Protein AF-A0A7J7KQA2-F1 (afdb_monomer_lite)

Structure (mmCIF, N/CA/C/O backbone):
data_AF-A0A7J7KQA2-F1
#
_entry.id   AF-A0A7J7KQA2-F1
#
loop_
_atom_site.group_PDB
_atom_site.id
_atom_site.type_symbol
_atom_site.label_atom_id
_atom_site.label_alt_id
_atom_site.label_comp_id
_atom_site.label_asym_id
_atom_site.label_entity_id
_atom_site.label_seq_id
_atom_site.pdbx_PDB_ins_code
_atom_site.Cartn_x
_atom_site.Cartn_y
_atom_site.Cartn_z
_atom_site.occupancy
_atom_site.B_iso_or_equiv
_atom_site.auth_seq_id
_atom_site.auth_comp_id
_atom_site.auth_asym_id
_atom_site.auth_atom_id
_atom_site.pdbx_PDB_model_num
ATOM 1 N N . MET A 1 1 ? -43.357 15.222 -6.284 1.00 36.62 1 MET A N 1
ATOM 2 C CA . MET A 1 1 ? -43.878 15.172 -7.665 1.00 36.62 1 MET A CA 1
ATOM 3 C C . MET A 1 1 ? -44.578 13.841 -7.799 1.00 36.62 1 MET A C 1
ATOM 5 O O . MET A 1 1 ? -43.903 12.824 -7.737 1.00 36.62 1 MET A O 1
ATOM 9 N N . GLU A 1 2 ? -45.905 13.849 -7.856 1.00 36.38 2 GLU A N 1
ATOM 10 C CA . GLU A 1 2 ? -46.693 12.653 -8.158 1.00 36.38 2 GLU A CA 1
ATOM 11 C C . GLU A 1 2 ? -46.723 12.493 -9.682 1.00 36.38 2 GLU A C 1
ATOM 13 O O . GLU A 1 2 ? -47.146 13.402 -10.395 1.00 36.38 2 GLU A O 1
ATOM 18 N N . PHE A 1 3 ? -46.197 11.376 -10.184 1.00 40.75 3 PHE A N 1
ATOM 19 C CA . PHE A 1 3 ? -46.277 11.010 -11.596 1.00 40.75 3 PHE A CA 1
ATOM 20 C C . PHE A 1 3 ? -47.644 10.355 -11.833 1.00 40.75 3 PHE A C 1
ATOM 22 O O . PHE A 1 3 ? -47.821 9.180 -11.534 1.00 40.75 3 PHE A O 1
ATOM 29 N N . ALA A 1 4 ? -48.620 11.132 -12.306 1.00 40.94 4 ALA A N 1
ATOM 30 C CA . ALA A 1 4 ? -50.017 10.703 -12.438 1.00 40.94 4 ALA A CA 1
ATOM 31 C C . ALA A 1 4 ? -50.342 9.923 -13.733 1.00 40.94 4 ALA A C 1
ATOM 33 O O . ALA A 1 4 ? -51.468 9.464 -13.880 1.00 40.94 4 ALA A O 1
ATOM 34 N N . ASP A 1 5 ? -49.373 9.732 -14.638 1.00 41.19 5 ASP A N 1
ATOM 35 C CA . ASP A 1 5 ? -49.619 9.183 -15.985 1.00 41.19 5 ASP A CA 1
ATOM 36 C C . ASP A 1 5 ? -48.917 7.837 -16.269 1.00 41.19 5 ASP A C 1
ATOM 38 O O . ASP A 1 5 ? -48.760 7.447 -17.425 1.00 41.19 5 ASP A O 1
ATOM 42 N N . ILE A 1 6 ? -48.484 7.103 -15.238 1.00 45.34 6 ILE A N 1
ATOM 43 C CA . ILE A 1 6 ? -47.990 5.725 -15.398 1.00 45.34 6 ILE A CA 1
ATOM 44 C C . ILE A 1 6 ? -49.050 4.792 -14.811 1.00 45.34 6 ILE A C 1
ATOM 46 O O . ILE A 1 6 ? -49.291 4.826 -13.605 1.00 45.34 6 ILE A O 1
ATOM 50 N N . GLU A 1 7 ? -49.699 3.983 -15.658 1.00 43.03 7 GLU A N 1
ATOM 51 C CA . GLU A 1 7 ? -50.547 2.871 -15.212 1.00 43.03 7 GLU A CA 1
ATOM 52 C C . GLU A 1 7 ? -49.705 1.968 -14.303 1.00 43.03 7 GLU A C 1
ATOM 54 O O . GLU A 1 7 ? -48.808 1.257 -14.754 1.00 43.03 7 GLU A O 1
ATOM 59 N N . ASN A 1 8 ? -49.940 2.076 -12.996 1.00 47.12 8 ASN A N 1
ATOM 60 C CA . ASN A 1 8 ? -49.206 1.324 -11.997 1.00 47.12 8 ASN A CA 1
ATOM 61 C C . ASN A 1 8 ? -49.635 -0.149 -12.090 1.00 47.12 8 ASN A C 1
ATOM 63 O O . ASN A 1 8 ? -50.758 -0.489 -11.721 1.00 47.12 8 ASN A O 1
ATOM 67 N N . HIS A 1 9 ? -48.760 -1.010 -12.615 1.00 55.47 9 HIS A N 1
ATOM 68 C CA . HIS A 1 9 ? -48.968 -2.456 -12.753 1.00 55.47 9 HIS A CA 1
ATOM 69 C C . HIS A 1 9 ? -48.803 -3.199 -11.409 1.00 55.47 9 HIS A C 1
ATOM 71 O O . HIS A 1 9 ? -48.141 -4.229 -11.347 1.00 55.47 9 HIS A O 1
ATOM 77 N N . ASP A 1 10 ? -49.397 -2.676 -10.331 1.00 58.72 10 ASP A N 1
ATOM 78 C CA . ASP A 1 10 ? -49.241 -3.182 -8.957 1.00 58.72 10 ASP A CA 1
ATOM 79 C C . ASP A 1 10 ? -47.770 -3.283 -8.490 1.00 58.72 10 ASP A C 1
ATOM 81 O O . ASP A 1 10 ? -47.417 -4.125 -7.658 1.00 58.72 10 ASP A O 1
ATOM 85 N N . ASP A 1 11 ? -46.907 -2.402 -9.004 1.00 69.12 11 ASP A N 1
ATOM 86 C CA . ASP A 1 11 ? -45.516 -2.299 -8.579 1.00 69.12 11 ASP A CA 1
ATOM 87 C C . ASP A 1 11 ? -45.425 -1.444 -7.303 1.00 69.12 11 ASP A C 1
ATOM 89 O O . ASP A 1 11 ? -45.976 -0.341 -7.190 1.00 69.12 11 ASP A O 1
ATOM 93 N N . PHE A 1 12 ? -44.704 -1.959 -6.310 1.00 65.50 12 PHE A N 1
ATOM 94 C CA . PHE A 1 12 ? -44.417 -1.265 -5.066 1.00 65.50 12 PHE A CA 1
ATOM 95 C C . PHE A 1 12 ? -43.160 -0.414 -5.222 1.00 65.50 12 PHE A C 1
ATOM 97 O O . PHE A 1 12 ? -42.047 -0.917 -5.393 1.00 65.50 12 PHE A O 1
ATOM 104 N N . TYR A 1 13 ? -43.349 0.898 -5.108 1.00 68.19 13 TYR A N 1
ATOM 105 C CA . TYR A 1 13 ? -42.263 1.864 -5.058 1.00 68.19 13 TYR A CA 1
ATOM 106 C C . TYR A 1 13 ? -41.960 2.197 -3.602 1.00 68.19 13 TYR A C 1
ATOM 108 O O . TYR A 1 13 ? -42.809 2.753 -2.905 1.00 68.19 13 TYR A O 1
ATOM 116 N N . SER A 1 14 ? -40.755 1.887 -3.135 1.00 68.62 14 SER A N 1
ATOM 117 C CA . SER A 1 14 ? -40.280 2.379 -1.842 1.00 68.62 14 SER A CA 1
ATOM 118 C C . SER A 1 14 ? -39.209 3.435 -2.051 1.00 68.62 14 SER A C 1
ATOM 120 O O . SER A 1 14 ? -38.340 3.303 -2.913 1.00 68.62 14 SER A O 1
ATOM 122 N N . VAL A 1 15 ? -39.310 4.520 -1.279 1.00 50.09 15 VAL A N 1
ATOM 123 C CA . VAL A 1 15 ? -38.270 5.540 -1.219 1.00 50.09 15 VAL A CA 1
ATOM 124 C C . VAL A 1 15 ? -37.541 5.408 0.102 1.00 50.09 15 VAL A C 1
ATOM 126 O O . VAL A 1 15 ? -38.067 5.830 1.127 1.00 50.09 15 VAL A O 1
ATOM 129 N N . ASP A 1 16 ? -36.355 4.808 0.068 1.00 47.31 16 ASP A N 1
ATOM 130 C CA . ASP A 1 16 ? -35.462 4.698 1.223 1.00 47.31 16 ASP A CA 1
ATOM 131 C C . ASP A 1 16 ? -34.169 5.467 0.931 1.00 47.31 16 ASP A C 1
ATOM 133 O O . ASP A 1 16 ? -33.707 5.495 -0.213 1.00 47.31 16 ASP A O 1
ATOM 137 N N . GLU A 1 17 ? -33.640 6.181 1.925 1.00 42.81 17 GLU A N 1
ATOM 138 C CA . GLU A 1 17 ? -32.444 7.039 1.786 1.00 42.81 17 GLU A CA 1
ATOM 139 C C . GLU A 1 17 ? -32.481 8.013 0.575 1.00 42.81 17 GLU A C 1
ATOM 141 O O . GLU A 1 17 ? -31.452 8.333 -0.024 1.00 42.81 17 GLU A O 1
ATOM 146 N N . GLY A 1 18 ? -33.675 8.477 0.175 1.00 40.94 18 GLY A N 1
ATOM 147 C CA . GLY A 1 18 ? -33.870 9.390 -0.963 1.00 40.94 18 GLY A CA 1
ATOM 148 C C . GLY A 1 18 ? -33.872 8.734 -2.355 1.00 40.94 18 GLY A C 1
ATOM 149 O O . GLY A 1 18 ? -33.683 9.435 -3.350 1.00 40.94 18 GLY A O 1
ATOM 150 N N . ARG A 1 19 ? -34.078 7.413 -2.456 1.00 43.69 19 ARG A N 1
ATOM 151 C CA . ARG A 1 19 ? -33.938 6.623 -3.699 1.00 43.69 19 ARG A CA 1
ATOM 152 C C . ARG A 1 19 ? -35.182 5.800 -4.004 1.00 43.69 19 ARG A C 1
ATOM 154 O O . ARG A 1 19 ? -35.727 5.207 -3.094 1.00 43.69 19 ARG A O 1
ATOM 161 N N . VAL A 1 20 ? -35.580 5.679 -5.274 1.00 60.44 20 VAL A N 1
ATOM 162 C CA . VAL A 1 20 ? -36.744 4.868 -5.685 1.00 60.44 20 VAL A CA 1
ATOM 163 C C . VAL A 1 20 ? -36.334 3.412 -5.941 1.00 60.44 20 VAL A C 1
ATOM 165 O O . VAL A 1 20 ? -35.580 3.122 -6.869 1.00 60.44 20 VAL A O 1
ATOM 168 N N . HIS A 1 21 ? -36.858 2.494 -5.140 1.00 64.81 21 HIS A N 1
ATOM 169 C CA . HIS A 1 21 ? -36.787 1.046 -5.321 1.00 64.81 21 HIS A CA 1
ATOM 170 C C . HIS A 1 21 ? -38.092 0.557 -5.939 1.00 64.81 21 HIS A C 1
ATOM 172 O O . HIS A 1 21 ? -39.156 0.948 -5.475 1.00 64.81 21 HIS A O 1
ATOM 178 N N . VAL A 1 22 ? -38.013 -0.303 -6.957 1.00 73.12 22 VAL A N 1
ATOM 179 C CA . VAL A 1 22 ? -39.202 -0.869 -7.608 1.00 73.12 22 VAL A CA 1
ATOM 180 C C . VAL A 1 22 ? -39.255 -2.373 -7.362 1.00 73.12 22 VAL A C 1
ATOM 182 O O . VAL A 1 22 ? -38.335 -3.107 -7.749 1.00 73.12 22 VAL A O 1
ATOM 185 N N . GLN A 1 23 ? -40.309 -2.808 -6.683 1.00 72.94 23 GLN A N 1
ATOM 186 C CA . GLN A 1 23 ? -40.584 -4.195 -6.329 1.00 72.94 23 GLN A CA 1
ATOM 187 C C . GLN A 1 23 ? -41.914 -4.635 -6.938 1.00 72.94 23 GLN A C 1
ATOM 189 O O . GLN A 1 23 ? -42.829 -3.830 -7.058 1.00 72.94 23 GLN A O 1
ATOM 194 N N . ASP A 1 24 ? -42.029 -5.908 -7.298 1.00 70.69 24 ASP A N 1
ATOM 195 C CA . ASP A 1 24 ? -43.299 -6.488 -7.728 1.00 70.69 24 ASP A CA 1
ATOM 196 C C . ASP A 1 24 ? -44.274 -6.647 -6.543 1.00 70.69 24 ASP A C 1
ATOM 198 O O . ASP A 1 24 ? -43.921 -6.487 -5.368 1.00 70.69 24 ASP A O 1
ATOM 202 N N . GLN A 1 25 ? -45.501 -7.070 -6.842 1.00 65.12 25 GLN A N 1
ATOM 203 C CA . GLN A 1 25 ? -46.538 -7.387 -5.851 1.00 65.12 25 GLN A CA 1
ATOM 204 C C . GLN A 1 25 ? -46.160 -8.466 -4.805 1.00 65.12 25 GLN A C 1
ATOM 206 O O . GLN A 1 25 ? -46.907 -8.706 -3.855 1.00 65.12 25 GLN A O 1
ATOM 211 N N . ARG A 1 26 ? -45.021 -9.154 -4.968 1.00 64.06 26 ARG A N 1
ATOM 212 C CA . ARG A 1 26 ? -44.501 -10.207 -4.079 1.00 64.06 26 ARG A CA 1
ATOM 213 C C . ARG A 1 26 ? -43.237 -9.768 -3.325 1.00 64.06 26 ARG A C 1
ATOM 215 O O . ARG A 1 26 ? -42.714 -10.564 -2.543 1.00 64.06 26 ARG A O 1
ATOM 222 N N . GLY A 1 27 ? -42.771 -8.530 -3.520 1.00 64.12 27 GLY A N 1
ATOM 223 C CA . GLY A 1 27 ? -41.601 -7.942 -2.863 1.00 64.12 27 GLY A CA 1
ATOM 224 C C . GLY A 1 27 ? -40.258 -8.222 -3.549 1.00 64.12 27 GLY A C 1
ATOM 225 O O . GLY A 1 27 ? -39.208 -7.968 -2.954 1.00 64.12 27 GLY A O 1
ATOM 226 N N . TYR A 1 28 ? -40.246 -8.754 -4.774 1.00 59.00 28 TYR A N 1
ATOM 227 C CA . TYR A 1 28 ? -39.021 -9.000 -5.540 1.00 59.00 28 TYR A CA 1
ATOM 228 C C . TYR A 1 28 ? -38.640 -7.798 -6.403 1.00 59.00 28 TYR A C 1
ATOM 230 O O . TYR A 1 28 ? -39.485 -7.150 -7.005 1.00 59.00 28 TYR A O 1
ATOM 238 N N . TYR A 1 29 ? -37.339 -7.524 -6.528 1.00 69.81 29 TYR A N 1
ATOM 239 C CA . TYR A 1 29 ? -36.850 -6.481 -7.430 1.00 69.81 29 TYR A CA 1
ATOM 240 C C . TYR A 1 29 ? -37.067 -6.864 -8.901 1.00 69.81 29 TYR A C 1
ATOM 242 O O . TYR A 1 29 ? -36.550 -7.886 -9.360 1.00 69.81 29 TYR A O 1
ATOM 250 N N . ILE A 1 30 ? -37.738 -5.993 -9.662 1.00 70.19 30 ILE A N 1
ATOM 251 C CA . ILE A 1 30 ? -38.126 -6.229 -11.069 1.00 70.19 30 ILE A CA 1
ATOM 252 C C . ILE A 1 30 ? -36.921 -6.570 -11.964 1.00 70.19 30 ILE A C 1
ATOM 254 O O . ILE A 1 30 ? -36.988 -7.458 -12.814 1.00 70.19 30 ILE A O 1
ATOM 258 N N . MET A 1 31 ? -35.773 -5.917 -11.748 1.00 66.12 31 MET A N 1
ATOM 259 C CA . MET A 1 31 ? -34.534 -6.213 -12.489 1.00 66.12 31 MET A CA 1
ATOM 260 C C . MET A 1 31 ? -34.054 -7.658 -12.287 1.00 66.12 31 MET A C 1
ATOM 262 O O . MET A 1 31 ? -33.545 -8.283 -13.217 1.00 66.12 31 MET A O 1
ATOM 266 N N . TYR A 1 32 ? -34.252 -8.205 -11.088 1.00 62.38 32 TYR A N 1
ATOM 267 C CA . TYR A 1 32 ? -33.870 -9.569 -10.736 1.00 62.38 32 TYR A CA 1
ATOM 268 C C . TYR A 1 32 ? -34.799 -10.592 -11.407 1.00 62.38 32 TYR A C 1
ATOM 270 O O . TYR A 1 32 ? -34.339 -11.590 -11.965 1.00 62.38 32 TYR A O 1
ATOM 278 N N . GLU A 1 33 ? -36.104 -10.316 -11.438 1.00 66.75 33 GLU A N 1
ATOM 279 C CA . GLU A 1 33 ? -37.079 -11.147 -12.151 1.00 66.75 33 GLU A CA 1
ATOM 280 C C . GLU A 1 33 ? -36.820 -11.151 -13.663 1.00 66.75 33 GLU A C 1
ATOM 282 O O . GLU A 1 33 ? -36.809 -12.212 -14.298 1.00 66.75 33 GLU A O 1
ATOM 287 N N . LYS A 1 34 ? -36.523 -9.985 -14.248 1.00 72.75 34 LYS A N 1
ATOM 288 C CA . LYS A 1 34 ? -36.226 -9.890 -15.680 1.00 72.75 34 LYS A CA 1
ATOM 289 C C . LYS A 1 34 ? -34.953 -10.645 -16.062 1.00 72.75 34 LYS A C 1
ATOM 291 O O . LYS A 1 34 ? -34.926 -11.275 -17.122 1.00 72.75 34 LYS A O 1
ATOM 296 N N . ALA A 1 35 ? -33.939 -10.637 -15.195 1.00 69.50 35 ALA A N 1
ATOM 297 C CA . ALA A 1 35 ? -32.728 -11.436 -15.366 1.00 69.50 35 ALA A CA 1
ATOM 298 C C . ALA A 1 35 ? -33.030 -12.945 -15.352 1.00 69.50 35 ALA A C 1
ATOM 300 O O . ALA A 1 35 ? -32.529 -13.686 -16.199 1.00 69.50 35 ALA A O 1
ATOM 301 N N . LEU A 1 36 ? -33.885 -13.403 -14.431 1.00 70.38 36 LEU A N 1
ATOM 302 C CA . LEU A 1 36 ? -34.317 -14.803 -14.360 1.00 70.38 36 LEU A CA 1
ATOM 303 C C . LEU A 1 36 ? -35.135 -15.225 -15.583 1.00 70.38 36 LEU A C 1
ATOM 305 O O . LEU A 1 36 ? -34.990 -16.354 -16.052 1.00 70.38 36 LEU A O 1
ATOM 309 N N . GLN A 1 37 ? -35.977 -14.337 -16.111 1.00 77.12 37 GLN A N 1
ATOM 310 C CA . GLN A 1 37 ? -36.742 -14.617 -17.321 1.00 77.12 37 GLN A CA 1
ATOM 311 C C . GLN A 1 37 ? -35.834 -14.721 -18.552 1.00 77.12 37 GLN A C 1
ATOM 313 O O . GLN A 1 37 ? -35.936 -15.695 -19.291 1.00 77.12 37 GLN A O 1
ATOM 318 N N . ASP A 1 38 ? -34.892 -13.791 -18.737 1.00 78.25 38 ASP A N 1
ATOM 319 C CA . ASP A 1 38 ? -33.944 -13.859 -19.860 1.00 78.25 38 ASP A CA 1
ATOM 320 C C . ASP A 1 38 ? -33.048 -15.110 -19.787 1.00 78.25 38 ASP A C 1
ATOM 322 O O . ASP A 1 38 ? -32.705 -15.692 -20.816 1.00 78.25 38 ASP A O 1
ATOM 326 N N . LEU A 1 39 ? -32.720 -15.579 -18.576 1.00 75.50 39 LEU A N 1
ATOM 327 C CA . LEU A 1 39 ? -32.020 -16.852 -18.375 1.00 75.50 39 LEU A CA 1
ATOM 328 C C . LEU A 1 39 ? -32.838 -18.062 -18.847 1.00 75.50 39 LEU A C 1
ATOM 330 O O . LEU A 1 39 ? -32.256 -18.983 -19.421 1.00 75.50 39 LEU A O 1
ATOM 334 N N . LYS A 1 40 ? -34.160 -18.070 -18.638 1.00 77.81 40 LYS A N 1
ATOM 335 C CA . LYS A 1 40 ? -35.041 -19.133 -19.155 1.00 77.81 40 LYS A CA 1
ATOM 336 C C . LYS A 1 40 ? -35.123 -19.100 -20.678 1.00 77.81 40 LYS A C 1
ATOM 338 O O . LYS A 1 40 ? -35.063 -20.153 -21.307 1.00 77.81 40 LYS A O 1
ATOM 343 N N . ASP A 1 41 ? -35.214 -17.907 -21.259 1.00 81.94 41 ASP A N 1
ATOM 344 C CA . ASP A 1 41 ? -35.237 -17.735 -22.714 1.00 81.94 41 ASP A CA 1
ATOM 345 C C . ASP A 1 41 ? -33.917 -18.239 -23.330 1.00 81.94 41 ASP A C 1
ATOM 347 O O . ASP A 1 41 ? -33.919 -18.997 -24.297 1.00 81.94 41 ASP A O 1
ATOM 351 N N . LEU A 1 42 ? -32.778 -17.922 -22.700 1.00 79.38 42 LEU A N 1
ATOM 352 C CA . LEU A 1 42 ? -31.469 -18.448 -23.093 1.00 79.38 42 LEU A CA 1
ATOM 353 C C . LEU A 1 42 ? -31.379 -19.979 -22.963 1.00 79.38 42 LEU A C 1
ATOM 355 O O . LEU A 1 42 ? -30.744 -20.622 -23.796 1.00 79.38 42 LEU A O 1
ATOM 359 N N . GLU A 1 43 ? -31.976 -20.582 -21.930 1.00 77.38 43 GLU A N 1
ATOM 360 C CA . GLU A 1 43 ? -32.037 -22.045 -21.805 1.00 77.38 43 GLU A CA 1
ATOM 361 C C . GLU A 1 43 ? -32.802 -22.667 -22.983 1.00 77.38 43 GLU A C 1
ATOM 363 O O . GLU A 1 43 ? -32.336 -23.652 -23.558 1.00 77.38 43 GLU A O 1
ATOM 368 N N . ALA A 1 44 ? -33.921 -22.065 -23.395 1.00 80.25 44 ALA A N 1
ATOM 369 C CA . ALA A 1 44 ? -34.679 -22.509 -24.562 1.00 80.25 44 ALA A CA 1
ATOM 370 C C . ALA A 1 44 ? -33.871 -22.377 -25.868 1.00 80.25 44 ALA A C 1
ATOM 372 O O . ALA A 1 44 ? -33.813 -23.332 -26.648 1.00 80.25 44 ALA A O 1
ATOM 373 N N . ASP A 1 45 ? -33.180 -21.250 -26.069 1.00 79.69 45 ASP A N 1
ATOM 374 C CA . ASP A 1 45 ? -32.297 -21.029 -27.224 1.00 79.69 45 ASP A CA 1
ATOM 375 C C . ASP A 1 45 ? -31.173 -22.080 -27.276 1.00 79.69 45 ASP A C 1
ATOM 377 O O . ASP A 1 45 ? -30.892 -22.671 -28.322 1.00 79.69 45 ASP A O 1
ATOM 381 N N . LEU A 1 46 ? -30.544 -22.369 -26.132 1.00 76.38 46 LEU A N 1
ATOM 382 C CA . LEU A 1 46 ? -29.484 -23.373 -26.027 1.00 76.38 46 LEU A CA 1
ATOM 383 C C . LEU A 1 46 ? -29.987 -24.787 -26.325 1.00 76.38 46 LEU A C 1
ATOM 385 O O . LEU A 1 46 ? -29.251 -25.566 -26.927 1.00 76.38 46 LEU A O 1
ATOM 389 N N . LEU A 1 47 ? -31.218 -25.126 -25.937 1.00 76.56 47 LEU A N 1
ATOM 390 C CA . LEU A 1 47 ? -31.835 -26.412 -26.272 1.00 76.56 47 LEU A CA 1
ATOM 391 C C . LEU A 1 47 ? -32.097 -26.544 -27.777 1.00 76.56 47 LEU A C 1
ATOM 393 O O . LEU A 1 47 ? -31.882 -27.619 -28.346 1.00 76.56 47 LEU A O 1
ATOM 397 N N . LEU A 1 48 ? -32.508 -25.460 -28.438 1.00 78.94 48 LEU A N 1
ATOM 398 C CA . LEU A 1 48 ? -32.703 -25.438 -29.888 1.00 78.94 48 LEU A CA 1
ATOM 399 C C . LEU A 1 48 ? -31.371 -25.619 -30.632 1.00 78.94 48 LEU A C 1
ATOM 401 O O . LEU A 1 48 ? -31.268 -26.444 -31.538 1.00 78.94 48 LEU A O 1
ATOM 405 N N . ILE A 1 49 ? -30.326 -24.912 -30.203 1.00 74.69 49 ILE A N 1
ATOM 406 C CA . ILE A 1 49 ? -28.985 -25.021 -30.794 1.00 74.69 49 ILE A CA 1
ATOM 407 C C . ILE A 1 49 ? -28.386 -26.401 -30.520 1.00 74.69 49 ILE A C 1
ATOM 409 O O . ILE A 1 49 ? -27.841 -27.027 -31.428 1.00 74.69 49 ILE A O 1
ATOM 413 N N . ALA A 1 50 ? -28.540 -26.928 -29.303 1.00 69.94 50 ALA A N 1
ATOM 414 C CA . ALA A 1 50 ? -28.140 -28.293 -28.988 1.00 69.94 50 ALA A CA 1
ATOM 415 C C . ALA A 1 50 ? -28.846 -29.302 -29.901 1.00 69.94 50 ALA A C 1
ATOM 417 O O . ALA A 1 50 ? -28.209 -30.251 -30.335 1.00 69.94 50 ALA A O 1
ATOM 418 N N . SER A 1 51 ? -30.116 -29.078 -30.254 1.00 73.75 51 SER A N 1
ATOM 419 C CA . SER A 1 51 ? -30.847 -29.930 -31.202 1.00 73.75 51 SER A CA 1
ATOM 420 C C . SER A 1 51 ? -30.253 -29.871 -32.613 1.00 73.75 51 SER A C 1
ATOM 422 O O . SER A 1 51 ? -30.064 -30.921 -33.216 1.00 73.75 51 SER A O 1
ATOM 424 N N . HIS A 1 52 ? -29.865 -28.687 -33.105 1.00 71.62 52 HIS A N 1
ATOM 425 C CA . HIS A 1 52 ? -29.159 -28.533 -34.387 1.00 71.62 52 HIS A CA 1
ATOM 426 C C . HIS A 1 52 ? -27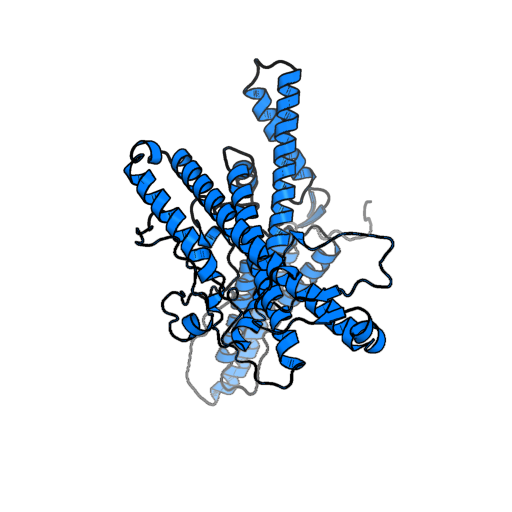.816 -29.277 -34.405 1.00 71.62 52 HIS A C 1
ATOM 428 O O . HIS A 1 52 ? -27.508 -29.993 -35.357 1.00 71.62 52 HIS A O 1
ATOM 434 N N . PHE A 1 53 ? -27.022 -29.157 -33.338 1.00 65.62 53 PHE A N 1
ATOM 435 C CA . PHE A 1 53 ? -25.761 -29.888 -33.239 1.00 65.62 53 PHE A CA 1
ATOM 436 C C . PHE A 1 53 ? -25.971 -31.381 -33.024 1.00 65.62 53 PHE A C 1
ATOM 438 O O . PHE A 1 53 ? -25.216 -32.142 -33.600 1.00 65.62 53 PHE A O 1
ATOM 445 N N . ILE A 1 54 ? -26.999 -31.818 -32.289 1.00 68.50 54 ILE A N 1
ATOM 446 C CA . ILE A 1 54 ? -27.395 -33.232 -32.210 1.00 68.50 54 ILE A CA 1
ATOM 447 C C . ILE A 1 54 ? -27.790 -33.740 -33.598 1.00 68.50 54 ILE A C 1
ATOM 449 O O . ILE A 1 54 ? -27.416 -34.846 -33.952 1.00 68.50 54 ILE A O 1
ATOM 453 N N . GLU A 1 55 ? -28.494 -32.956 -34.411 1.00 65.00 55 GLU A N 1
ATOM 454 C CA . GLU A 1 55 ? -28.851 -33.320 -35.786 1.00 65.00 55 GLU A CA 1
ATOM 455 C C . GLU A 1 55 ? -27.620 -33.384 -36.710 1.00 65.00 55 GLU A C 1
ATOM 457 O O . GLU A 1 55 ? -27.512 -34.299 -37.533 1.00 65.00 55 GLU A O 1
ATOM 462 N N . LYS A 1 56 ? -26.640 -32.491 -36.507 1.00 63.78 56 LYS A N 1
ATOM 463 C CA . LYS A 1 56 ? -25.299 -32.550 -37.121 1.00 63.78 56 LYS A CA 1
ATOM 464 C C . LYS A 1 56 ? -24.525 -33.808 -36.665 1.00 63.78 56 LYS A C 1
ATOM 466 O O . LYS A 1 56 ? -23.951 -34.496 -37.507 1.00 63.78 56 LYS A O 1
ATOM 471 N N . ASP A 1 57 ? -24.603 -34.167 -35.378 1.00 57.56 57 ASP A N 1
ATOM 472 C CA . ASP A 1 57 ? -23.954 -35.326 -34.725 1.00 57.56 57 ASP A CA 1
ATOM 473 C C . ASP A 1 57 ? -24.700 -36.660 -34.948 1.00 57.56 57 ASP A C 1
ATOM 475 O O . ASP A 1 57 ? -24.124 -37.733 -34.793 1.00 57.56 57 ASP A O 1
ATOM 479 N N . ILE A 1 58 ? -25.972 -36.663 -35.370 1.00 53.12 58 ILE A N 1
ATOM 480 C CA . ILE A 1 58 ? -26.703 -37.891 -35.753 1.00 53.12 58 ILE A CA 1
ATOM 481 C C . ILE A 1 58 ? -26.033 -38.559 -36.970 1.00 53.12 58 ILE A C 1
ATOM 483 O O . ILE A 1 58 ? -26.184 -39.766 -37.174 1.00 53.12 58 ILE A O 1
ATOM 487 N N . LYS A 1 59 ? -25.206 -37.821 -37.728 1.00 49.38 59 LYS A N 1
ATOM 488 C CA . LYS A 1 59 ? -24.319 -38.376 -38.763 1.00 49.38 59 LYS A CA 1
ATOM 489 C C . LYS A 1 59 ? -23.005 -38.966 -38.221 1.00 49.38 59 LYS A C 1
ATOM 491 O O . LYS A 1 59 ? -22.357 -39.707 -38.955 1.00 49.38 59 LYS A O 1
ATOM 496 N N . VAL A 1 60 ? -22.624 -38.715 -36.966 1.00 50.72 60 VAL A N 1
ATOM 497 C CA . VAL A 1 60 ? -21.392 -39.221 -36.330 1.00 50.72 60 VAL A CA 1
ATOM 498 C C . VAL A 1 60 ? -21.653 -39.508 -34.843 1.00 50.72 60 VAL A C 1
ATOM 500 O O . VAL A 1 60 ? -21.518 -38.671 -33.962 1.00 50.72 60 VAL A O 1
ATOM 503 N N . ARG A 1 61 ? -22.067 -40.737 -34.537 1.00 41.22 61 ARG A N 1
ATOM 504 C CA . ARG A 1 61 ? -22.508 -41.136 -33.191 1.00 41.22 61 ARG A CA 1
ATOM 505 C C . ARG A 1 61 ? -21.335 -41.258 -32.196 1.00 41.22 61 ARG A C 1
ATOM 507 O O . ARG A 1 61 ? -20.481 -42.118 -32.393 1.00 41.22 61 ARG A O 1
ATOM 514 N N . ASN A 1 62 ? -21.362 -40.531 -31.068 1.00 40.25 62 ASN A N 1
ATOM 515 C CA . ASN A 1 62 ? -21.561 -41.093 -29.709 1.00 40.25 62 ASN A CA 1
ATOM 516 C C . ASN A 1 62 ? -21.408 -40.059 -28.563 1.00 40.25 62 ASN A C 1
ATOM 518 O O . ASN A 1 62 ? -20.321 -39.604 -28.235 1.00 40.25 62 ASN A O 1
ATOM 522 N N . SER A 1 63 ? -22.538 -39.820 -27.886 1.00 48.88 63 SER A N 1
ATOM 523 C CA . SER A 1 63 ? -22.770 -39.476 -26.469 1.00 48.88 63 SER A CA 1
ATOM 524 C C . SER A 1 63 ? -21.709 -38.724 -25.645 1.00 48.88 63 SER A C 1
ATOM 526 O O . SER A 1 63 ? -20.702 -39.292 -25.223 1.00 48.88 63 SER A O 1
ATOM 528 N N . THR A 1 64 ? -22.090 -37.554 -25.117 1.00 37.00 64 THR A N 1
ATOM 529 C CA . THR A 1 64 ? -21.754 -37.195 -23.725 1.00 37.00 64 THR A CA 1
ATOM 530 C C . THR A 1 64 ? -22.840 -36.315 -23.107 1.00 37.00 64 THR A C 1
ATOM 532 O O . THR A 1 64 ? -23.332 -35.376 -23.724 1.00 37.00 64 THR A O 1
ATOM 535 N N . LYS A 1 65 ? -23.241 -36.644 -21.874 1.00 41.53 65 LYS A N 1
ATOM 536 C CA . LYS A 1 65 ? -24.251 -35.910 -21.101 1.00 41.53 65 LYS A CA 1
ATOM 537 C C . LYS A 1 65 ? -23.769 -34.484 -20.805 1.00 41.53 65 LYS A C 1
ATOM 539 O O . LYS A 1 65 ? -22.716 -34.299 -20.195 1.00 41.53 65 LYS A O 1
ATOM 544 N N . VAL A 1 66 ? -24.567 -33.493 -21.196 1.00 39.59 66 VAL A N 1
ATOM 545 C CA . VAL A 1 66 ? -24.368 -32.079 -20.852 1.00 39.59 66 VAL A CA 1
ATOM 546 C C . VAL A 1 66 ? -24.886 -31.848 -19.432 1.00 39.59 66 VAL A C 1
ATOM 548 O O . VAL A 1 66 ? -26.085 -31.921 -19.177 1.00 39.59 66 VAL A O 1
ATOM 551 N N . ASN A 1 67 ? -23.977 -31.598 -18.489 1.00 36.00 67 ASN A N 1
ATOM 552 C CA . ASN A 1 67 ? -24.342 -31.124 -17.156 1.00 36.00 67 ASN A CA 1
ATOM 553 C C . ASN A 1 67 ? -24.648 -29.621 -17.208 1.00 36.00 67 ASN A C 1
ATOM 555 O O . ASN A 1 67 ? -23.876 -28.843 -17.766 1.00 36.00 67 ASN A O 1
ATOM 559 N N . ARG A 1 68 ? -25.770 -29.232 -16.593 1.00 43.06 68 ARG A N 1
ATOM 560 C CA . ARG A 1 68 ? -26.276 -27.857 -16.480 1.00 43.06 68 ARG A CA 1
ATOM 561 C C . ARG A 1 68 ? -25.252 -26.931 -15.811 1.00 43.06 68 ARG A C 1
ATOM 563 O O . ARG A 1 68 ? -24.995 -27.055 -14.616 1.00 43.06 68 ARG A O 1
ATOM 570 N N . THR A 1 69 ? -24.727 -25.955 -16.548 1.00 44.97 69 THR A N 1
ATOM 571 C CA . THR A 1 69 ? -23.925 -24.839 -16.012 1.00 44.97 69 THR A CA 1
ATOM 572 C C . THR A 1 69 ? -24.731 -23.539 -15.989 1.00 44.97 69 THR A C 1
ATOM 574 O O . THR A 1 69 ? -24.295 -22.513 -16.503 1.00 44.97 69 THR A O 1
ATOM 577 N N . ASN A 1 70 ? -25.887 -23.565 -15.321 1.00 50.16 70 ASN A N 1
ATOM 578 C CA . ASN A 1 70 ? -26.746 -22.398 -15.057 1.00 50.16 70 ASN A CA 1
ATOM 579 C C . ASN A 1 70 ? -26.164 -21.428 -13.997 1.00 50.16 70 ASN A C 1
ATOM 581 O O . ASN A 1 70 ? -26.906 -20.674 -13.385 1.00 50.16 70 ASN A O 1
ATOM 585 N N . SER A 1 71 ? -24.849 -21.445 -13.727 1.00 61.12 71 SER A N 1
ATOM 586 C CA . SER A 1 71 ? -24.261 -20.778 -12.549 1.00 61.12 71 SER A CA 1
ATOM 587 C C . SER A 1 71 ? -23.292 -19.630 -12.843 1.00 61.12 71 SER A C 1
ATOM 589 O O . SER A 1 71 ? -23.052 -18.814 -11.961 1.00 61.12 71 SER A O 1
ATOM 591 N N . ALA A 1 72 ? -22.714 -19.534 -14.045 1.00 63.28 72 ALA A N 1
ATOM 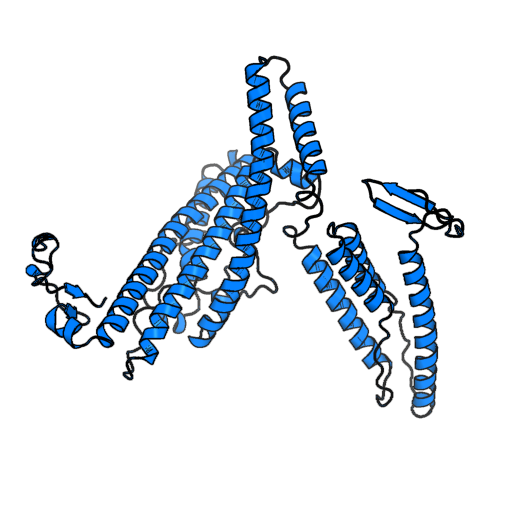592 C CA . ALA A 1 72 ? -21.657 -18.551 -14.323 1.00 63.28 72 ALA A CA 1
ATOM 593 C C . ALA A 1 72 ? -22.194 -17.129 -14.551 1.00 63.28 72 ALA A C 1
ATOM 595 O O . ALA A 1 72 ? -21.670 -16.169 -13.994 1.00 63.28 72 ALA A O 1
ATOM 596 N N . LYS A 1 73 ? -23.260 -17.007 -15.350 1.00 72.94 73 LYS A N 1
ATOM 597 C CA . LYS A 1 73 ? -23.866 -15.723 -15.724 1.00 72.94 73 LYS A CA 1
ATOM 598 C C . LYS A 1 73 ? -24.622 -15.083 -14.558 1.00 72.94 73 LYS A C 1
ATOM 600 O O . LYS A 1 73 ? -24.468 -13.892 -14.326 1.00 72.94 73 LYS A O 1
ATOM 605 N N . SER A 1 74 ? -25.354 -15.888 -13.781 1.00 71.38 74 SER A N 1
ATOM 606 C CA . SER A 1 74 ? -25.998 -15.438 -12.540 1.00 71.38 74 SER A CA 1
ATOM 607 C C . SER A 1 74 ? -24.972 -14.896 -11.549 1.00 71.38 74 SER A C 1
ATOM 609 O O . SER A 1 74 ? -25.127 -13.780 -11.085 1.00 71.38 74 SER A O 1
ATOM 611 N N . ARG A 1 75 ? -23.854 -15.607 -11.338 1.00 69.81 75 ARG A N 1
ATOM 612 C CA . ARG A 1 75 ? -22.767 -15.134 -10.465 1.00 69.81 75 ARG A CA 1
ATOM 613 C C . ARG A 1 75 ? -22.160 -13.804 -10.908 1.00 69.81 75 ARG A C 1
ATOM 615 O O . ARG A 1 75 ? -21.834 -12.989 -10.058 1.00 69.81 75 ARG A O 1
ATOM 622 N N . LEU A 1 76 ? -21.987 -13.590 -12.213 1.00 73.75 76 LEU A N 1
ATOM 623 C CA . LEU A 1 76 ? -21.492 -12.315 -12.737 1.00 73.75 76 LEU A CA 1
ATOM 624 C C . LEU A 1 76 ? -22.496 -11.177 -12.496 1.00 73.75 76 LEU A C 1
ATOM 626 O O . LEU A 1 76 ? -22.102 -10.081 -12.106 1.00 73.75 76 LEU A O 1
ATOM 630 N N . LEU A 1 77 ? -23.787 -11.445 -12.712 1.00 78.56 77 LEU A N 1
ATOM 631 C CA . LEU A 1 77 ? -24.854 -10.481 -12.448 1.00 78.56 77 LEU A CA 1
ATOM 632 C C . LEU A 1 77 ? -24.995 -10.176 -10.958 1.00 78.56 77 LEU A C 1
ATOM 634 O O . LEU A 1 77 ? -25.212 -9.019 -10.630 1.00 78.56 77 LEU A O 1
ATOM 638 N N . ASP A 1 78 ? -24.808 -11.153 -10.072 1.00 71.06 78 ASP A N 1
ATOM 639 C CA . ASP A 1 78 ? -24.813 -10.931 -8.624 1.00 71.06 78 ASP A CA 1
ATOM 640 C C . ASP A 1 78 ? -23.709 -9.946 -8.211 1.00 71.06 78 ASP A C 1
ATOM 642 O O . ASP A 1 78 ? -23.979 -9.009 -7.465 1.00 71.06 78 ASP A O 1
ATOM 646 N N . CYS A 1 79 ? -22.498 -10.085 -8.766 1.00 66.75 79 CYS A N 1
ATOM 647 C CA . CYS A 1 79 ? -21.408 -9.138 -8.520 1.00 66.75 79 CYS A CA 1
ATOM 648 C C . CYS A 1 79 ? -21.744 -7.727 -9.027 1.00 66.75 79 CYS A C 1
ATOM 650 O O . CYS A 1 79 ? -21.576 -6.748 -8.307 1.00 66.75 79 CYS A O 1
ATOM 652 N N . TYR A 1 80 ? -22.263 -7.593 -10.251 1.00 74.81 80 TYR A N 1
ATOM 653 C CA . TYR A 1 80 ? -22.645 -6.271 -10.755 1.00 74.81 80 TYR A CA 1
ATOM 654 C C . TYR A 1 80 ? -23.865 -5.679 -10.036 1.00 74.81 80 TYR A C 1
ATOM 656 O O . TYR A 1 80 ? -23.923 -4.466 -9.880 1.00 74.81 80 TYR A O 1
ATOM 664 N N . MET A 1 81 ? -24.816 -6.497 -9.573 1.00 71.19 81 MET A N 1
ATOM 665 C CA . MET A 1 81 ? -25.942 -6.057 -8.741 1.00 71.19 81 MET A CA 1
ATOM 666 C C . MET A 1 81 ? -25.450 -5.516 -7.398 1.00 71.19 81 MET A C 1
ATOM 668 O O . MET A 1 81 ? -25.939 -4.480 -6.956 1.00 71.19 81 MET A O 1
ATOM 672 N N . GLU A 1 82 ? -24.481 -6.186 -6.774 1.00 66.88 82 GLU A N 1
ATOM 673 C CA . GLU A 1 82 ? -23.824 -5.708 -5.557 1.00 66.88 82 GLU A CA 1
ATOM 674 C C . GLU A 1 82 ? -23.126 -4.363 -5.832 1.00 66.88 82 GLU A C 1
ATOM 676 O O . GLU A 1 82 ? -23.398 -3.384 -5.145 1.00 66.88 82 GLU A O 1
ATOM 681 N N . ALA A 1 83 ? -22.340 -4.237 -6.909 1.00 61.94 83 ALA A N 1
ATOM 682 C CA . ALA A 1 83 ? -21.725 -2.957 -7.285 1.00 61.94 83 ALA A CA 1
ATOM 683 C C . ALA A 1 83 ? -22.772 -1.857 -7.556 1.00 61.94 83 ALA A C 1
ATOM 685 O O . ALA A 1 83 ? -22.640 -0.730 -7.086 1.00 61.94 83 ALA A O 1
ATOM 686 N N . TYR A 1 84 ? -23.849 -2.188 -8.266 1.00 67.38 84 TYR A N 1
ATOM 687 C CA . TYR A 1 84 ? -24.940 -1.273 -8.607 1.00 67.38 84 TYR A CA 1
ATOM 688 C C . TYR A 1 84 ? -25.696 -0.755 -7.377 1.00 67.38 84 TYR A C 1
ATOM 690 O O . TYR A 1 84 ? -26.132 0.397 -7.356 1.00 67.38 84 TYR A O 1
ATOM 698 N N . GLN A 1 85 ? -25.839 -1.579 -6.336 1.00 60.62 85 GLN A N 1
ATOM 699 C CA . GLN A 1 85 ? -26.417 -1.160 -5.056 1.00 60.62 85 GLN A CA 1
ATOM 700 C C . GLN A 1 85 ? -25.529 -0.156 -4.305 1.00 60.62 85 GLN A C 1
ATOM 702 O O . GLN A 1 85 ? -26.026 0.541 -3.422 1.00 60.62 85 GLN A O 1
ATOM 707 N N . HIS A 1 86 ? -24.250 -0.056 -4.671 1.00 54.75 86 HIS A N 1
ATOM 708 C CA . HIS A 1 86 ? -23.227 0.678 -3.932 1.00 54.75 86 HIS A CA 1
ATOM 709 C C . HIS A 1 86 ? -22.633 1.887 -4.669 1.00 54.75 86 HIS A C 1
ATOM 711 O O . HIS A 1 86 ? -21.883 2.648 -4.063 1.00 54.75 86 HIS A O 1
ATOM 717 N N . VAL A 1 87 ? -22.968 2.092 -5.945 1.00 52.00 87 VAL A N 1
ATOM 718 C CA . VAL A 1 87 ? -22.569 3.287 -6.702 1.00 52.00 87 VAL A CA 1
ATOM 719 C C . VAL A 1 87 ? -23.573 4.423 -6.494 1.00 52.00 87 VAL A C 1
ATOM 721 O O . VAL A 1 87 ? -24.784 4.257 -6.687 1.00 52.00 87 VAL A O 1
ATOM 724 N N . PHE A 1 88 ? -23.041 5.583 -6.100 1.00 47.38 88 PHE A N 1
ATOM 725 C CA . PHE A 1 88 ? -23.802 6.789 -5.761 1.00 47.38 88 PHE A CA 1
ATOM 726 C C . PHE A 1 88 ? -23.968 7.753 -6.936 1.00 47.38 88 PHE A C 1
ATOM 728 O O . PHE A 1 88 ? -24.988 8.439 -7.019 1.00 47.38 88 PHE A O 1
ATOM 735 N N . ASP A 1 89 ? -22.995 7.811 -7.848 1.00 57.06 89 ASP A N 1
ATOM 736 C CA . ASP A 1 89 ? -23.078 8.698 -9.000 1.00 57.06 89 ASP A CA 1
ATOM 737 C C . ASP A 1 89 ? -24.120 8.190 -10.009 1.00 57.06 89 ASP A C 1
ATOM 739 O O . ASP A 1 89 ? -24.126 7.027 -10.422 1.00 57.06 89 ASP A O 1
ATOM 743 N N . SER A 1 90 ? -25.034 9.074 -10.417 1.00 53.38 90 SER A N 1
ATOM 744 C CA . SER A 1 90 ? -26.140 8.706 -11.307 1.00 53.38 90 SER A CA 1
ATOM 745 C C . SER A 1 90 ? -25.659 8.295 -12.699 1.00 53.38 90 SER A C 1
ATOM 747 O O . SER A 1 90 ? -26.368 7.546 -13.376 1.00 53.38 90 SER A O 1
ATOM 749 N N . LYS A 1 91 ? -24.501 8.789 -13.148 1.00 58.50 91 LYS A N 1
ATOM 750 C CA . LYS A 1 91 ? -23.946 8.474 -14.463 1.00 58.50 91 LYS A CA 1
ATOM 751 C C . LYS A 1 91 ? -23.226 7.128 -14.418 1.00 58.50 91 LYS A C 1
ATOM 753 O O . LYS A 1 91 ? -23.539 6.268 -15.235 1.00 58.50 91 LYS A O 1
ATOM 758 N N . GLU A 1 92 ? -22.386 6.888 -13.418 1.00 57.75 92 GLU A N 1
ATOM 759 C CA . GLU A 1 92 ? -21.737 5.588 -13.188 1.00 57.75 92 GLU A CA 1
ATOM 760 C C . GLU A 1 92 ? -22.764 4.472 -12.950 1.00 57.75 92 GLU A C 1
ATOM 762 O O . GLU A 1 92 ? -22.627 3.356 -13.450 1.00 57.75 92 GLU A O 1
ATOM 767 N N . ARG A 1 93 ? -23.858 4.772 -12.244 1.00 58.94 93 ARG A N 1
ATOM 768 C CA . ARG A 1 93 ? -24.950 3.818 -12.027 1.00 58.94 93 ARG A CA 1
ATOM 769 C C . ARG A 1 93 ? -25.730 3.517 -13.309 1.00 58.94 93 ARG A C 1
ATOM 771 O O . ARG A 1 93 ? -26.176 2.384 -13.486 1.00 58.94 93 ARG A O 1
ATOM 778 N N . ALA A 1 94 ? -25.883 4.495 -14.204 1.00 64.38 94 ALA A N 1
ATOM 779 C CA . ALA A 1 94 ? -26.454 4.277 -15.535 1.00 64.38 94 ALA A CA 1
ATOM 780 C C . ALA A 1 94 ? -25.512 3.457 -16.434 1.00 64.38 94 ALA A C 1
ATOM 782 O O . ALA A 1 94 ? -25.959 2.611 -17.206 1.00 64.38 94 ALA A O 1
ATOM 783 N N . GLU A 1 95 ? -24.202 3.654 -16.304 1.00 68.25 95 GLU A N 1
ATOM 784 C CA . GLU A 1 95 ? -23.197 2.832 -16.980 1.00 68.25 95 GLU A CA 1
ATOM 785 C C . GLU A 1 95 ? -23.228 1.386 -16.452 1.00 68.25 95 GLU A C 1
ATOM 787 O O . GLU A 1 95 ? -23.268 0.443 -17.243 1.00 68.25 95 GLU A O 1
ATOM 792 N N . LEU A 1 96 ? -23.327 1.188 -15.133 1.00 74.12 96 LEU A N 1
ATOM 793 C CA . LEU A 1 96 ? -23.467 -0.135 -14.515 1.00 74.12 96 LEU A CA 1
ATOM 794 C C . LEU A 1 96 ? -24.779 -0.829 -14.879 1.00 74.12 96 LEU A C 1
ATOM 796 O O . LEU A 1 96 ? -24.754 -2.015 -15.211 1.00 74.12 96 LEU A O 1
ATOM 800 N N . SER A 1 97 ? -25.916 -0.125 -14.871 1.00 73.50 97 SER A N 1
ATOM 801 C CA . SER A 1 97 ? -27.185 -0.716 -15.316 1.00 73.50 97 SER A CA 1
ATOM 802 C C . SER A 1 97 ? -27.113 -1.137 -16.779 1.00 73.50 97 SER A C 1
ATOM 804 O O . SER A 1 97 ? -27.622 -2.202 -17.134 1.00 73.50 97 SER A O 1
ATOM 806 N N . GLN A 1 98 ? -26.424 -0.360 -17.616 1.00 75.75 98 GLN A N 1
ATOM 807 C CA . GLN A 1 98 ? -26.220 -0.695 -19.016 1.00 75.75 98 GLN A CA 1
ATOM 808 C C . GLN A 1 98 ? -25.271 -1.884 -19.201 1.00 75.75 98 GLN A C 1
ATOM 810 O O . GLN A 1 98 ? -25.520 -2.734 -20.060 1.00 75.75 98 GLN A O 1
ATOM 815 N N . ILE A 1 99 ? -24.223 -2.002 -18.382 1.00 79.31 99 ILE A N 1
ATOM 816 C CA . ILE A 1 99 ? -23.347 -3.182 -18.348 1.00 79.31 99 ILE A CA 1
ATOM 817 C C . ILE A 1 99 ? -24.151 -4.412 -17.929 1.00 79.31 99 ILE A C 1
ATOM 819 O O . ILE A 1 99 ? -24.102 -5.432 -18.612 1.00 79.31 99 ILE A O 1
ATOM 823 N N . MET A 1 100 ? -24.948 -4.319 -16.865 1.00 79.69 100 MET A N 1
ATOM 824 C CA . MET A 1 100 ? -25.810 -5.409 -16.406 1.00 79.69 100 MET A CA 1
ATOM 825 C C . MET A 1 100 ? -26.823 -5.807 -17.473 1.00 79.69 100 MET A C 1
ATOM 827 O O . MET A 1 100 ? -26.993 -6.995 -17.735 1.00 79.69 100 MET A O 1
ATOM 831 N N . TYR A 1 101 ? -27.449 -4.838 -18.141 1.00 80.31 101 TYR A N 1
ATOM 832 C CA . TYR A 1 101 ? -28.343 -5.088 -19.268 1.00 80.31 101 TYR A CA 1
ATOM 833 C C . TYR A 1 101 ? -27.630 -5.783 -20.428 1.00 80.31 101 TYR A C 1
ATOM 835 O O . TYR A 1 101 ? -28.145 -6.755 -20.983 1.00 80.31 101 TYR A O 1
ATOM 843 N N . SER A 1 102 ? -26.415 -5.347 -20.748 1.00 80.94 102 SER A N 1
ATOM 844 C CA . SER A 1 102 ? -25.590 -5.947 -21.798 1.00 80.94 102 SER A CA 1
ATOM 845 C C . SER A 1 102 ? -25.187 -7.379 -21.448 1.00 80.94 102 SER A C 1
ATOM 847 O O . SER A 1 102 ? -25.335 -8.268 -22.282 1.00 80.94 102 SER A O 1
ATOM 849 N N . VAL A 1 103 ? -24.767 -7.639 -20.205 1.00 79.62 103 VAL A N 1
ATOM 850 C CA . VAL A 1 103 ? -24.458 -8.987 -19.701 1.00 79.62 103 VAL A CA 1
ATOM 851 C C . VAL A 1 103 ? -25.713 -9.853 -19.718 1.00 79.62 103 VAL A C 1
ATOM 853 O O . VAL A 1 103 ? -25.652 -10.987 -20.185 1.00 79.62 103 VAL A O 1
ATOM 856 N N . MET A 1 104 ? -26.870 -9.336 -19.288 1.00 76.56 104 MET A N 1
ATOM 857 C CA . MET A 1 104 ? -28.151 -10.043 -19.388 1.00 76.56 104 MET A CA 1
ATOM 858 C C . MET A 1 104 ? -28.440 -10.426 -20.841 1.00 76.56 104 MET A C 1
ATOM 860 O O . MET A 1 104 ? -28.650 -11.600 -21.127 1.00 76.56 104 MET A O 1
ATOM 864 N N . LYS A 1 105 ? -28.342 -9.494 -21.791 1.00 79.62 105 LYS A N 1
ATOM 865 C CA . LYS A 1 105 ? -28.633 -9.762 -23.207 1.00 79.62 105 LYS A CA 1
ATOM 866 C C . LYS A 1 105 ? -27.539 -10.502 -23.967 1.00 79.62 105 LYS A C 1
ATOM 868 O O . LYS A 1 105 ? -27.829 -11.049 -25.029 1.00 79.62 105 LYS A O 1
ATOM 873 N N . GLN A 1 106 ? -26.335 -10.629 -23.415 1.00 75.00 106 GLN A N 1
ATOM 874 C CA . GLN A 1 106 ? -25.251 -11.391 -24.028 1.00 75.00 106 GLN A CA 1
ATOM 875 C C . GLN A 1 106 ? -25.676 -12.849 -24.248 1.00 75.00 106 GLN A C 1
ATOM 877 O O . GLN A 1 106 ? -25.986 -13.588 -23.305 1.00 75.00 106 GLN A O 1
ATOM 882 N N . ARG A 1 107 ? -25.701 -13.266 -25.513 1.00 74.50 107 ARG A N 1
ATOM 883 C CA . ARG A 1 107 ? -25.883 -14.661 -25.918 1.00 74.50 107 ARG A CA 1
ATOM 884 C C . ARG A 1 107 ? -24.505 -15.278 -26.180 1.00 74.50 107 ARG A C 1
ATOM 886 O O . ARG A 1 107 ? -23.614 -14.558 -26.634 1.00 74.50 107 ARG A O 1
ATOM 893 N N . PRO A 1 108 ? -24.297 -16.572 -25.880 1.00 69.69 108 PRO A N 1
ATOM 894 C CA . PRO A 1 108 ? -23.046 -17.236 -26.213 1.00 69.69 108 PRO A CA 1
ATOM 895 C C . PRO A 1 108 ? -22.782 -17.119 -27.713 1.00 69.69 108 PRO A C 1
ATOM 897 O O . PRO A 1 108 ? -23.701 -17.229 -28.523 1.00 69.69 108 PRO A O 1
ATOM 900 N N . ARG A 1 109 ? -21.530 -16.876 -28.086 1.00 70.00 109 ARG A N 1
ATOM 901 C CA . ARG A 1 109 ? -21.133 -16.898 -29.494 1.00 70.00 109 ARG A CA 1
ATOM 902 C C . ARG A 1 109 ? -20.976 -18.350 -29.920 1.00 70.00 109 ARG A C 1
ATOM 904 O O . ARG A 1 109 ? -20.300 -19.121 -29.240 1.00 70.00 109 ARG A O 1
ATOM 911 N N . PHE A 1 110 ? -21.607 -18.714 -31.029 1.00 69.12 110 PHE A N 1
ATOM 912 C CA . PHE A 1 110 ? -21.554 -20.066 -31.570 1.00 69.12 110 PHE A CA 1
ATOM 913 C C . PHE A 1 110 ? -20.772 -20.069 -32.872 1.00 69.12 110 PHE A C 1
ATOM 915 O O . PHE A 1 110 ? -20.973 -19.212 -33.729 1.00 69.12 110 PHE A O 1
ATOM 922 N N . ASP A 1 111 ? -19.905 -21.063 -33.006 1.00 70.56 111 ASP A N 1
ATOM 923 C CA . ASP A 1 111 ? -19.334 -21.450 -34.283 1.00 70.56 111 ASP A CA 1
ATOM 924 C C . ASP A 1 111 ? -20.118 -22.670 -34.775 1.00 70.56 111 ASP A C 1
ATOM 926 O O . ASP A 1 111 ? -19.988 -23.757 -34.211 1.00 70.56 111 ASP A O 1
ATOM 930 N N . PHE A 1 112 ? -20.986 -22.466 -35.767 1.00 71.25 112 PHE A N 1
ATOM 931 C CA . PHE A 1 112 ? -21.802 -23.532 -36.358 1.00 71.25 112 PHE A CA 1
ATOM 932 C C . PHE A 1 112 ? -20.983 -24.483 -37.238 1.00 71.25 112 PHE A C 1
ATOM 934 O O . PHE A 1 112 ? -21.431 -25.603 -37.503 1.00 71.25 112 PHE A O 1
ATOM 941 N N . GLU A 1 113 ? -19.773 -24.089 -37.637 1.00 71.69 113 GLU A N 1
ATOM 942 C CA . GLU A 1 113 ? -18.858 -24.937 -38.399 1.00 71.69 113 GLU A CA 1
ATOM 943 C C . GLU A 1 113 ? -18.100 -25.902 -37.487 1.00 71.69 113 GLU A C 1
ATOM 945 O O . GLU A 1 113 ? -17.815 -27.022 -37.906 1.00 71.69 113 GLU A O 1
ATOM 950 N N . ALA A 1 114 ? -17.887 -25.539 -36.217 1.00 67.56 114 ALA A N 1
ATOM 951 C CA . ALA A 1 114 ? -17.231 -26.395 -35.235 1.00 67.56 114 ALA A CA 1
ATOM 952 C C . ALA A 1 114 ? -17.894 -27.780 -35.109 1.00 67.56 114 ALA A C 1
ATOM 954 O O . ALA A 1 114 ? -19.118 -27.936 -35.190 1.00 67.56 114 ALA A O 1
ATOM 955 N N . ASP A 1 115 ? -17.072 -28.799 -34.864 1.00 64.50 115 ASP A N 1
ATOM 956 C CA . ASP A 1 115 ? -17.533 -30.188 -34.766 1.00 64.50 115 ASP A CA 1
ATOM 957 C C . ASP A 1 115 ? -18.288 -30.468 -33.459 1.00 64.50 115 ASP A C 1
ATOM 959 O O . ASP A 1 115 ? -19.058 -31.420 -33.380 1.00 64.50 115 ASP A O 1
ATOM 963 N N . TYR A 1 116 ? -18.088 -29.650 -32.415 1.00 65.88 116 TYR A N 1
ATOM 964 C CA . TYR A 1 116 ? -18.596 -29.959 -31.079 1.00 65.88 116 TYR A CA 1
ATOM 965 C C . TYR A 1 116 ? -19.074 -28.728 -30.295 1.00 65.88 116 TYR A C 1
ATOM 967 O O . TYR A 1 116 ? -18.290 -28.001 -29.679 1.00 65.88 116 TYR A O 1
ATOM 975 N N . PHE A 1 117 ? -20.398 -28.557 -30.233 1.00 68.00 117 PHE A N 1
ATOM 976 C CA . PHE A 1 117 ? -21.102 -27.500 -29.488 1.00 68.00 117 PHE A CA 1
ATOM 977 C C . PHE A 1 117 ? -20.610 -27.311 -28.049 1.00 68.00 117 PHE A C 1
ATOM 979 O O . PHE A 1 117 ? -20.434 -26.187 -27.569 1.00 68.00 117 PHE A O 1
ATOM 986 N N . LEU A 1 118 ? -20.376 -28.420 -27.341 1.00 65.94 118 LEU A N 1
ATOM 987 C CA . LEU A 1 118 ? -20.043 -28.382 -25.921 1.00 65.94 118 LEU A CA 1
ATOM 988 C C . LEU A 1 118 ? -18.670 -27.745 -25.668 1.00 65.94 118 LEU A C 1
ATOM 990 O O . LEU A 1 118 ? -18.459 -27.205 -24.584 1.00 65.94 118 LEU A O 1
ATOM 994 N N . GLN A 1 119 ? -17.748 -27.772 -26.636 1.00 66.50 119 GLN A N 1
ATOM 995 C CA . GLN A 1 119 ? -16.429 -27.158 -26.480 1.00 66.50 119 GLN A CA 1
ATOM 996 C C . GLN A 1 119 ? -16.526 -25.628 -26.501 1.00 66.50 119 GLN A C 1
ATOM 998 O O . GLN A 1 119 ? -16.048 -24.976 -25.572 1.00 66.50 119 GLN A O 1
ATOM 1003 N N . THR A 1 120 ? -17.213 -25.061 -27.493 1.00 67.81 120 THR A N 1
ATOM 1004 C CA . THR A 1 120 ? -17.447 -23.611 -27.606 1.00 67.81 120 THR A CA 1
ATOM 1005 C C . THR A 1 120 ? -18.254 -23.090 -26.417 1.00 67.81 120 THR A C 1
ATOM 1007 O O . THR A 1 120 ? -17.880 -22.099 -25.789 1.00 67.81 120 THR A O 1
ATOM 1010 N N . TYR A 1 121 ? -19.300 -23.820 -26.015 1.00 70.88 121 TYR A N 1
ATOM 1011 C CA . TYR A 1 121 ? -20.099 -23.479 -24.836 1.00 70.88 121 TYR A CA 1
ATOM 1012 C C . TYR A 1 121 ? -19.284 -23.524 -23.526 1.00 70.88 121 TYR A C 1
ATOM 1014 O O . TYR A 1 121 ? -19.418 -22.643 -22.672 1.00 70.88 121 TYR A O 1
ATOM 1022 N N . ARG A 1 122 ? -18.395 -24.518 -23.358 1.00 68.81 122 ARG A N 1
ATOM 1023 C CA . ARG A 1 122 ? -17.497 -24.608 -22.190 1.00 68.81 122 ARG A CA 1
ATOM 1024 C C . ARG A 1 122 ? -16.527 -23.433 -22.117 1.00 68.81 122 ARG A C 1
ATOM 1026 O O . ARG A 1 122 ? -16.334 -22.909 -21.021 1.00 68.81 122 ARG A O 1
ATOM 1033 N N . LEU A 1 123 ? -15.933 -23.030 -23.240 1.00 68.00 123 LEU A N 1
ATOM 1034 C CA . LEU A 1 123 ? -15.004 -21.896 -23.295 1.00 68.00 123 LEU A CA 1
ATOM 1035 C C . LEU A 1 123 ? -15.701 -20.586 -22.910 1.00 68.00 123 LEU A C 1
ATOM 1037 O O . LEU A 1 123 ? -15.217 -19.885 -22.024 1.00 68.00 123 LEU A O 1
ATOM 1041 N N . GLU A 1 124 ? -16.887 -20.313 -23.456 1.00 70.31 124 GLU A N 1
ATOM 1042 C CA . GLU A 1 124 ? -17.659 -19.113 -23.098 1.00 70.31 124 GLU A CA 1
ATOM 1043 C C . GLU A 1 124 ? -18.061 -19.116 -21.605 1.00 70.31 124 GLU A C 1
ATOM 1045 O O . GLU A 1 124 ? -17.979 -18.097 -20.916 1.00 70.31 124 GLU A O 1
ATOM 1050 N N . SER A 1 125 ? -18.414 -20.282 -21.047 1.00 68.94 125 SER A N 1
ATOM 1051 C CA . SER A 1 125 ? -18.685 -20.426 -19.608 1.00 68.94 125 SER A CA 1
ATOM 1052 C C . SER A 1 125 ? -17.440 -20.196 -18.738 1.00 68.94 125 SER A C 1
ATOM 1054 O O . SER A 1 125 ? -17.543 -19.694 -17.615 1.00 68.94 125 SER A O 1
ATOM 1056 N N . ILE A 1 126 ? -16.246 -20.558 -19.219 1.00 70.06 126 ILE A N 1
ATOM 1057 C CA . ILE A 1 126 ? -14.980 -20.227 -18.550 1.00 70.06 126 ILE A CA 1
ATOM 1058 C C . ILE A 1 126 ? -14.754 -18.711 -18.579 1.00 70.06 126 ILE A C 1
ATOM 1060 O O . ILE A 1 126 ? -14.481 -18.149 -17.520 1.00 70.06 126 ILE A O 1
ATOM 1064 N N . CYS A 1 127 ? -14.958 -18.041 -19.717 1.00 70.88 127 CYS A N 1
ATOM 1065 C CA . CYS A 1 127 ? -14.826 -16.585 -19.833 1.00 70.88 127 CYS A CA 1
ATOM 1066 C C . CYS A 1 127 ? -15.738 -15.836 -18.850 1.00 70.88 127 CYS A C 1
ATOM 1068 O O . CYS A 1 127 ? -15.255 -14.995 -18.095 1.00 70.88 127 CYS A O 1
ATOM 1070 N N . LEU A 1 128 ? -17.025 -16.196 -18.773 1.00 71.00 128 LEU A N 1
ATOM 1071 C CA . LEU A 1 128 ? -17.964 -15.576 -17.827 1.00 71.00 128 LEU A CA 1
ATOM 1072 C C . LEU A 1 128 ? -17.573 -15.818 -16.361 1.00 71.00 128 LEU A C 1
ATOM 1074 O O . LEU A 1 128 ? -17.717 -14.928 -15.525 1.00 71.00 128 LEU A O 1
ATOM 1078 N N . ARG A 1 129 ? -17.044 -17.005 -16.031 1.00 70.25 129 ARG A N 1
ATOM 1079 C CA . ARG A 1 129 ? -16.535 -17.292 -14.677 1.00 70.25 129 ARG A CA 1
ATOM 1080 C C . ARG A 1 129 ? -15.280 -16.494 -14.347 1.00 70.25 129 ARG A C 1
ATOM 1082 O O . ARG A 1 129 ? -15.161 -16.027 -13.219 1.00 70.25 129 ARG A O 1
ATOM 1089 N N . MET A 1 130 ? -14.363 -16.342 -15.299 1.00 68.50 130 MET A N 1
ATOM 1090 C CA . MET A 1 130 ? -13.167 -15.515 -15.127 1.00 68.50 130 MET A CA 1
ATOM 1091 C C . MET A 1 130 ? -13.546 -14.046 -14.944 1.00 68.50 130 MET A C 1
ATOM 1093 O O . MET A 1 130 ? -13.036 -13.411 -14.029 1.00 68.50 130 MET A O 1
ATOM 1097 N N . GLN A 1 131 ? -14.499 -13.538 -15.728 1.00 72.31 131 GLN A N 1
ATOM 1098 C CA . GLN A 1 131 ? -15.022 -12.183 -15.566 1.00 72.31 131 GLN A CA 1
ATOM 1099 C C . GLN A 1 131 ? -15.684 -11.994 -14.196 1.00 72.31 131 GLN A C 1
ATOM 1101 O O . GLN A 1 131 ? -15.398 -11.014 -13.521 1.00 72.31 131 GLN A O 1
ATOM 1106 N N . ALA A 1 132 ? -16.503 -12.948 -13.738 1.00 65.94 132 ALA A N 1
ATOM 1107 C CA . ALA A 1 132 ? -17.104 -12.882 -12.404 1.00 65.94 132 ALA A CA 1
ATOM 1108 C C . ALA A 1 132 ? -16.035 -12.886 -11.307 1.00 65.94 132 ALA A C 1
ATOM 1110 O O . ALA A 1 132 ? -16.128 -12.121 -10.357 1.00 65.94 132 ALA A O 1
ATOM 1111 N N . SER A 1 133 ? -14.995 -13.711 -11.456 1.00 67.94 133 SER A N 1
ATOM 1112 C CA . SER A 1 133 ? -13.870 -13.743 -10.520 1.00 67.94 133 SER A CA 1
ATOM 1113 C C . SER A 1 133 ? -13.069 -12.441 -10.521 1.00 67.94 133 SER A C 1
ATOM 1115 O O . SER A 1 133 ? -12.595 -12.046 -9.464 1.00 67.94 133 SER A O 1
ATOM 1117 N N . LEU A 1 134 ? -12.922 -11.783 -11.674 1.00 70.31 134 LEU A N 1
ATOM 1118 C CA . LEU A 1 134 ? -12.234 -10.500 -11.802 1.00 70.31 134 LEU A CA 1
ATOM 1119 C C . LEU A 1 134 ? -13.045 -9.371 -11.162 1.00 70.31 134 LEU A C 1
ATOM 1121 O O . LEU A 1 134 ? -12.522 -8.658 -10.318 1.00 70.31 134 LEU A O 1
ATOM 1125 N N . VAL A 1 135 ? -14.328 -9.241 -11.518 1.00 65.69 135 VAL A N 1
ATOM 1126 C CA . VAL A 1 135 ? -15.232 -8.227 -10.944 1.00 65.69 135 VAL A CA 1
ATOM 1127 C C . VAL A 1 135 ? -15.335 -8.422 -9.439 1.00 65.69 135 VAL A C 1
ATOM 1129 O O . VAL A 1 135 ? -15.167 -7.470 -8.685 1.00 65.69 135 VAL A O 1
ATOM 1132 N N . LYS A 1 136 ? -15.518 -9.668 -8.994 1.00 62.84 136 LYS A N 1
ATOM 1133 C CA . LYS A 1 136 ? -15.503 -9.999 -7.576 1.00 62.84 136 LYS A CA 1
ATOM 1134 C C . LYS A 1 136 ? -14.160 -9.668 -6.931 1.00 62.84 136 LYS A C 1
ATOM 1136 O O . LYS A 1 136 ? -14.168 -9.105 -5.855 1.00 62.84 136 LYS A O 1
ATOM 1141 N N . GLY A 1 137 ? -13.030 -9.952 -7.577 1.00 60.53 137 GLY A N 1
ATOM 1142 C CA . GLY A 1 137 ? -11.699 -9.585 -7.083 1.00 60.53 137 GLY A CA 1
ATOM 1143 C C . GLY A 1 137 ? -11.552 -8.077 -6.876 1.00 60.53 137 GLY A C 1
ATOM 1144 O O . GLY A 1 137 ? -11.182 -7.649 -5.789 1.00 60.53 137 GLY A O 1
ATOM 1145 N N . VAL A 1 138 ? -11.945 -7.272 -7.868 1.00 63.34 138 VAL A N 1
ATOM 1146 C CA . VAL A 1 138 ? -11.961 -5.800 -7.784 1.00 63.34 138 VAL A CA 1
ATOM 1147 C C . VAL A 1 138 ? -12.864 -5.326 -6.645 1.00 63.34 138 VAL A C 1
ATOM 1149 O O . VAL A 1 138 ? -12.467 -4.474 -5.851 1.00 63.34 138 VAL A O 1
ATOM 1152 N N . MET A 1 139 ? -14.055 -5.914 -6.529 1.00 58.50 139 MET A N 1
ATOM 1153 C CA . MET A 1 139 ? -14.986 -5.618 -5.446 1.00 58.50 139 MET A CA 1
ATOM 1154 C C . MET A 1 139 ? -14.500 -6.107 -4.088 1.00 58.50 139 MET A C 1
ATOM 1156 O O . MET A 1 139 ? -14.856 -5.480 -3.099 1.00 58.50 139 MET A O 1
ATOM 1160 N N . ASP A 1 140 ? -13.713 -7.185 -4.019 1.00 54.34 140 ASP A N 1
ATOM 1161 C CA . ASP A 1 140 ? -13.148 -7.826 -2.822 1.00 54.34 140 ASP A CA 1
ATOM 1162 C C . ASP A 1 140 ? -11.866 -7.128 -2.337 1.00 54.34 140 ASP A C 1
ATOM 1164 O O . ASP A 1 140 ? -11.505 -7.248 -1.157 1.00 54.34 140 ASP A O 1
ATOM 1168 N N . THR A 1 141 ? -11.275 -6.242 -3.139 1.00 59.16 141 THR A N 1
ATOM 1169 C CA . THR A 1 141 ? -10.196 -5.350 -2.703 1.00 59.16 141 THR A CA 1
ATOM 1170 C C . THR A 1 141 ? -10.721 -4.336 -1.676 1.00 59.16 141 THR A C 1
ATOM 1172 O O . THR A 1 141 ? -11.337 -3.321 -1.996 1.00 59.16 141 THR A O 1
ATOM 1175 N N . GLN A 1 142 ? -10.504 -4.645 -0.391 1.00 53.97 142 GLN A N 1
ATOM 1176 C CA . GLN A 1 142 ? -11.088 -4.005 0.806 1.00 53.97 142 GLN A CA 1
ATOM 1177 C C . GLN A 1 142 ? -10.897 -2.483 0.913 1.00 53.97 142 GLN A C 1
ATOM 1179 O O . GLN A 1 142 ? -11.590 -1.835 1.698 1.00 53.97 142 GLN A O 1
ATOM 1184 N N . MET A 1 143 ? -9.976 -1.919 0.136 1.00 56.16 143 MET A N 1
ATOM 1185 C CA . MET A 1 143 ? -9.693 -0.490 0.094 1.00 56.16 143 MET A CA 1
ATOM 1186 C C . MET A 1 143 ? -10.648 0.317 -0.797 1.00 56.16 143 MET A C 1
ATOM 1188 O O . MET A 1 143 ? -10.988 1.443 -0.432 1.00 56.16 143 MET A O 1
ATOM 1192 N N . PHE A 1 144 ? -11.102 -0.240 -1.924 1.00 55.84 144 PHE A N 1
ATOM 1193 C CA . PHE A 1 144 ? -11.827 0.502 -2.973 1.00 55.84 144 PHE A CA 1
ATOM 1194 C C . PHE A 1 144 ? -13.352 0.433 -2.841 1.00 55.84 144 PHE A C 1
ATOM 1196 O O . PHE A 1 144 ? -14.073 1.103 -3.569 1.00 55.84 144 PHE A O 1
ATOM 1203 N N . SER A 1 145 ? -13.857 -0.344 -1.881 1.00 56.91 145 SER A N 1
ATOM 1204 C CA . SER A 1 145 ? -15.274 -0.358 -1.520 1.00 56.91 145 SER A CA 1
ATOM 1205 C C . SER A 1 145 ? -15.667 0.995 -0.902 1.00 56.91 145 SER A C 1
ATOM 1207 O O . SER A 1 145 ? -15.486 1.198 0.301 1.00 56.91 145 SER A O 1
ATOM 1209 N N . GLY A 1 146 ? -16.235 1.899 -1.706 1.00 54.44 146 GLY A N 1
ATOM 1210 C CA . GLY A 1 146 ? -16.798 3.194 -1.279 1.00 54.44 146 GLY A CA 1
ATOM 1211 C C . GLY A 1 146 ? -18.079 3.098 -0.437 1.00 54.44 146 GLY A C 1
ATOM 1212 O O . GLY A 1 146 ? -18.643 4.106 -0.036 1.00 54.44 146 GLY A O 1
ATOM 1213 N N . VAL A 1 147 ? -18.522 1.881 -0.111 1.00 53.78 147 VAL A N 1
ATOM 1214 C CA . VAL A 1 147 ? -19.859 1.566 0.421 1.00 53.78 147 VAL A CA 1
ATOM 1215 C C . VAL A 1 147 ? -20.234 2.304 1.720 1.00 53.78 147 VAL A C 1
ATOM 1217 O O . VAL A 1 147 ? -21.413 2.518 1.962 1.00 53.78 147 VAL A O 1
ATOM 1220 N N . PHE A 1 148 ? -19.269 2.695 2.563 1.00 60.62 148 PHE A N 1
ATOM 1221 C CA . PHE A 1 148 ? -19.566 3.248 3.897 1.00 60.62 148 PHE A CA 1
ATOM 1222 C C . PHE A 1 148 ? -18.820 4.537 4.226 1.00 60.62 148 PHE A C 1
ATOM 1224 O O . PHE A 1 148 ? -19.407 5.500 4.698 1.00 60.62 148 PHE A O 1
ATOM 1231 N N . ILE A 1 149 ? -17.506 4.572 4.014 1.00 63.94 149 ILE A N 1
ATOM 1232 C CA . ILE A 1 149 ? -16.681 5.715 4.431 1.00 63.94 149 ILE A CA 1
ATOM 1233 C C . ILE A 1 149 ? -16.787 6.924 3.489 1.00 63.94 149 ILE A C 1
ATOM 1235 O O . ILE A 1 149 ? -16.264 7.982 3.813 1.00 63.94 149 ILE A O 1
ATOM 1239 N N . GLU A 1 150 ? -17.432 6.782 2.331 1.00 67.25 150 GLU A N 1
ATOM 1240 C CA . GLU A 1 150 ? -17.631 7.889 1.385 1.00 67.25 150 GLU A CA 1
ATOM 1241 C C . GLU A 1 150 ? -18.996 8.566 1.553 1.00 67.25 150 GLU A C 1
ATOM 1243 O O . GLU A 1 150 ? -19.171 9.672 1.051 1.00 67.25 150 GLU A O 1
ATOM 1248 N N . ASP A 1 151 ? -19.924 7.966 2.312 1.00 72.88 151 ASP A N 1
ATOM 1249 C CA . ASP A 1 151 ? -21.204 8.584 2.658 1.00 72.88 151 ASP A CA 1
ATOM 1250 C C . ASP A 1 151 ? -21.038 9.547 3.857 1.00 72.88 151 ASP A C 1
ATOM 1252 O O . ASP A 1 151 ? -20.776 9.108 4.988 1.00 72.88 151 ASP A O 1
ATOM 1256 N N . PRO A 1 152 ? -21.215 10.870 3.654 1.00 78.12 152 PRO A N 1
ATOM 1257 C CA . PRO A 1 152 ? -21.105 11.849 4.728 1.00 78.12 152 PRO A CA 1
ATOM 1258 C C . PRO A 1 152 ? -22.157 11.662 5.826 1.00 78.12 152 PRO A C 1
ATOM 1260 O O . PRO A 1 152 ? -21.854 11.907 6.994 1.00 78.12 152 PRO A O 1
ATOM 1263 N N . ALA A 1 153 ? -23.377 11.233 5.483 1.00 79.69 153 ALA A N 1
ATOM 1264 C CA . ALA A 1 153 ? -24.455 11.052 6.453 1.00 79.69 153 ALA A CA 1
ATOM 1265 C C . ALA A 1 153 ? -24.134 9.885 7.388 1.00 79.69 153 ALA A C 1
ATOM 1267 O O . ALA A 1 153 ? -24.138 10.041 8.612 1.00 79.69 153 ALA A O 1
ATOM 1268 N N . TYR A 1 154 ? -23.732 8.755 6.814 1.00 79.06 154 TYR A N 1
ATOM 1269 C CA . TYR A 1 154 ? -23.263 7.605 7.570 1.00 79.06 154 TYR A CA 1
ATOM 1270 C C . TYR A 1 154 ? -22.057 7.936 8.468 1.00 79.06 154 TYR A C 1
ATOM 1272 O O . TYR A 1 154 ? -22.016 7.547 9.640 1.00 79.06 154 TYR A O 1
ATOM 1280 N N . LEU A 1 155 ? -21.074 8.692 7.967 1.00 81.00 155 LEU A N 1
ATOM 1281 C CA . LEU A 1 155 ? -19.940 9.134 8.785 1.00 81.00 155 LEU A CA 1
ATOM 1282 C C . LEU A 1 155 ? -20.369 10.026 9.951 1.00 81.00 155 LEU A C 1
ATOM 1284 O O . LEU A 1 155 ? -19.837 9.879 11.057 1.00 81.00 155 LEU A O 1
ATOM 1288 N N . CYS A 1 156 ? -21.338 10.917 9.734 1.00 85.00 156 CYS A N 1
ATOM 1289 C CA . CYS A 1 156 ? -21.935 11.709 10.803 1.00 85.00 156 CYS A CA 1
ATOM 1290 C C . CYS A 1 156 ? -22.611 10.817 11.849 1.00 85.00 156 CYS A C 1
ATOM 1292 O O . CYS A 1 156 ? -22.381 11.018 13.040 1.00 85.00 156 CYS A O 1
ATOM 1294 N N . GLU A 1 157 ? -23.371 9.799 11.445 1.00 86.62 157 GLU A N 1
ATOM 1295 C CA . GLU A 1 157 ? -23.978 8.844 12.380 1.00 86.62 157 GLU A CA 1
ATOM 1296 C C . GLU A 1 157 ? -22.933 8.072 13.192 1.00 86.62 157 GLU A C 1
ATOM 1298 O O . GLU A 1 157 ? -23.073 7.908 14.408 1.00 86.62 157 GLU A O 1
ATOM 1303 N N . VAL A 1 158 ? -21.855 7.615 12.550 1.00 85.62 158 VAL A N 1
ATOM 1304 C CA . VAL A 1 158 ? -20.742 6.943 13.236 1.00 85.62 158 VAL A CA 1
ATOM 1305 C C . VAL A 1 158 ? -20.097 7.887 14.249 1.00 85.62 158 VAL A C 1
ATOM 1307 O O . VAL A 1 158 ? -19.940 7.505 15.412 1.00 85.62 158 VAL A O 1
ATOM 1310 N N . ALA A 1 159 ? -19.780 9.119 13.851 1.00 88.00 159 ALA A N 1
ATOM 1311 C CA . ALA A 1 159 ? -19.178 10.118 14.728 1.00 88.00 159 ALA A CA 1
ATOM 1312 C C . ALA A 1 159 ? -20.077 10.446 15.930 1.00 88.00 159 ALA A C 1
ATOM 1314 O O . ALA A 1 159 ? -19.608 10.410 17.069 1.00 88.00 159 ALA A O 1
ATOM 1315 N N . LEU A 1 160 ? -21.369 10.694 15.697 1.00 89.00 160 LEU A N 1
ATOM 1316 C CA . LEU A 1 160 ? -22.350 10.961 16.751 1.00 89.00 160 LEU A CA 1
ATOM 1317 C C . LEU A 1 160 ? -22.465 9.773 17.708 1.00 89.00 160 LEU A C 1
ATOM 1319 O O . LEU A 1 160 ? -22.344 9.952 18.918 1.00 89.00 160 LEU A O 1
ATOM 1323 N N . SER A 1 161 ? -22.567 8.551 17.177 1.00 89.25 161 SER A N 1
ATOM 1324 C CA . SER A 1 161 ? -22.643 7.342 18.003 1.00 89.25 161 SER A CA 1
ATOM 1325 C C . SER A 1 161 ? -21.402 7.140 18.882 1.00 89.25 161 SER A C 1
ATOM 1327 O O . SER A 1 161 ? -21.510 6.640 20.002 1.00 89.25 161 SER A O 1
ATOM 1329 N N . LEU A 1 162 ? -20.214 7.544 18.415 1.00 86.94 162 LEU A N 1
ATOM 1330 C CA . LEU A 1 162 ? -18.984 7.491 19.206 1.00 86.94 162 LEU A CA 1
ATOM 1331 C C . LEU A 1 162 ? -18.975 8.548 20.313 1.00 86.94 162 LEU A C 1
ATOM 1333 O O . LEU A 1 162 ? -18.610 8.217 21.442 1.00 86.94 162 LEU A O 1
ATOM 1337 N N . VAL A 1 163 ? -19.403 9.776 20.009 1.00 87.50 163 VAL A N 1
ATOM 1338 C CA . VAL A 1 163 ? -19.510 10.868 20.989 1.00 87.50 163 VAL A CA 1
ATOM 1339 C C . VAL A 1 163 ? -20.505 10.505 22.092 1.00 87.50 163 VAL A C 1
ATOM 1341 O O . VAL A 1 163 ? -20.148 10.553 23.269 1.00 87.50 163 VAL A O 1
ATOM 1344 N N . GLU A 1 164 ? -21.704 10.044 21.732 1.00 86.81 164 GLU A N 1
ATOM 1345 C CA . GLU A 1 164 ? -22.737 9.626 22.689 1.00 86.81 164 GLU A CA 1
ATOM 1346 C C . GLU A 1 164 ? -22.243 8.507 23.610 1.00 86.81 164 GLU A C 1
ATOM 1348 O O . GLU A 1 164 ? -22.419 8.552 24.831 1.00 86.81 164 GLU A O 1
ATOM 1353 N N . ARG A 1 165 ? -21.565 7.503 23.043 1.00 83.50 165 ARG A N 1
ATOM 1354 C CA . ARG A 1 165 ? -21.029 6.381 23.820 1.00 83.50 165 ARG A CA 1
ATOM 1355 C C . ARG A 1 165 ? -19.967 6.838 24.818 1.00 83.50 165 ARG A C 1
ATOM 1357 O O . ARG A 1 165 ? -19.895 6.301 25.919 1.00 83.50 165 ARG A O 1
ATOM 1364 N N . GLN A 1 166 ? -19.156 7.822 24.440 1.00 78.56 166 GLN A N 1
ATOM 1365 C CA . GLN A 1 166 ? -18.097 8.375 25.279 1.00 78.56 166 GLN A CA 1
ATOM 1366 C C . GLN A 1 166 ? -18.675 9.211 26.431 1.00 78.56 166 GLN A C 1
ATOM 1368 O O . GLN A 1 166 ? -18.229 9.075 27.574 1.00 78.56 166 GLN A O 1
ATOM 1373 N N . GLU A 1 167 ? -19.725 9.992 26.162 1.00 78.69 167 GLU A N 1
ATOM 1374 C CA . GLU A 1 167 ? -20.467 10.764 27.167 1.00 78.69 167 GLU A CA 1
ATOM 1375 C C . GLU A 1 167 ? -21.142 9.874 28.222 1.00 78.69 167 GLU A C 1
ATOM 1377 O O . GLU A 1 167 ? -21.171 10.235 29.403 1.00 78.69 167 GLU A O 1
ATOM 1382 N N . GLN A 1 168 ? -21.623 8.689 27.832 1.00 77.12 168 GLN A N 1
ATOM 1383 C CA . GLN A 1 168 ? -22.220 7.718 28.758 1.00 77.12 168 GLN A CA 1
ATOM 1384 C C . GLN A 1 168 ? -21.201 7.120 29.738 1.00 77.12 168 GLN A C 1
ATOM 1386 O O . GLN A 1 168 ? -21.535 6.905 30.906 1.00 77.12 168 GLN A O 1
ATOM 1391 N N . THR A 1 169 ? -19.963 6.877 29.297 1.00 73.00 169 THR A N 1
ATOM 1392 C CA . THR A 1 169 ? -18.872 6.363 30.148 1.00 73.00 169 THR A CA 1
ATOM 1393 C C . THR A 1 169 ? -18.292 7.407 31.102 1.00 73.00 169 THR A C 1
ATOM 1395 O O . THR A 1 169 ? -17.858 7.059 32.198 1.00 73.00 169 THR A O 1
ATOM 1398 N N . ASP A 1 170 ? -18.299 8.686 30.724 1.00 71.88 170 ASP A N 1
ATOM 1399 C CA . ASP A 1 170 ? -17.532 9.743 31.395 1.00 71.88 170 ASP A CA 1
ATOM 1400 C C . ASP A 1 170 ? -18.408 10.802 32.094 1.00 71.88 170 ASP A C 1
ATOM 1402 O O . ASP A 1 170 ? -18.161 12.012 32.036 1.00 71.88 170 ASP A O 1
ATOM 1406 N N . GLN A 1 171 ? -19.420 10.355 32.842 1.00 69.06 171 GLN A N 1
ATOM 1407 C CA . GLN A 1 171 ? -20.391 11.237 33.513 1.00 69.06 171 GLN A CA 1
ATOM 1408 C C . GLN A 1 171 ? -19.770 12.207 34.541 1.00 69.06 171 GLN A C 1
ATOM 1410 O O . GLN A 1 171 ? -20.390 13.208 34.897 1.00 69.06 171 GLN A O 1
ATOM 1415 N N . ARG A 1 172 ? -18.536 11.958 35.002 1.00 76.50 172 ARG A N 1
ATOM 1416 C CA . ARG A 1 172 ? -17.823 12.798 35.986 1.00 76.50 172 ARG A CA 1
ATOM 1417 C C . ARG A 1 172 ? -17.014 13.953 35.379 1.00 76.50 172 ARG A C 1
ATOM 1419 O O . ARG A 1 172 ? -16.537 14.793 36.135 1.00 76.50 172 ARG A O 1
ATOM 1426 N N . LYS A 1 173 ? -16.849 14.015 34.051 1.00 80.12 173 LYS A N 1
ATOM 1427 C CA . LYS A 1 173 ? -16.027 15.044 33.384 1.00 80.12 173 LYS A CA 1
ATOM 1428 C C . LYS A 1 173 ? -16.753 16.384 33.274 1.00 80.12 173 LYS A C 1
ATOM 1430 O O . LYS A 1 173 ? -17.971 16.421 33.073 1.00 80.12 173 LYS A O 1
ATOM 1435 N N . THR A 1 174 ? -16.003 17.479 33.367 1.00 85.94 174 THR A N 1
ATOM 1436 C CA . THR A 1 174 ? -16.505 18.851 33.196 1.00 85.94 174 THR A CA 1
ATOM 1437 C C . THR A 1 174 ? -16.976 19.103 31.760 1.00 85.94 174 THR A C 1
ATOM 1439 O O . THR A 1 174 ? -16.571 18.416 30.823 1.00 85.94 174 THR A O 1
ATOM 1442 N N . LYS A 1 175 ? -17.800 20.140 31.547 1.00 85.25 175 LYS A N 1
ATOM 1443 C CA . LYS A 1 175 ? -18.284 20.518 30.204 1.00 85.25 175 LYS A CA 1
ATOM 1444 C C . LYS A 1 175 ? -17.140 20.748 29.203 1.00 85.25 175 LYS A C 1
ATOM 1446 O O . LYS A 1 175 ? -17.246 20.335 28.054 1.00 85.25 175 LYS A O 1
ATOM 1451 N N . LYS A 1 176 ? -16.042 21.373 29.648 1.00 87.62 176 LYS A N 1
ATOM 1452 C CA . LYS A 1 176 ? -14.864 21.651 28.812 1.00 87.62 176 LYS A CA 1
ATOM 1453 C C . LYS A 1 176 ? -14.131 20.368 28.409 1.00 87.62 176 LYS A C 1
ATOM 1455 O O . LYS A 1 176 ? -13.737 20.231 27.258 1.00 87.62 176 LYS A O 1
ATOM 1460 N N . GLU A 1 177 ? -13.979 19.424 29.335 1.00 86.50 177 GLU A N 1
ATOM 1461 C CA . GLU A 1 177 ? -13.349 18.126 29.058 1.00 86.50 177 GLU A CA 1
ATOM 1462 C C . GLU A 1 177 ? -14.197 17.266 28.121 1.00 86.50 177 GLU A C 1
ATOM 1464 O O . GLU A 1 177 ? -13.653 16.643 27.213 1.00 86.50 177 GLU A O 1
ATOM 1469 N N . ARG A 1 178 ? -15.526 17.271 28.290 1.00 83.69 178 ARG A N 1
ATOM 1470 C CA . ARG A 1 178 ? -16.446 16.586 27.368 1.00 83.69 178 ARG A CA 1
ATOM 1471 C C . ARG A 1 178 ? -16.344 17.159 25.960 1.00 83.69 178 ARG A C 1
ATOM 1473 O O . ARG A 1 178 ? -16.140 16.404 25.022 1.00 83.69 178 ARG A O 1
ATOM 1480 N N . GLN A 1 179 ? -16.371 18.486 25.828 1.00 86.81 179 GLN A N 1
ATOM 1481 C CA . GLN A 1 179 ? -16.204 19.143 24.532 1.00 86.81 179 GLN A CA 1
ATOM 1482 C C . GLN A 1 179 ? -14.865 18.783 23.870 1.00 86.81 179 GLN A C 1
ATOM 1484 O O . GLN A 1 179 ? -14.834 18.500 22.676 1.00 86.81 179 GLN A O 1
ATOM 1489 N N . ALA A 1 180 ? -13.765 18.760 24.630 1.00 88.50 180 ALA A N 1
ATOM 1490 C CA . ALA A 1 180 ? -12.458 18.367 24.104 1.00 88.50 180 ALA A CA 1
ATOM 1491 C C . ALA A 1 180 ? -12.441 16.913 23.597 1.00 88.50 180 ALA A C 1
ATOM 1493 O O . ALA A 1 180 ? -11.863 16.641 22.546 1.00 88.50 180 ALA A O 1
ATOM 1494 N N . LEU A 1 181 ? -13.107 15.992 24.302 1.00 85.50 181 LEU A N 1
ATOM 1495 C CA . LEU A 1 181 ? -13.241 14.593 23.882 1.00 85.50 181 LEU A CA 1
ATOM 1496 C C . LEU A 1 181 ? -14.087 14.452 22.616 1.00 85.50 181 LEU A C 1
ATOM 1498 O O . LEU A 1 181 ? -13.666 13.754 21.699 1.00 85.50 181 LEU A O 1
ATOM 1502 N N . SER A 1 182 ? -15.218 15.156 22.518 1.00 87.12 182 SER A N 1
ATOM 1503 C CA . SER A 1 182 ? -16.046 15.146 21.306 1.00 87.12 182 SER A CA 1
ATOM 1504 C C . SER A 1 182 ? -15.261 15.647 20.092 1.00 87.12 182 SER A C 1
ATOM 1506 O O . SER A 1 182 ? -15.295 15.022 19.034 1.00 87.12 182 SER A O 1
ATOM 1508 N N . VAL A 1 183 ? -14.494 16.733 20.254 1.00 90.19 183 VAL A N 1
ATOM 1509 C CA . VAL A 1 183 ? -13.626 17.266 19.192 1.00 90.19 183 VAL A CA 1
ATOM 1510 C C . VAL A 1 183 ? -12.535 16.263 18.808 1.00 90.19 183 VAL A C 1
ATOM 1512 O O . VAL A 1 183 ? -12.296 16.070 17.621 1.00 90.19 183 VAL A O 1
ATOM 1515 N N . ALA A 1 184 ? -11.902 15.591 19.774 1.00 89.44 184 ALA A N 1
ATOM 1516 C CA . ALA A 1 184 ? -10.885 14.575 19.493 1.00 89.44 184 ALA A CA 1
ATOM 1517 C C . ALA A 1 184 ? -11.458 13.359 18.741 1.00 89.44 184 ALA A C 1
ATOM 1519 O O . ALA A 1 184 ? -10.835 12.852 17.807 1.00 89.44 184 ALA A O 1
ATOM 1520 N N . THR A 1 185 ? -12.664 12.922 19.102 1.00 88.50 185 THR A N 1
ATOM 1521 C CA . THR A 1 185 ? -13.367 11.817 18.437 1.00 88.50 185 THR A CA 1
ATOM 1522 C C . THR A 1 185 ? -13.737 12.176 17.002 1.00 88.50 185 THR A C 1
ATOM 1524 O O . THR A 1 185 ? -13.430 11.415 16.087 1.00 88.50 185 THR A O 1
ATOM 1527 N N . ILE A 1 186 ? -14.304 13.364 16.775 1.00 89.81 186 ILE A N 1
ATOM 1528 C CA . ILE A 1 186 ? -14.585 13.864 15.420 1.00 89.81 186 ILE A CA 1
ATOM 1529 C C . ILE A 1 186 ? -13.280 14.011 14.623 1.00 89.81 186 ILE A C 1
ATOM 1531 O O . ILE A 1 186 ? -13.214 13.601 13.466 1.00 89.81 186 ILE A O 1
ATOM 1535 N N . GLY A 1 187 ? -12.220 14.524 15.253 1.00 90.75 187 GLY A N 1
ATOM 1536 C CA . GLY A 1 187 ? -10.889 14.614 14.656 1.00 90.75 187 GLY A CA 1
ATOM 1537 C C . GLY A 1 187 ? -10.349 13.255 14.206 1.00 90.75 187 GLY A C 1
ATOM 1538 O O . GLY A 1 187 ? -9.799 13.159 13.116 1.00 90.75 187 GLY A O 1
ATOM 1539 N N . SER A 1 188 ? -10.582 12.195 14.984 1.00 91.44 188 SER A N 1
ATOM 1540 C CA . SER A 1 188 ? -10.163 10.826 14.644 1.00 91.44 188 SER A CA 1
ATOM 1541 C C . SER A 1 188 ? -10.924 10.265 13.436 1.00 91.44 188 SER A C 1
ATOM 1543 O O . SER A 1 188 ? -10.336 9.586 12.596 1.00 91.44 188 SER A O 1
ATOM 1545 N N . VAL A 1 189 ? -12.221 10.577 13.310 1.00 89.94 189 VAL A N 1
ATOM 1546 C CA . VAL A 1 189 ? -13.029 10.217 12.128 1.00 89.94 189 VAL A CA 1
ATOM 1547 C C . VAL A 1 189 ? -12.498 10.922 10.882 1.00 89.94 189 VAL A C 1
ATOM 1549 O O . VAL A 1 189 ? -12.254 10.274 9.865 1.00 89.94 189 VAL A O 1
ATOM 1552 N N . MET A 1 190 ? -12.251 12.230 10.975 1.00 88.50 190 MET A N 1
ATOM 1553 C CA . MET A 1 190 ? -11.689 13.016 9.872 1.00 88.50 190 MET A CA 1
ATOM 1554 C C . MET A 1 190 ? -10.281 12.545 9.485 1.00 88.50 190 MET A C 1
ATOM 1556 O O . MET A 1 190 ? -9.953 12.459 8.298 1.00 88.50 190 MET A O 1
ATOM 1560 N N . GLU A 1 191 ? -9.454 12.201 10.474 1.00 92.06 191 GLU A N 1
ATOM 1561 C CA . GLU A 1 191 ? -8.124 11.637 10.254 1.00 92.06 191 GLU A CA 1
ATOM 1562 C C . GLU A 1 191 ? -8.216 10.299 9.511 1.00 92.06 191 GLU A C 1
ATOM 1564 O O . GLU A 1 191 ? -7.504 10.111 8.529 1.00 92.06 191 GLU A O 1
ATOM 1569 N N . LEU A 1 192 ? -9.134 9.404 9.894 1.00 90.75 192 LEU A N 1
ATOM 1570 C CA . LEU A 1 192 ? -9.325 8.121 9.212 1.00 90.75 192 LEU A CA 1
ATOM 1571 C C . LEU A 1 192 ? -9.717 8.294 7.737 1.00 90.75 192 LEU A C 1
ATOM 1573 O O . LEU A 1 192 ? -9.146 7.628 6.872 1.00 90.75 192 LEU A O 1
ATOM 1577 N N . VAL A 1 193 ? -10.659 9.196 7.443 1.00 86.94 193 VAL A N 1
ATOM 1578 C CA . VAL A 1 193 ? -11.088 9.498 6.064 1.00 86.94 193 VAL A CA 1
ATOM 1579 C C . VAL A 1 193 ? -9.914 10.029 5.242 1.00 86.94 193 VAL A C 1
ATOM 1581 O O . VAL A 1 193 ? -9.647 9.541 4.143 1.00 86.94 193 VAL A O 1
ATOM 1584 N N . THR A 1 194 ? -9.156 10.970 5.809 1.00 89.00 194 THR A N 1
ATOM 1585 C CA . THR A 1 194 ? -7.976 11.555 5.156 1.00 89.00 194 THR A CA 1
ATOM 1586 C C . THR A 1 194 ? -6.898 10.502 4.902 1.00 89.00 194 THR A C 1
ATOM 1588 O O . THR A 1 194 ? -6.341 10.430 3.807 1.00 89.00 194 THR A O 1
ATOM 1591 N N . LEU A 1 195 ? -6.608 9.653 5.892 1.00 91.12 195 LEU A N 1
ATOM 1592 C CA . LEU A 1 195 ? -5.638 8.569 5.758 1.00 91.12 195 LEU A CA 1
ATOM 1593 C C . LEU A 1 195 ? -6.065 7.568 4.683 1.00 91.12 195 LEU A C 1
ATOM 1595 O O . LEU A 1 195 ? -5.217 7.121 3.916 1.00 91.12 195 LEU A O 1
ATOM 1599 N N . ARG A 1 196 ? -7.360 7.238 4.587 1.00 87.62 196 ARG A N 1
ATOM 1600 C CA . ARG A 1 196 ? -7.855 6.325 3.549 1.00 87.62 196 ARG A CA 1
ATOM 1601 C C . ARG A 1 196 ? -7.656 6.919 2.163 1.00 87.62 196 ARG A C 1
ATOM 1603 O O . ARG A 1 196 ? -7.170 6.217 1.283 1.00 87.62 196 ARG A O 1
ATOM 1610 N N . HIS A 1 197 ? -8.005 8.188 1.974 1.00 83.44 197 HIS A N 1
ATOM 1611 C CA . HIS A 1 197 ? -7.794 8.863 0.696 1.00 83.44 197 HIS A CA 1
ATOM 1612 C C . HIS A 1 197 ? -6.313 8.839 0.288 1.00 83.44 197 HIS A C 1
ATOM 1614 O O . HIS A 1 197 ? -5.986 8.368 -0.797 1.00 83.44 197 HIS A O 1
ATOM 1620 N N . ARG A 1 198 ? -5.406 9.202 1.205 1.00 85.69 198 ARG A N 1
ATOM 1621 C CA . ARG A 1 198 ? -3.953 9.138 0.956 1.00 85.69 198 ARG A CA 1
ATOM 1622 C C . ARG A 1 198 ? -3.464 7.723 0.648 1.00 85.69 198 ARG A C 1
ATOM 1624 O O . ARG A 1 198 ? -2.559 7.553 -0.160 1.00 85.69 198 ARG A O 1
ATOM 1631 N N . MET A 1 199 ? -4.044 6.710 1.291 1.00 88.56 199 MET A N 1
ATOM 1632 C CA . MET A 1 199 ? -3.733 5.309 1.008 1.00 88.56 199 MET A CA 1
ATOM 1633 C C . MET A 1 199 ? -4.138 4.926 -0.421 1.00 88.56 199 MET A C 1
ATOM 1635 O O . MET A 1 199 ? -3.369 4.253 -1.102 1.00 88.56 199 MET A O 1
ATOM 1639 N N . LEU A 1 200 ? -5.323 5.347 -0.877 1.00 81.81 200 LEU A N 1
ATOM 1640 C CA . LEU A 1 200 ? -5.821 5.080 -2.232 1.00 81.81 200 LEU A CA 1
ATOM 1641 C C . LEU A 1 200 ? -4.929 5.721 -3.294 1.00 81.81 200 LEU A C 1
ATOM 1643 O O . LEU A 1 200 ? -4.517 5.032 -4.226 1.00 81.81 200 LEU A O 1
ATOM 1647 N N . GLU A 1 201 ? -4.581 6.997 -3.116 1.00 80.31 201 GLU A N 1
ATOM 1648 C CA . GLU A 1 201 ? -3.636 7.693 -3.997 1.00 80.31 201 GLU A CA 1
ATOM 1649 C C . GLU A 1 201 ? -2.287 6.974 -4.029 1.00 80.31 201 GLU A C 1
ATOM 1651 O O . GLU A 1 201 ? -1.791 6.639 -5.103 1.00 80.31 201 GLU A O 1
ATOM 1656 N N . ALA A 1 202 ? -1.739 6.637 -2.856 1.00 86.25 202 ALA A N 1
ATOM 1657 C CA . ALA A 1 202 ? -0.463 5.944 -2.777 1.00 86.25 202 ALA A CA 1
ATOM 1658 C C . ALA A 1 202 ? -0.501 4.571 -3.468 1.00 86.25 202 ALA A C 1
ATOM 1660 O O . ALA A 1 202 ? 0.478 4.199 -4.111 1.00 86.25 202 ALA A O 1
ATOM 1661 N N . CYS A 1 203 ? -1.605 3.821 -3.371 1.00 84.94 203 CYS A N 1
ATOM 1662 C CA . CYS A 1 203 ? -1.762 2.540 -4.068 1.00 84.94 203 CYS A CA 1
ATOM 1663 C C . CYS A 1 203 ? -1.822 2.715 -5.587 1.00 84.94 203 CYS A C 1
ATOM 1665 O O . CYS A 1 203 ? -1.129 1.999 -6.304 1.00 84.94 203 CYS A O 1
ATOM 1667 N N . TRP A 1 204 ? -2.602 3.683 -6.071 1.00 78.19 204 TRP A N 1
ATOM 1668 C CA . TRP A 1 204 ? -2.686 3.998 -7.497 1.00 78.19 204 TRP A CA 1
ATOM 1669 C C . TRP A 1 204 ? -1.326 4.408 -8.073 1.00 78.19 204 TRP A C 1
ATOM 1671 O O . TRP A 1 204 ? -0.883 3.871 -9.086 1.00 78.19 204 TRP A O 1
ATOM 1681 N N . GLU A 1 205 ? -0.621 5.319 -7.404 1.00 82.38 205 GLU A N 1
ATOM 1682 C CA . GLU A 1 205 ? 0.715 5.742 -7.828 1.00 82.38 205 GLU A CA 1
ATOM 1683 C C . GLU A 1 205 ? 1.717 4.575 -7.791 1.00 82.38 205 GLU A C 1
ATOM 1685 O O . GLU A 1 205 ? 2.541 4.450 -8.694 1.00 82.38 205 GLU A O 1
ATOM 1690 N N . THR A 1 206 ? 1.631 3.700 -6.780 1.00 87.12 206 THR A N 1
ATOM 1691 C CA . THR A 1 206 ? 2.460 2.482 -6.683 1.00 87.12 206 THR A CA 1
ATOM 1692 C C . THR A 1 206 ? 2.226 1.567 -7.881 1.00 87.12 206 THR A C 1
ATOM 1694 O O . THR A 1 206 ? 3.195 1.070 -8.447 1.00 87.12 206 THR A O 1
ATOM 1697 N N . GLU A 1 207 ? 0.975 1.366 -8.296 1.00 81.62 207 GLU A N 1
ATOM 1698 C CA . GLU A 1 207 ? 0.621 0.538 -9.456 1.00 81.62 207 GLU A CA 1
ATOM 1699 C C . GLU A 1 207 ? 1.235 1.094 -10.749 1.00 81.62 207 GLU A C 1
ATOM 1701 O O . GLU A 1 207 ? 1.889 0.376 -11.510 1.00 81.62 207 GLU A O 1
ATOM 1706 N N . VAL A 1 208 ? 1.088 2.401 -10.982 1.00 81.50 208 VAL A N 1
ATOM 1707 C CA . VAL A 1 208 ? 1.667 3.072 -12.155 1.00 81.50 208 VAL A CA 1
ATOM 1708 C C . VAL A 1 208 ? 3.193 2.944 -12.156 1.00 81.50 208 VAL A C 1
ATOM 1710 O O . VAL A 1 208 ? 3.780 2.539 -13.161 1.00 81.50 208 VAL A O 1
ATOM 1713 N N . LEU A 1 209 ? 3.842 3.243 -11.028 1.00 84.50 209 LEU A N 1
ATOM 1714 C CA . LEU A 1 209 ? 5.298 3.164 -10.897 1.00 84.50 209 LEU A CA 1
ATOM 1715 C C . LEU A 1 209 ? 5.820 1.734 -11.031 1.00 84.50 209 LEU A C 1
ATOM 1717 O O . LEU A 1 209 ? 6.867 1.533 -11.638 1.00 84.50 209 LEU A O 1
ATOM 1721 N N . SER A 1 210 ? 5.088 0.749 -10.514 1.00 83.88 210 SER A N 1
ATOM 1722 C CA . SER A 1 210 ? 5.439 -0.669 -10.621 1.00 83.88 210 SER A CA 1
ATOM 1723 C C . SER A 1 210 ? 5.468 -1.124 -12.075 1.00 83.88 210 SER A C 1
ATOM 1725 O O . SER A 1 210 ? 6.404 -1.803 -12.488 1.00 83.88 210 SER A O 1
ATOM 1727 N N . ASN A 1 211 ? 4.490 -0.705 -12.881 1.00 82.25 211 ASN A N 1
ATOM 1728 C CA . ASN A 1 211 ? 4.453 -1.032 -14.305 1.00 82.25 211 ASN A CA 1
ATOM 1729 C C . ASN A 1 211 ? 5.631 -0.414 -15.076 1.00 82.25 211 ASN A C 1
ATOM 1731 O O . ASN A 1 211 ? 6.243 -1.090 -15.903 1.00 82.25 211 ASN A O 1
ATOM 1735 N N . ILE A 1 212 ? 6.001 0.834 -14.768 1.00 80.25 212 ILE A N 1
ATOM 1736 C CA . ILE A 1 212 ? 7.182 1.486 -15.359 1.00 80.25 212 ILE A CA 1
ATOM 1737 C C . ILE A 1 212 ? 8.463 0.772 -14.913 1.00 80.25 212 ILE A C 1
ATOM 1739 O O . ILE A 1 212 ? 9.312 0.437 -15.734 1.00 80.25 212 ILE A O 1
ATOM 1743 N N . TYR A 1 213 ? 8.591 0.496 -13.616 1.00 82.94 213 TYR A N 1
ATOM 1744 C CA . TYR A 1 213 ? 9.750 -0.185 -13.049 1.00 82.94 213 TYR A CA 1
ATOM 1745 C C . TYR A 1 213 ? 9.960 -1.572 -13.664 1.00 82.94 213 TYR A C 1
ATOM 1747 O O . TYR A 1 213 ? 11.087 -1.913 -13.999 1.00 82.94 213 TYR A O 1
ATOM 1755 N N . LYS A 1 214 ? 8.895 -2.355 -13.876 1.00 79.00 214 LYS A N 1
ATOM 1756 C CA . LYS A 1 214 ? 8.981 -3.668 -14.535 1.00 79.00 214 LYS A CA 1
ATOM 1757 C C . LYS A 1 214 ? 9.526 -3.572 -15.958 1.00 79.00 214 LYS A C 1
ATOM 1759 O O . LYS A 1 214 ? 10.369 -4.378 -16.335 1.00 79.00 214 LYS A O 1
ATOM 1764 N N . GLN A 1 215 ? 9.082 -2.584 -16.735 1.00 78.25 215 GLN A N 1
ATOM 1765 C CA . GLN A 1 215 ? 9.611 -2.357 -18.085 1.00 78.25 215 GLN A CA 1
ATOM 1766 C C . GLN A 1 215 ? 11.108 -2.033 -18.040 1.00 78.25 215 GLN A C 1
ATOM 1768 O O . GLN A 1 215 ? 11.886 -2.643 -18.768 1.00 78.25 215 GLN A O 1
ATOM 1773 N N . LEU A 1 216 ? 11.515 -1.147 -17.127 1.00 75.44 216 LEU A N 1
ATOM 1774 C CA . LEU A 1 216 ? 12.923 -0.795 -16.927 1.00 75.44 216 LEU A CA 1
ATOM 1775 C C . LEU A 1 216 ? 13.756 -2.004 -16.485 1.00 75.44 216 LEU A C 1
ATOM 1777 O O . LEU A 1 216 ? 14.840 -2.227 -17.015 1.00 75.44 216 LEU A O 1
ATOM 1781 N N . ALA A 1 217 ? 13.248 -2.805 -15.546 1.00 75.81 217 ALA A N 1
ATOM 1782 C CA . ALA A 1 217 ? 13.901 -4.023 -15.078 1.00 75.81 217 ALA A CA 1
ATOM 1783 C C . ALA A 1 217 ? 14.187 -4.978 -16.246 1.00 75.81 217 ALA A C 1
ATOM 1785 O O . ALA A 1 217 ? 15.331 -5.403 -16.410 1.00 75.81 217 ALA A O 1
ATOM 1786 N N . VAL A 1 218 ? 13.195 -5.220 -17.111 1.00 76.81 218 VAL A N 1
ATOM 1787 C CA . VAL A 1 218 ? 13.348 -6.062 -18.309 1.00 76.81 218 VAL A CA 1
ATOM 1788 C C . VAL A 1 218 ? 14.397 -5.498 -19.270 1.00 76.81 218 VAL A C 1
ATOM 1790 O O . VAL A 1 218 ? 15.232 -6.256 -19.764 1.00 76.81 218 VAL A O 1
ATOM 1793 N N . GLU A 1 219 ? 14.411 -4.182 -19.511 1.00 73.75 219 GLU A N 1
ATOM 1794 C CA . GLU A 1 219 ? 15.424 -3.532 -20.363 1.00 73.75 219 GLU A CA 1
ATOM 1795 C C . GLU A 1 219 ? 16.857 -3.730 -19.843 1.00 73.75 219 GLU A C 1
ATOM 1797 O O . GLU A 1 219 ? 17.801 -3.785 -20.632 1.00 73.75 219 GLU A O 1
ATOM 1802 N N . MET A 1 220 ? 17.028 -3.886 -18.530 1.00 72.00 220 MET A N 1
ATOM 1803 C CA . MET A 1 220 ? 18.328 -4.109 -17.886 1.00 72.00 220 MET A CA 1
ATOM 1804 C C . MET A 1 220 ? 18.626 -5.586 -17.599 1.00 72.00 220 MET A C 1
ATOM 1806 O O . MET A 1 220 ? 19.621 -5.893 -16.943 1.00 72.00 220 MET A O 1
ATOM 1810 N N . GLY A 1 221 ? 17.788 -6.504 -18.088 1.00 73.31 221 GLY A N 1
ATOM 1811 C CA . GLY A 1 221 ? 17.983 -7.947 -17.938 1.00 73.31 221 GLY A CA 1
ATOM 1812 C C . GLY A 1 221 ? 17.526 -8.529 -16.596 1.00 73.31 221 GLY A C 1
ATOM 1813 O O . GLY A 1 221 ? 17.926 -9.641 -16.263 1.00 73.31 221 GLY A O 1
ATOM 1814 N N . PHE A 1 222 ? 16.697 -7.812 -15.834 1.00 76.69 222 PHE A N 1
ATOM 1815 C CA . PHE A 1 222 ? 16.100 -8.286 -14.584 1.00 76.69 222 PHE A CA 1
ATOM 1816 C C . PHE A 1 222 ? 14.666 -8.795 -14.784 1.00 76.69 222 PHE A C 1
ATOM 1818 O O . PHE A 1 222 ? 13.895 -8.259 -15.578 1.00 76.69 222 PHE A O 1
ATOM 1825 N N . ASP A 1 223 ? 14.302 -9.831 -14.027 1.00 74.62 223 ASP A N 1
ATOM 1826 C CA . ASP A 1 223 ? 12.947 -10.403 -13.979 1.00 74.62 223 ASP A CA 1
ATOM 1827 C C . ASP A 1 223 ? 12.012 -9.541 -13.096 1.00 74.62 223 ASP A C 1
ATOM 1829 O O . ASP A 1 223 ? 12.464 -8.871 -12.165 1.00 74.62 223 ASP A O 1
ATOM 1833 N N . GLU A 1 224 ? 10.698 -9.595 -13.327 1.00 73.69 224 GLU A N 1
ATOM 1834 C CA . GLU A 1 224 ? 9.668 -8.893 -12.549 1.00 73.69 224 GLU A CA 1
ATOM 1835 C C . GLU A 1 224 ? 9.690 -9.226 -11.049 1.00 73.69 224 GLU A C 1
ATOM 1837 O O . GLU A 1 224 ? 9.213 -8.433 -10.233 1.00 73.69 224 GLU A O 1
ATOM 1842 N N . CYS A 1 225 ? 10.252 -10.373 -10.656 1.00 71.44 225 CYS A N 1
ATOM 1843 C CA . CYS A 1 225 ? 10.400 -10.739 -9.245 1.00 71.44 225 CYS A CA 1
ATOM 1844 C C . CYS A 1 225 ? 11.291 -9.768 -8.442 1.00 71.44 225 CYS A C 1
ATOM 1846 O O . CYS A 1 225 ? 11.166 -9.695 -7.221 1.00 71.44 225 CYS A O 1
ATOM 1848 N N . HIS A 1 226 ? 12.103 -8.939 -9.109 1.00 76.50 226 HIS A N 1
ATOM 1849 C CA . HIS A 1 226 ? 12.930 -7.888 -8.494 1.00 76.50 226 HIS A CA 1
ATOM 1850 C C . HIS A 1 226 ? 12.123 -6.687 -7.971 1.00 76.50 226 HIS A C 1
ATOM 1852 O O . HIS A 1 226 ? 12.707 -5.675 -7.583 1.00 76.50 226 HIS A O 1
ATOM 1858 N N . LEU A 1 227 ? 10.792 -6.768 -7.978 1.00 78.06 227 LEU A N 1
ATOM 1859 C CA . LEU A 1 227 ? 9.889 -5.773 -7.405 1.00 78.06 227 LEU A CA 1
ATOM 1860 C C . LEU A 1 227 ? 9.358 -6.178 -6.021 1.00 78.06 227 LEU A C 1
ATOM 1862 O O . LEU A 1 227 ? 9.069 -5.312 -5.199 1.00 78.06 227 LEU A O 1
ATOM 1866 N N . PHE A 1 228 ? 9.222 -7.477 -5.748 1.00 75.56 228 PHE A N 1
ATOM 1867 C CA . PHE A 1 228 ? 8.440 -7.961 -4.610 1.00 75.56 228 PHE A CA 1
ATOM 1868 C C . PHE A 1 228 ? 9.313 -8.623 -3.548 1.00 75.56 228 PHE A C 1
ATOM 1870 O O . PHE A 1 228 ? 10.230 -9.388 -3.848 1.00 75.56 228 PHE A O 1
ATOM 1877 N N . MET A 1 229 ? 8.988 -8.393 -2.277 1.00 76.25 229 MET A N 1
ATOM 1878 C CA . MET A 1 229 ? 9.496 -9.223 -1.186 1.00 76.25 229 MET A CA 1
ATOM 1879 C C . MET A 1 229 ? 8.493 -10.305 -0.793 1.00 76.25 229 MET A C 1
ATOM 1881 O O . MET A 1 229 ? 7.279 -10.119 -0.868 1.00 76.25 229 MET A O 1
ATOM 1885 N N . ARG A 1 230 ? 9.004 -11.428 -0.270 1.00 76.06 230 ARG A N 1
ATOM 1886 C CA . ARG A 1 230 ? 8.158 -12.440 0.373 1.00 76.06 230 ARG A CA 1
ATOM 1887 C C . ARG A 1 230 ? 7.307 -11.823 1.476 1.00 76.06 230 ARG A C 1
ATOM 1889 O O . ARG A 1 230 ? 7.840 -11.116 2.334 1.00 76.06 230 ARG A O 1
ATOM 1896 N N . PHE A 1 231 ? 6.028 -12.190 1.497 1.00 78.25 231 PHE A N 1
ATOM 1897 C CA . PHE A 1 231 ? 5.138 -11.852 2.601 1.00 78.25 231 PHE A CA 1
ATOM 1898 C C . PHE A 1 231 ? 5.658 -12.410 3.916 1.00 78.25 231 PHE A C 1
ATOM 1900 O O . PHE A 1 231 ? 6.224 -13.508 3.982 1.00 78.25 231 PHE A O 1
ATOM 1907 N N . LEU A 1 232 ? 5.471 -11.620 4.966 1.00 71.62 232 LEU A N 1
ATOM 1908 C CA . LEU A 1 232 ? 6.052 -11.888 6.263 1.00 71.62 232 LEU A CA 1
ATOM 1909 C C . LEU A 1 232 ? 4.967 -12.095 7.311 1.00 71.62 232 LEU A C 1
ATOM 1911 O O . LEU A 1 232 ? 3.981 -11.365 7.405 1.00 71.62 232 LEU A O 1
ATOM 1915 N N . GLN A 1 233 ? 5.220 -13.083 8.158 1.00 76.94 233 GLN A N 1
ATOM 1916 C CA . GLN A 1 233 ? 4.491 -13.307 9.390 1.00 76.94 233 GLN A CA 1
ATOM 1917 C C . GLN A 1 233 ? 5.517 -13.406 10.515 1.00 76.94 233 GLN A C 1
ATOM 1919 O O . GLN A 1 233 ? 6.376 -14.290 10.516 1.00 76.94 233 GLN A O 1
ATOM 1924 N N . PHE A 1 234 ? 5.430 -12.486 11.476 1.00 81.25 234 PHE A N 1
ATOM 1925 C CA . PHE A 1 234 ? 6.374 -12.369 12.593 1.00 81.25 234 PHE A CA 1
ATOM 1926 C C . PHE A 1 234 ? 6.596 -13.686 13.356 1.00 81.25 234 PHE A C 1
ATOM 1928 O O . PHE A 1 234 ? 7.688 -13.931 13.865 1.00 81.25 234 PHE A O 1
ATOM 1935 N N . ASP A 1 235 ? 5.586 -14.555 13.429 1.00 79.12 235 ASP A N 1
ATOM 1936 C CA . ASP A 1 235 ? 5.686 -15.826 14.151 1.00 79.12 235 ASP A CA 1
ATOM 1937 C C . ASP A 1 235 ? 6.587 -16.865 13.479 1.00 79.12 235 ASP A C 1
ATOM 1939 O O . ASP A 1 235 ? 7.099 -17.746 14.170 1.00 79.12 235 ASP A O 1
ATOM 1943 N N . TYR A 1 236 ? 6.855 -16.711 12.181 1.00 82.00 236 TYR A N 1
ATOM 1944 C CA . TYR A 1 236 ? 7.761 -17.565 11.409 1.00 82.00 236 TYR A CA 1
ATOM 1945 C C . TYR A 1 236 ? 9.131 -16.915 11.171 1.00 82.00 236 TYR A C 1
ATOM 1947 O O . TYR A 1 236 ? 9.918 -17.402 10.360 1.00 82.00 236 TYR A O 1
ATOM 1955 N N . ALA A 1 237 ? 9.431 -15.811 11.862 1.00 84.62 237 ALA A N 1
ATOM 1956 C CA . ALA A 1 237 ? 10.708 -15.125 11.732 1.00 84.62 237 ALA A CA 1
ATOM 1957 C C . ALA A 1 237 ? 11.880 -16.025 12.159 1.00 84.62 237 ALA A C 1
ATOM 1959 O O . ALA A 1 237 ? 11.866 -16.636 13.231 1.00 84.62 237 ALA A O 1
ATOM 1960 N N . VAL A 1 238 ? 12.927 -16.052 11.335 1.00 86.69 238 VAL A N 1
ATOM 1961 C CA . VAL A 1 238 ? 14.180 -16.766 11.605 1.00 86.69 238 VAL A CA 1
ATOM 1962 C C . VAL A 1 238 ? 15.295 -15.744 11.771 1.00 86.69 238 VAL A C 1
ATOM 1964 O O . VAL A 1 238 ? 15.375 -14.783 11.009 1.00 86.69 238 VAL A O 1
ATOM 1967 N N . TYR A 1 239 ? 16.146 -15.951 12.778 1.00 89.88 239 TYR A N 1
ATOM 1968 C CA . TYR A 1 239 ? 17.288 -15.075 13.017 1.00 89.88 239 TYR A CA 1
ATOM 1969 C C . TYR A 1 239 ? 18.256 -15.138 11.835 1.00 89.88 239 TYR A C 1
ATOM 1971 O O . TYR A 1 239 ? 18.627 -16.230 11.399 1.00 89.88 239 TYR A O 1
ATOM 1979 N N . LYS A 1 240 ? 18.695 -13.974 11.356 1.00 87.12 240 LYS A N 1
ATOM 1980 C CA . LYS A 1 240 ? 19.675 -13.869 10.274 1.00 87.12 240 LYS A CA 1
ATOM 1981 C C . LYS A 1 240 ? 20.965 -13.227 10.753 1.00 87.12 240 LYS A C 1
ATOM 1983 O O . LYS A 1 240 ? 20.972 -12.096 11.240 1.00 87.12 240 LYS A O 1
ATOM 1988 N N . GLU A 1 241 ? 22.064 -13.945 10.571 1.00 85.75 241 GLU A N 1
ATOM 1989 C CA . GLU A 1 241 ? 23.400 -13.441 10.860 1.00 85.75 241 GLU A CA 1
ATOM 1990 C C . GLU A 1 241 ? 23.824 -12.407 9.803 1.00 85.75 241 GLU A C 1
ATOM 1992 O O . GLU A 1 241 ? 23.637 -12.607 8.604 1.00 85.75 241 GLU A O 1
ATOM 1997 N N . GLY A 1 242 ? 24.369 -11.268 10.241 1.00 82.56 242 GLY A N 1
ATOM 1998 C CA . GLY A 1 242 ? 24.732 -10.171 9.338 1.00 82.56 242 GLY A CA 1
ATOM 1999 C C . GLY A 1 242 ? 23.550 -9.346 8.812 1.00 82.56 242 GLY A C 1
ATOM 2000 O O . GLY A 1 242 ? 23.675 -8.727 7.757 1.00 82.56 242 GLY A O 1
ATOM 2001 N N . ALA A 1 243 ? 22.418 -9.320 9.524 1.00 83.75 243 ALA A N 1
ATOM 2002 C CA . ALA A 1 243 ? 21.320 -8.402 9.222 1.00 83.75 243 ALA A CA 1
ATOM 2003 C C . ALA A 1 243 ? 21.814 -6.945 9.142 1.00 83.75 243 ALA A C 1
ATOM 2005 O O . ALA A 1 243 ? 22.620 -6.508 9.964 1.00 83.75 243 ALA A O 1
ATOM 2006 N N . GLY A 1 244 ? 21.327 -6.196 8.150 1.00 80.94 244 GLY A N 1
ATOM 2007 C CA . GLY A 1 244 ? 21.723 -4.802 7.932 1.00 80.94 244 GLY A CA 1
ATOM 2008 C C . GLY A 1 244 ? 22.924 -4.588 7.011 1.00 80.94 244 GLY A C 1
ATOM 2009 O O . GLY A 1 244 ? 23.299 -3.437 6.787 1.00 80.94 244 GLY A O 1
ATOM 2010 N N . LYS A 1 245 ? 23.523 -5.652 6.458 1.00 82.31 245 LYS A N 1
ATOM 2011 C CA . LYS A 1 245 ? 24.520 -5.508 5.387 1.00 82.31 245 LYS A CA 1
ATOM 2012 C C . LYS A 1 245 ? 23.911 -4.718 4.219 1.00 82.31 245 LYS A C 1
ATOM 2014 O O . LYS A 1 245 ? 22.804 -5.056 3.801 1.00 82.31 245 LYS A O 1
ATOM 2019 N N . PRO A 1 246 ? 24.592 -3.673 3.714 1.00 74.19 246 PRO A N 1
ATOM 2020 C CA . PRO A 1 246 ? 24.089 -2.920 2.576 1.00 74.19 246 PRO A CA 1
ATOM 2021 C C . PRO A 1 246 ? 24.021 -3.819 1.333 1.00 74.19 246 PRO A C 1
ATOM 2023 O O . PRO A 1 246 ? 24.785 -4.788 1.248 1.00 74.19 246 PRO A O 1
ATOM 2026 N N . PRO A 1 247 ? 23.137 -3.500 0.375 1.00 72.31 247 PRO A N 1
ATOM 2027 C CA . PRO A 1 247 ? 23.099 -4.209 -0.894 1.00 72.31 247 PRO A CA 1
ATOM 2028 C C . PRO A 1 247 ? 24.426 -4.045 -1.656 1.00 72.31 247 PRO A C 1
ATOM 2030 O O . PRO A 1 247 ? 25.211 -3.136 -1.348 1.00 72.31 247 PRO A O 1
ATOM 2033 N N . PRO A 1 248 ? 24.704 -4.925 -2.636 1.00 70.25 248 PRO A N 1
ATOM 2034 C CA . PRO A 1 248 ? 25.882 -4.805 -3.483 1.00 70.25 248 PRO A CA 1
AT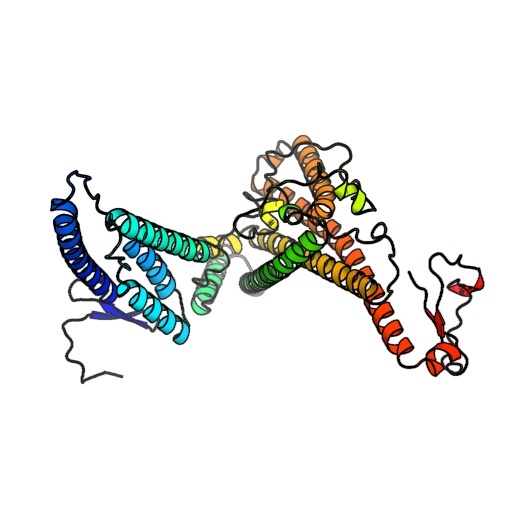OM 2035 C C . PRO A 1 248 ? 25.990 -3.411 -4.110 1.00 70.25 248 PRO A C 1
ATOM 2037 O O . PRO A 1 248 ? 25.004 -2.844 -4.571 1.00 70.25 248 PRO A O 1
ATOM 2040 N N . LEU A 1 249 ? 27.208 -2.862 -4.137 1.00 63.78 249 LEU A N 1
ATOM 2041 C CA . LEU A 1 249 ? 27.474 -1.539 -4.717 1.00 63.78 249 LEU A CA 1
ATOM 2042 C C . LEU A 1 249 ? 27.281 -1.509 -6.237 1.00 63.78 249 LEU A C 1
ATOM 2044 O O . LEU A 1 249 ? 27.031 -0.444 -6.788 1.00 63.78 249 LEU A O 1
ATOM 2048 N N . PHE A 1 250 ? 27.412 -2.657 -6.901 1.00 64.50 250 PHE A N 1
ATOM 2049 C CA . PHE A 1 250 ? 27.288 -2.782 -8.346 1.00 64.50 250 PHE A CA 1
ATOM 2050 C C . PHE A 1 250 ? 26.144 -3.724 -8.686 1.00 64.50 250 PHE A C 1
ATOM 2052 O O . PHE A 1 250 ? 26.053 -4.826 -8.149 1.00 64.50 250 PHE A O 1
ATOM 2059 N N . ILE A 1 251 ? 25.289 -3.285 -9.605 1.00 63.84 251 ILE A N 1
ATOM 2060 C CA . ILE A 1 251 ? 24.122 -4.045 -10.055 1.00 63.84 251 ILE A CA 1
ATOM 2061 C C . ILE A 1 251 ? 24.508 -5.313 -10.830 1.00 63.84 251 ILE A C 1
ATOM 2063 O O . ILE A 1 251 ? 23.795 -6.309 -10.772 1.00 63.84 251 ILE A O 1
ATOM 2067 N N . THR A 1 252 ? 25.683 -5.323 -11.465 1.00 63.03 252 THR A N 1
ATOM 2068 C CA . THR A 1 252 ? 26.258 -6.508 -12.122 1.00 63.03 252 THR A CA 1
ATOM 2069 C C . THR A 1 252 ? 26.519 -7.646 -11.136 1.00 63.03 252 THR A C 1
ATOM 2071 O O . THR A 1 252 ? 26.279 -8.799 -11.465 1.00 63.03 252 THR A O 1
ATOM 2074 N N . ALA A 1 253 ? 26.872 -7.337 -9.882 1.00 62.25 253 ALA A N 1
ATOM 2075 C CA . ALA A 1 253 ? 27.038 -8.356 -8.845 1.00 62.25 253 ALA A CA 1
ATOM 2076 C C . ALA A 1 253 ? 25.724 -9.089 -8.512 1.00 62.25 253 ALA A C 1
ATOM 2078 O O . ALA A 1 253 ? 25.764 -10.207 -8.012 1.00 62.25 253 ALA A O 1
ATOM 2079 N N . VAL A 1 254 ? 24.570 -8.466 -8.785 1.00 64.81 254 VAL A N 1
ATOM 2080 C CA . VAL A 1 254 ? 23.243 -9.088 -8.645 1.00 64.81 254 VAL A CA 1
ATOM 2081 C C . VAL A 1 254 ? 22.876 -9.897 -9.893 1.00 64.81 254 VAL A C 1
ATOM 2083 O O . VAL A 1 254 ? 22.193 -10.907 -9.777 1.00 64.81 254 VAL A O 1
ATOM 2086 N N . GLN A 1 255 ? 23.340 -9.490 -11.081 1.00 65.19 255 GLN A N 1
ATOM 2087 C CA . GLN A 1 255 ? 23.184 -10.292 -12.305 1.00 65.19 255 GLN A CA 1
ATOM 2088 C C . GLN A 1 255 ? 23.996 -11.592 -12.237 1.00 65.19 255 GLN A C 1
ATOM 2090 O O . GLN A 1 255 ? 23.541 -12.625 -12.724 1.00 65.19 255 GLN A O 1
ATOM 2095 N N . ASP A 1 256 ? 25.173 -11.539 -11.611 1.00 65.88 256 ASP A N 1
ATOM 2096 C CA . ASP A 1 256 ? 26.056 -12.694 -11.439 1.00 65.88 256 ASP A CA 1
ATOM 2097 C C . ASP A 1 256 ? 25.570 -13.662 -10.339 1.00 65.88 256 ASP A C 1
ATOM 2099 O O . ASP A 1 256 ? 25.823 -14.866 -10.424 1.00 65.88 256 ASP A O 1
ATOM 2103 N N . ASP A 1 257 ? 24.867 -13.156 -9.315 1.00 67.56 257 ASP A N 1
ATOM 2104 C CA . ASP A 1 257 ? 24.304 -13.938 -8.205 1.00 67.56 257 ASP A CA 1
ATOM 2105 C C . ASP A 1 257 ? 22.931 -13.392 -7.757 1.00 67.56 257 ASP A C 1
ATOM 2107 O O . ASP A 1 257 ? 22.826 -12.485 -6.925 1.00 67.56 257 ASP A O 1
ATOM 2111 N N . ASP A 1 258 ? 21.858 -13.994 -8.283 1.00 66.69 258 ASP A N 1
ATOM 2112 C CA . ASP A 1 258 ? 20.464 -13.646 -7.972 1.00 66.69 258 ASP A CA 1
ATOM 2113 C C . ASP A 1 258 ? 19.899 -14.384 -6.741 1.00 66.69 258 ASP A C 1
ATOM 2115 O O . ASP A 1 258 ? 18.713 -14.259 -6.422 1.00 66.69 258 ASP A O 1
ATOM 2119 N N . SER A 1 259 ? 20.729 -15.128 -5.997 1.00 68.19 259 SER A N 1
ATOM 2120 C CA . SER A 1 259 ? 20.284 -15.987 -4.885 1.00 68.19 259 SER A CA 1
ATOM 2121 C C . SER A 1 259 ? 19.636 -15.231 -3.719 1.00 68.19 259 SER A C 1
ATOM 2123 O O . SER A 1 259 ? 18.880 -15.812 -2.933 1.00 68.19 259 SER A O 1
ATOM 2125 N N . ALA A 1 260 ? 19.908 -13.929 -3.606 1.00 64.38 260 ALA A N 1
ATOM 2126 C CA . ALA A 1 260 ? 19.313 -13.042 -2.612 1.00 64.38 260 ALA A CA 1
ATOM 2127 C C . ALA A 1 260 ? 17.887 -12.576 -2.974 1.00 64.38 260 ALA A C 1
ATOM 2129 O O . ALA A 1 260 ? 17.187 -12.043 -2.106 1.00 64.38 260 ALA A O 1
ATOM 2130 N N . VAL A 1 261 ? 17.452 -12.772 -4.223 1.00 68.69 261 VAL A N 1
ATOM 2131 C CA . VAL A 1 261 ? 16.154 -12.323 -4.739 1.00 68.69 261 VAL A CA 1
ATOM 2132 C C . VAL A 1 261 ? 15.138 -13.461 -4.654 1.00 68.69 261 VAL A C 1
ATOM 2134 O O . VAL A 1 261 ? 15.381 -14.590 -5.077 1.00 68.69 261 VAL A O 1
ATOM 2137 N N . ASP A 1 262 ? 13.967 -13.176 -4.085 1.00 69.44 262 ASP A N 1
ATOM 2138 C CA . ASP A 1 262 ? 12.872 -14.145 -4.057 1.00 69.44 262 ASP A CA 1
ATOM 2139 C C . ASP A 1 262 ? 12.122 -14.123 -5.392 1.00 69.44 262 ASP A C 1
ATOM 2141 O O . ASP A 1 262 ? 11.762 -13.062 -5.889 1.00 69.44 262 ASP A O 1
ATOM 2145 N N . ARG A 1 263 ? 11.820 -15.292 -5.963 1.00 76.44 263 ARG A N 1
ATOM 2146 C CA . ARG A 1 263 ? 11.128 -15.418 -7.261 1.00 76.44 263 ARG A CA 1
ATOM 2147 C C . ARG A 1 263 ? 9.606 -15.267 -7.138 1.00 76.44 263 ARG A C 1
ATOM 2149 O O . ARG A 1 263 ? 8.848 -15.888 -7.882 1.00 76.44 263 ARG A O 1
ATOM 2156 N N . LEU A 1 264 ? 9.147 -14.488 -6.162 1.00 74.69 264 LEU A N 1
ATOM 2157 C CA . LEU A 1 264 ? 7.729 -14.250 -5.928 1.00 74.69 264 LEU A CA 1
ATOM 2158 C C . LEU A 1 264 ? 7.217 -13.197 -6.914 1.00 74.69 264 LEU A C 1
ATOM 2160 O O . LEU A 1 264 ? 7.684 -12.065 -6.919 1.00 74.69 264 LEU A O 1
ATOM 2164 N N . VAL A 1 265 ? 6.202 -13.562 -7.696 1.00 75.19 265 VAL A N 1
ATOM 2165 C CA . VAL A 1 265 ? 5.447 -12.625 -8.537 1.00 75.19 265 VAL A CA 1
ATOM 2166 C C . VAL A 1 265 ? 3.967 -12.771 -8.181 1.00 75.19 265 VAL A C 1
ATOM 2168 O O . VAL A 1 265 ? 3.323 -13.745 -8.586 1.00 75.19 265 VAL A O 1
ATOM 2171 N N . PRO A 1 266 ? 3.422 -11.866 -7.351 1.00 70.75 266 PRO A N 1
ATOM 2172 C CA . PRO A 1 266 ? 2.001 -11.840 -7.033 1.00 70.75 266 PRO A CA 1
ATOM 2173 C C . PRO A 1 266 ? 1.146 -11.634 -8.291 1.00 70.75 266 PRO A C 1
ATOM 2175 O O . PRO A 1 266 ? 1.565 -10.971 -9.236 1.00 70.75 266 PRO A O 1
ATOM 2178 N N . LYS A 1 267 ? -0.072 -12.196 -8.295 1.00 68.00 267 LYS A N 1
ATOM 2179 C CA . LYS A 1 267 ? -1.038 -12.002 -9.394 1.00 68.00 267 LYS A CA 1
ATOM 2180 C C . LYS A 1 267 ? -1.578 -10.574 -9.457 1.00 68.00 267 LYS A C 1
ATOM 2182 O O . LYS A 1 267 ? -1.755 -10.050 -10.547 1.00 68.00 267 LYS A O 1
ATOM 2187 N N . ASP A 1 268 ? -1.819 -9.996 -8.286 1.00 71.38 268 ASP A N 1
ATOM 2188 C CA . ASP A 1 268 ? -2.314 -8.638 -8.086 1.00 71.38 268 ASP A CA 1
ATOM 2189 C C . ASP A 1 268 ? -1.313 -7.892 -7.202 1.00 71.38 268 ASP A C 1
ATOM 2191 O O . ASP A 1 268 ? -0.629 -8.525 -6.394 1.00 71.38 268 ASP A O 1
ATOM 2195 N N . MET A 1 269 ? -1.238 -6.567 -7.328 1.00 74.31 269 MET A N 1
ATOM 2196 C CA . MET A 1 269 ? -0.295 -5.746 -6.569 1.00 74.31 269 MET A CA 1
ATOM 2197 C C . MET A 1 269 ? -0.630 -5.766 -5.064 1.00 74.31 269 MET A C 1
ATOM 2199 O O . MET A 1 269 ? -1.664 -5.222 -4.658 1.00 74.31 269 MET A O 1
ATOM 2203 N N . PRO A 1 270 ? 0.195 -6.402 -4.204 1.00 80.31 270 PRO A N 1
ATOM 2204 C CA . PRO A 1 270 ? -0.057 -6.424 -2.770 1.00 80.31 270 PRO A CA 1
ATOM 2205 C C . PRO A 1 270 ? 0.152 -5.047 -2.136 1.00 80.31 270 PRO A C 1
ATOM 2207 O O . PRO A 1 270 ? 0.969 -4.244 -2.584 1.00 80.31 270 PRO A O 1
ATOM 2210 N N . LEU A 1 271 ? -0.527 -4.811 -1.011 1.00 85.62 271 LEU A N 1
ATOM 2211 C CA . LEU A 1 271 ? -0.198 -3.686 -0.140 1.00 85.62 271 LEU A CA 1
ATOM 2212 C C . LEU A 1 271 ? 1.200 -3.875 0.450 1.00 85.62 271 LEU A C 1
ATOM 2214 O O . LEU A 1 271 ? 1.540 -4.966 0.912 1.00 85.62 271 LEU A O 1
ATOM 2218 N N . ALA A 1 272 ? 1.966 -2.789 0.540 1.00 88.88 272 ALA A N 1
ATOM 2219 C CA . ALA A 1 272 ? 3.331 -2.820 1.062 1.00 88.88 272 ALA A CA 1
ATOM 2220 C C . ALA A 1 272 ? 3.409 -3.366 2.499 1.00 88.88 272 ALA A C 1
ATOM 2222 O O . ALA A 1 272 ? 4.398 -3.985 2.883 1.00 88.88 272 ALA A O 1
ATOM 2223 N N . ILE A 1 273 ? 2.353 -3.179 3.303 1.00 89.56 273 ILE A N 1
ATOM 2224 C CA . ILE A 1 273 ? 2.302 -3.732 4.660 1.00 89.56 273 ILE A CA 1
ATOM 2225 C C . ILE A 1 273 ? 2.346 -5.266 4.671 1.00 89.56 273 ILE A C 1
ATOM 2227 O O . ILE A 1 273 ? 2.890 -5.833 5.612 1.00 89.56 273 ILE A O 1
ATOM 2231 N N . HIS A 1 274 ? 1.852 -5.958 3.639 1.00 85.88 274 HIS A N 1
ATOM 2232 C CA . HIS A 1 274 ? 1.855 -7.427 3.601 1.00 85.88 274 HIS A CA 1
ATOM 2233 C C . HIS A 1 274 ? 3.270 -8.012 3.451 1.00 85.88 274 HIS A C 1
ATOM 2235 O O . HIS A 1 274 ? 3.514 -9.152 3.849 1.00 85.88 274 HIS A O 1
ATOM 2241 N N . GLU A 1 275 ? 4.235 -7.222 2.970 1.00 84.12 275 GLU A N 1
ATOM 2242 C CA . GLU A 1 275 ? 5.659 -7.584 2.998 1.00 84.12 275 GLU A CA 1
ATOM 2243 C C . GLU A 1 275 ? 6.247 -7.569 4.425 1.00 84.12 275 GLU A C 1
ATOM 2245 O O . GLU A 1 275 ? 7.327 -8.115 4.655 1.00 84.12 275 GLU A O 1
ATOM 2250 N N . LEU A 1 276 ? 5.553 -6.947 5.390 1.00 86.94 276 LEU A N 1
ATOM 2251 C CA . LEU A 1 276 ? 6.018 -6.728 6.765 1.00 86.94 276 LEU A CA 1
ATOM 2252 C C . LEU A 1 276 ? 5.165 -7.461 7.819 1.00 86.94 276 LEU A C 1
ATOM 2254 O O . LEU A 1 276 ? 5.722 -8.044 8.748 1.00 86.94 276 LEU A O 1
ATOM 2258 N N . ASP A 1 277 ? 3.836 -7.437 7.698 1.00 84.38 277 ASP A N 1
ATOM 2259 C CA . ASP A 1 277 ? 2.890 -8.197 8.528 1.00 84.38 277 ASP A CA 1
ATOM 2260 C C . ASP A 1 277 ? 1.510 -8.307 7.862 1.00 84.38 277 ASP A C 1
ATOM 2262 O O . ASP A 1 277 ? 0.712 -7.369 7.885 1.00 84.38 277 ASP A O 1
ATOM 2266 N N . GLU A 1 278 ? 1.198 -9.480 7.315 1.00 74.06 278 GLU A N 1
ATOM 2267 C CA . GLU A 1 278 ? -0.083 -9.750 6.645 1.00 74.06 278 GLU A CA 1
ATOM 2268 C C . GLU A 1 278 ? -1.268 -9.927 7.618 1.00 74.06 278 GLU A C 1
ATOM 2270 O O . GLU A 1 278 ? -2.408 -9.612 7.286 1.00 74.06 278 GLU A O 1
ATOM 2275 N N . THR A 1 279 ? -1.032 -10.446 8.827 1.00 71.38 279 THR A N 1
ATOM 2276 C CA . THR A 1 279 ? -2.113 -11.033 9.654 1.00 71.38 279 THR A CA 1
ATOM 2277 C C . THR A 1 279 ? -2.479 -10.209 10.885 1.00 71.38 279 THR A C 1
ATOM 2279 O O . THR A 1 279 ? -3.632 -10.261 11.324 1.00 71.38 279 THR A O 1
ATOM 2282 N N . GLY A 1 280 ? -1.517 -9.459 11.437 1.00 77.81 280 GLY A N 1
ATOM 2283 C CA . GLY A 1 280 ? -1.710 -8.569 12.580 1.00 77.81 280 GLY A CA 1
ATOM 2284 C C . GLY A 1 280 ? -2.017 -7.144 12.138 1.00 77.81 280 GLY A C 1
ATOM 2285 O O . GLY A 1 280 ? -3.167 -6.789 11.884 1.00 77.81 280 GLY A O 1
ATOM 2286 N N . ILE A 1 281 ? -0.970 -6.325 12.028 1.00 84.06 281 ILE A N 1
ATOM 2287 C CA . ILE A 1 281 ? -1.082 -4.887 11.736 1.00 84.06 281 ILE A CA 1
ATOM 2288 C C . ILE A 1 281 ? -1.714 -4.633 10.364 1.00 84.06 281 ILE A C 1
ATOM 2290 O O . ILE A 1 281 ? -2.490 -3.691 10.226 1.00 84.06 281 ILE A O 1
ATOM 2294 N N . GLY A 1 282 ? -1.431 -5.482 9.370 1.00 78.88 282 GLY A N 1
ATOM 2295 C CA . GLY A 1 282 ? -1.970 -5.366 8.012 1.00 78.88 282 GLY A CA 1
ATOM 2296 C C . GLY A 1 282 ? -3.467 -5.652 7.874 1.00 78.88 282 GLY A C 1
ATOM 2297 O O . GLY A 1 282 ? -4.029 -5.406 6.811 1.00 78.88 282 GLY A O 1
ATOM 2298 N N . ARG A 1 283 ? -4.148 -6.127 8.925 1.00 81.75 283 ARG A N 1
ATOM 2299 C CA . ARG A 1 283 ? -5.572 -6.467 8.857 1.00 81.75 283 ARG A CA 1
ATOM 2300 C C . ARG A 1 283 ? -6.456 -5.261 9.180 1.00 81.75 283 ARG A C 1
ATOM 2302 O O . ARG A 1 283 ? -6.553 -4.833 10.327 1.00 81.75 283 ARG A O 1
ATOM 2309 N N . PHE A 1 284 ? -7.186 -4.766 8.185 1.00 84.06 284 PHE A N 1
ATOM 2310 C CA . PHE A 1 284 ? -8.174 -3.693 8.342 1.00 84.06 284 PHE A CA 1
ATOM 2311 C C . PHE A 1 284 ? -9.376 -3.890 7.410 1.00 84.06 284 PHE A C 1
ATOM 2313 O O . PHE A 1 284 ? -9.347 -4.727 6.515 1.00 84.06 284 PHE A O 1
ATOM 2320 N N . SER A 1 285 ? -10.465 -3.146 7.627 1.00 79.19 285 SER A N 1
ATOM 2321 C CA . SER A 1 285 ? -11.625 -3.181 6.731 1.00 79.19 285 SER A CA 1
ATOM 2322 C C . SER A 1 285 ? -12.419 -1.880 6.777 1.00 79.19 285 SER A C 1
ATOM 2324 O O . SER A 1 285 ? -12.789 -1.413 7.853 1.00 79.19 285 SER A O 1
ATOM 2326 N N . PHE A 1 286 ? -12.741 -1.353 5.595 1.00 78.81 286 PHE A N 1
ATOM 2327 C CA . PHE A 1 286 ? -13.665 -0.229 5.399 1.00 78.81 286 PHE A CA 1
ATOM 2328 C C . PHE A 1 286 ? -15.064 -0.676 4.946 1.00 78.81 286 PHE A C 1
ATOM 2330 O O . PHE A 1 286 ? -15.935 0.157 4.716 1.00 78.81 286 PHE A O 1
ATOM 2337 N N . ARG A 1 287 ? -15.292 -1.991 4.825 1.00 71.00 287 ARG A N 1
ATOM 2338 C CA . ARG A 1 287 ? -16.516 -2.575 4.246 1.00 71.00 287 ARG A CA 1
ATOM 2339 C C . ARG A 1 287 ? -17.708 -2.639 5.186 1.00 71.00 287 ARG A C 1
ATOM 2341 O O . ARG A 1 287 ? -18.772 -3.059 4.762 1.00 71.00 287 ARG A O 1
ATOM 2348 N N . SER A 1 288 ? -17.537 -2.377 6.474 1.00 74.31 288 SER A N 1
ATOM 2349 C CA . SER A 1 288 ? -18.632 -2.527 7.428 1.00 74.31 288 SER A CA 1
ATOM 2350 C C . SER A 1 288 ? -18.524 -1.517 8.550 1.00 74.31 288 SER A C 1
ATOM 2352 O O . SER A 1 288 ? -17.432 -1.055 8.893 1.00 74.31 288 SER A O 1
ATOM 2354 N N . ARG A 1 289 ? -19.666 -1.230 9.181 1.00 77.38 289 ARG A N 1
ATOM 2355 C CA . ARG A 1 289 ? -19.722 -0.420 10.402 1.00 77.38 289 ARG A CA 1
ATOM 2356 C C . ARG A 1 289 ? -18.808 -0.939 11.484 1.00 77.38 289 ARG A C 1
ATOM 2358 O O . ARG A 1 289 ? -18.107 -0.157 12.111 1.00 77.38 289 ARG A O 1
ATOM 2365 N N . GLU A 1 290 ? -18.768 -2.248 11.670 1.00 80.44 290 GLU A N 1
ATOM 2366 C CA . GLU A 1 290 ? -17.868 -2.865 12.633 1.00 80.44 290 GLU A CA 1
ATOM 2367 C C . GLU A 1 290 ? -16.393 -2.651 12.261 1.00 80.44 290 GLU A C 1
ATOM 2369 O O . GLU A 1 290 ? -15.602 -2.286 13.126 1.00 80.44 290 GLU A O 1
ATOM 2374 N N . GLY A 1 291 ? -16.030 -2.785 10.980 1.00 80.31 291 GLY A N 1
ATOM 2375 C CA . GLY A 1 291 ? -14.669 -2.542 10.492 1.00 80.31 291 GLY A CA 1
ATOM 2376 C C . GLY A 1 291 ? -14.207 -1.103 10.723 1.00 80.31 291 GLY A C 1
ATOM 2377 O O . GLY A 1 291 ? -13.159 -0.879 11.329 1.00 80.31 291 GLY A O 1
ATOM 2378 N N . VAL A 1 292 ? -15.036 -0.128 10.342 1.00 82.38 292 VAL A N 1
ATOM 2379 C CA . VAL A 1 292 ? -14.763 1.302 10.568 1.00 82.38 292 VAL A CA 1
ATOM 2380 C C . VAL A 1 292 ? -14.703 1.615 12.065 1.00 82.38 292 VAL A C 1
ATOM 2382 O O . VAL A 1 292 ? -13.796 2.306 12.523 1.00 82.38 292 VAL A O 1
ATOM 2385 N N . MET A 1 293 ? -15.609 1.051 12.865 1.00 83.25 293 MET A N 1
ATOM 2386 C CA . MET A 1 293 ? -15.584 1.222 14.318 1.00 83.25 293 MET A CA 1
ATOM 2387 C C . MET A 1 293 ? -14.343 0.592 14.958 1.00 83.25 293 MET A C 1
ATOM 2389 O O . MET A 1 293 ? -13.852 1.134 15.941 1.00 83.25 293 MET A O 1
ATOM 2393 N N . ASN A 1 294 ? -13.821 -0.514 14.428 1.00 84.88 294 ASN A N 1
ATOM 2394 C CA . ASN A 1 294 ? -12.576 -1.124 14.902 1.00 84.88 294 ASN A CA 1
ATOM 2395 C C . ASN A 1 294 ? -11.349 -0.282 14.533 1.00 84.88 294 ASN A C 1
ATOM 2397 O O . ASN A 1 294 ? -10.410 -0.214 15.320 1.00 84.88 294 ASN A O 1
ATOM 2401 N N . LEU A 1 295 ? -11.374 0.406 13.388 1.00 88.62 295 LEU A N 1
ATOM 2402 C CA . LEU A 1 295 ? -10.336 1.368 13.006 1.00 88.62 295 LEU A CA 1
ATOM 2403 C C . LEU A 1 295 ? -10.346 2.613 13.897 1.00 88.62 295 LEU A C 1
ATOM 2405 O O . LEU A 1 295 ? -9.289 3.105 14.275 1.00 88.62 295 LEU A O 1
ATOM 2409 N N . LEU A 1 296 ? -11.529 3.094 14.279 1.00 87.69 296 LEU A N 1
ATOM 2410 C CA . LEU A 1 296 ? -11.692 4.259 15.158 1.00 87.69 296 LEU A CA 1
ATOM 2411 C C . LEU A 1 296 ? -11.524 3.936 16.650 1.00 87.69 296 LEU A C 1
ATOM 2413 O O . LEU A 1 296 ? -11.464 4.846 17.476 1.00 87.69 296 LEU A O 1
ATOM 2417 N N . LYS A 1 297 ? -11.464 2.654 17.019 1.00 79.25 297 LYS A N 1
ATOM 2418 C CA . LYS A 1 297 ? -11.257 2.198 18.398 1.00 79.25 297 LYS A CA 1
ATOM 2419 C C . LYS A 1 297 ? -9.826 1.710 18.619 1.00 79.25 297 LYS A C 1
ATOM 2421 O O . LYS A 1 297 ? -9.103 1.325 17.701 1.00 79.25 297 LYS A O 1
ATOM 2426 N N . SER A 1 298 ? -9.453 1.650 19.896 1.00 71.75 298 SER A N 1
ATOM 2427 C CA . SER A 1 298 ? -8.233 0.990 20.362 1.00 71.75 298 SER A CA 1
ATOM 2428 C C . SER A 1 298 ? -6.978 1.554 19.685 1.00 71.75 298 SER A C 1
ATOM 2430 O O . SER A 1 298 ? -6.713 2.747 19.777 1.00 71.75 298 SER A O 1
ATOM 2432 N N . SER A 1 299 ? -6.196 0.699 19.020 1.00 85.69 299 SER A N 1
ATOM 2433 C CA . SER A 1 299 ? -4.978 1.081 18.309 1.00 85.69 299 SER A CA 1
ATOM 2434 C C . SER A 1 299 ? -5.108 0.945 16.783 1.00 85.69 299 SER A C 1
ATOM 2436 O O . SER A 1 299 ? -4.104 0.937 16.074 1.00 85.69 299 SER A O 1
ATOM 2438 N N . GLY A 1 300 ? -6.349 0.850 16.280 1.00 89.12 300 GLY A N 1
ATOM 2439 C CA . GLY A 1 300 ? -6.659 0.669 14.860 1.00 89.12 300 GLY A CA 1
ATOM 2440 C C . GLY A 1 300 ? -6.208 1.846 13.998 1.00 89.12 300 GLY A C 1
ATOM 2441 O O . GLY A 1 300 ? -5.567 1.638 12.972 1.00 89.12 300 GLY A O 1
ATOM 2442 N N . LEU A 1 301 ? -6.450 3.078 14.453 1.00 90.75 301 LEU A N 1
ATOM 2443 C CA . LEU A 1 301 ? -6.032 4.284 13.737 1.00 90.75 301 LEU A CA 1
ATOM 2444 C C . LEU A 1 301 ? -4.505 4.399 13.679 1.00 90.75 301 LEU A C 1
ATOM 2446 O O . LEU A 1 301 ? -3.945 4.705 12.631 1.00 90.75 301 LEU A O 1
ATOM 2450 N N . GLU A 1 302 ? -3.824 4.072 14.779 1.00 91.88 302 GLU A N 1
ATOM 2451 C CA . GLU A 1 302 ? -2.361 4.035 14.833 1.00 91.88 302 GLU A CA 1
ATOM 2452 C C . GLU A 1 302 ? -1.785 2.939 13.928 1.00 91.88 302 GLU A C 1
ATOM 2454 O O . GLU A 1 302 ? -0.809 3.183 13.227 1.00 91.88 302 GLU A O 1
ATOM 2459 N N . ASN A 1 303 ? -2.408 1.757 13.864 1.00 92.38 303 ASN A N 1
ATOM 2460 C CA . ASN A 1 303 ? -2.047 0.731 12.879 1.00 92.38 303 ASN A CA 1
ATOM 2461 C C . ASN A 1 303 ? -2.205 1.251 11.458 1.00 92.38 303 ASN A C 1
ATOM 2463 O O . ASN A 1 303 ? -1.284 1.131 10.655 1.00 92.38 303 ASN A O 1
ATOM 2467 N N . PHE A 1 304 ? -3.344 1.876 11.163 1.00 92.69 304 PHE A N 1
ATOM 2468 C CA . PHE A 1 304 ? -3.624 2.376 9.830 1.00 92.69 304 PHE A CA 1
ATOM 2469 C C . PHE A 1 304 ? -2.627 3.463 9.406 1.00 92.69 304 PHE A C 1
ATOM 2471 O O . PHE A 1 304 ? -2.144 3.423 8.280 1.00 92.69 304 PHE A O 1
ATOM 2478 N N . LYS A 1 305 ? -2.198 4.355 10.310 1.00 93.81 305 LYS A N 1
ATOM 2479 C CA . LYS A 1 305 ? -1.100 5.309 10.044 1.00 93.81 305 LYS A CA 1
ATOM 2480 C C . LYS A 1 305 ? 0.178 4.609 9.586 1.00 93.81 305 LYS A C 1
ATOM 2482 O O . LYS A 1 305 ? 0.800 5.045 8.619 1.00 93.81 305 LYS A O 1
ATOM 2487 N N . VAL A 1 306 ? 0.557 3.515 10.249 1.00 94.62 306 VAL A N 1
ATOM 2488 C CA . VAL A 1 306 ? 1.746 2.733 9.876 1.00 94.62 306 VAL A CA 1
ATOM 2489 C C . VAL A 1 306 ? 1.564 2.041 8.527 1.00 94.62 306 VAL A C 1
ATOM 2491 O O . VAL A 1 306 ? 2.495 2.047 7.726 1.00 94.62 306 VAL A O 1
ATOM 2494 N N . ILE A 1 307 ? 0.370 1.514 8.243 1.00 93.38 307 ILE A N 1
ATOM 2495 C CA . ILE A 1 307 ? 0.027 0.917 6.942 1.00 93.38 307 ILE A CA 1
ATOM 2496 C C . ILE A 1 307 ? 0.190 1.945 5.818 1.00 93.38 307 ILE A C 1
ATOM 2498 O O . ILE A 1 307 ? 0.877 1.672 4.833 1.00 93.38 307 ILE A O 1
ATOM 2502 N N . VAL A 1 308 ? -0.377 3.145 5.991 1.00 94.12 308 VAL A N 1
ATOM 2503 C CA . VAL A 1 308 ? -0.243 4.242 5.020 1.00 94.12 308 VAL A CA 1
ATOM 2504 C C . VAL A 1 308 ? 1.218 4.641 4.848 1.00 94.12 308 VAL A C 1
ATOM 2506 O O . VAL A 1 308 ? 1.678 4.811 3.722 1.00 94.12 308 VAL A O 1
ATOM 2509 N N . MET A 1 309 ? 1.978 4.743 5.940 1.00 94.88 309 MET A N 1
ATOM 2510 C CA . MET A 1 309 ? 3.403 5.071 5.876 1.00 94.88 309 MET A CA 1
ATOM 2511 C C . MET A 1 309 ? 4.206 4.015 5.109 1.00 94.88 309 MET A C 1
ATOM 2513 O O . MET A 1 309 ? 5.029 4.381 4.273 1.00 94.88 309 MET A O 1
ATOM 2517 N N . SER A 1 310 ? 3.933 2.726 5.328 1.00 94.38 310 SER A N 1
ATOM 2518 C CA . SER A 1 310 ? 4.536 1.636 4.552 1.00 94.38 310 SER A CA 1
ATOM 2519 C C . SER A 1 310 ? 4.228 1.750 3.061 1.00 94.38 310 SER A C 1
ATOM 2521 O O . SER A 1 310 ? 5.142 1.626 2.246 1.00 94.38 310 SER A O 1
ATOM 2523 N N . GLN A 1 311 ? 2.977 2.042 2.693 1.00 93.56 311 GLN A N 1
ATOM 2524 C CA . GLN A 1 311 ? 2.595 2.193 1.287 1.00 93.56 311 GLN A CA 1
ATOM 2525 C C . GLN A 1 311 ? 3.262 3.409 0.636 1.00 93.56 311 GLN A C 1
ATOM 2527 O O . GLN A 1 311 ? 3.813 3.300 -0.457 1.00 93.56 311 GLN A O 1
ATOM 2532 N N . VAL A 1 312 ? 3.264 4.558 1.317 1.00 93.69 312 VAL A N 1
ATOM 2533 C CA . VAL A 1 312 ? 3.913 5.784 0.827 1.00 93.69 312 VAL A CA 1
ATOM 2534 C C . VAL A 1 312 ? 5.417 5.581 0.672 1.00 93.69 312 VAL A C 1
ATOM 2536 O O . VAL A 1 312 ? 5.995 6.018 -0.319 1.00 93.69 312 VAL A O 1
ATOM 2539 N N . ASN A 1 313 ? 6.058 4.896 1.615 1.00 92.88 313 ASN A N 1
ATOM 2540 C CA . ASN A 1 313 ? 7.478 4.590 1.517 1.00 92.88 313 ASN A CA 1
ATOM 2541 C C . ASN A 1 313 ? 7.786 3.677 0.333 1.00 92.88 313 ASN A C 1
ATOM 2543 O O . ASN A 1 313 ? 8.723 3.964 -0.404 1.00 92.88 313 ASN A O 1
ATOM 2547 N N . HIS A 1 314 ? 6.996 2.622 0.119 1.00 91.31 314 HIS A N 1
ATOM 2548 C CA . HIS A 1 314 ? 7.171 1.751 -1.041 1.00 91.31 314 HIS A CA 1
ATOM 2549 C C . HIS A 1 314 ? 7.008 2.521 -2.356 1.00 91.31 314 HIS A C 1
ATOM 2551 O O . HIS A 1 314 ? 7.879 2.434 -3.221 1.00 91.31 314 HIS A O 1
ATOM 2557 N N . LYS A 1 315 ? 5.969 3.360 -2.464 1.00 90.94 315 LYS A N 1
ATOM 2558 C CA . LYS A 1 315 ? 5.791 4.280 -3.595 1.00 90.94 315 LYS A CA 1
ATOM 2559 C C . LYS A 1 315 ? 7.030 5.151 -3.817 1.00 90.94 315 LYS A C 1
ATOM 2561 O O . LYS A 1 315 ? 7.519 5.253 -4.937 1.00 90.94 315 LYS A O 1
ATOM 2566 N N . ASN A 1 316 ? 7.534 5.794 -2.764 1.00 90.06 316 ASN A N 1
ATOM 2567 C CA . ASN A 1 316 ? 8.694 6.685 -2.849 1.00 90.06 316 ASN A CA 1
ATOM 2568 C C . ASN A 1 316 ? 9.966 5.933 -3.263 1.00 90.06 316 ASN A C 1
ATOM 2570 O O . ASN A 1 316 ? 10.794 6.489 -3.989 1.00 90.06 316 ASN A O 1
ATOM 2574 N N . GLY A 1 317 ? 10.105 4.681 -2.824 1.00 87.50 317 GLY A N 1
ATOM 2575 C CA . GLY A 1 317 ? 11.133 3.763 -3.295 1.00 87.50 317 GLY A CA 1
ATOM 2576 C C . GLY A 1 317 ? 11.034 3.574 -4.802 1.00 87.50 317 GLY A C 1
ATOM 2577 O O . GLY A 1 317 ? 11.954 3.936 -5.522 1.00 87.50 317 GLY A O 1
ATOM 2578 N N . LEU A 1 318 ? 9.884 3.143 -5.316 1.00 86.56 318 LEU A N 1
ATOM 2579 C CA . LEU A 1 318 ? 9.702 2.953 -6.761 1.00 86.56 318 LEU A CA 1
ATOM 2580 C C . LEU A 1 318 ? 9.910 4.237 -7.568 1.00 86.56 318 LEU A C 1
ATOM 2582 O O . LEU A 1 318 ? 10.586 4.213 -8.594 1.00 86.56 318 LEU A O 1
ATOM 2586 N N . MET A 1 319 ? 9.395 5.368 -7.083 1.00 86.38 319 MET A N 1
ATOM 2587 C CA . MET A 1 319 ? 9.597 6.676 -7.709 1.00 86.38 319 MET A CA 1
ATOM 2588 C C . MET A 1 319 ? 11.085 6.999 -7.847 1.00 86.38 319 MET A C 1
ATOM 2590 O O . MET A 1 319 ? 11.538 7.405 -8.915 1.00 86.38 319 MET A O 1
ATOM 2594 N N . SER A 1 320 ? 11.859 6.773 -6.785 1.00 84.94 320 SER A N 1
ATOM 2595 C CA . SER A 1 320 ? 13.298 7.037 -6.793 1.00 84.94 320 SER A CA 1
ATOM 2596 C C . SER A 1 320 ? 14.038 6.103 -7.765 1.00 84.94 320 SER A C 1
ATOM 2598 O O . SER A 1 320 ? 15.023 6.519 -8.371 1.00 84.94 320 SER A O 1
ATOM 2600 N N . ALA A 1 321 ? 13.551 4.873 -7.966 1.00 81.19 321 ALA A N 1
ATOM 2601 C CA . ALA A 1 321 ? 14.168 3.869 -8.836 1.00 81.19 321 ALA A CA 1
ATOM 2602 C C . ALA A 1 321 ? 13.924 4.209 -10.296 1.00 81.19 321 ALA A C 1
ATOM 2604 O O . ALA A 1 321 ? 14.864 4.267 -11.090 1.00 81.19 321 ALA A O 1
ATOM 2605 N N . VAL A 1 322 ? 12.675 4.540 -10.619 1.00 82.00 322 VAL A N 1
ATOM 2606 C CA . VAL A 1 322 ? 12.284 5.039 -11.936 1.00 82.00 322 VAL A CA 1
ATOM 2607 C C . VAL A 1 322 ? 13.041 6.327 -12.265 1.00 82.00 322 VAL A C 1
ATOM 2609 O O . VAL A 1 322 ? 13.612 6.439 -13.349 1.00 82.00 322 VAL A O 1
ATOM 2612 N N . GLN A 1 323 ? 13.114 7.278 -11.327 1.00 78.00 323 GLN A N 1
ATOM 2613 C CA . GLN A 1 323 ? 13.817 8.541 -11.541 1.00 78.00 323 GLN A CA 1
ATOM 2614 C C . GLN A 1 323 ? 15.310 8.327 -11.813 1.00 78.00 323 GLN A C 1
ATOM 2616 O O . GLN A 1 323 ? 15.838 8.879 -12.776 1.00 78.00 323 GLN A O 1
ATOM 2621 N N . GLN A 1 324 ? 15.999 7.530 -10.992 1.00 76.06 324 GLN A N 1
ATOM 2622 C CA . GLN A 1 324 ? 17.422 7.264 -11.207 1.00 76.06 324 GLN A CA 1
ATOM 2623 C C . GLN A 1 324 ? 17.682 6.546 -12.527 1.00 76.06 324 GLN A C 1
ATOM 2625 O O . GLN A 1 324 ? 18.567 6.955 -13.276 1.00 76.06 324 GLN A O 1
ATOM 2630 N N . SER A 1 325 ? 16.888 5.521 -12.837 1.00 73.31 325 SER A N 1
ATOM 2631 C CA . SER A 1 325 ? 17.007 4.784 -14.094 1.00 73.31 325 SER A CA 1
ATOM 2632 C C . SER A 1 325 ? 16.841 5.705 -15.305 1.00 73.31 325 SER A C 1
ATOM 2634 O O . SER A 1 325 ? 17.670 5.679 -16.215 1.00 73.31 325 SER A O 1
ATOM 2636 N N . HIS A 1 326 ? 15.846 6.597 -15.282 1.00 71.56 326 HIS A N 1
ATOM 2637 C CA . HIS A 1 326 ? 15.629 7.560 -16.359 1.00 71.56 326 HIS A CA 1
ATOM 2638 C C . HIS A 1 326 ? 16.828 8.495 -16.557 1.00 71.56 326 HIS A C 1
ATOM 2640 O O . HIS A 1 326 ? 17.321 8.656 -17.674 1.00 71.56 326 HIS A O 1
ATOM 2646 N N . VAL A 1 327 ? 17.327 9.086 -15.470 1.00 67.50 327 VAL A N 1
ATOM 2647 C CA . VAL A 1 327 ? 18.433 10.051 -15.519 1.00 67.50 327 VAL A CA 1
ATOM 2648 C C . VAL A 1 327 ? 19.726 9.395 -16.018 1.00 67.50 327 VAL A C 1
ATOM 2650 O O . VAL A 1 327 ? 20.453 9.998 -16.809 1.00 67.50 327 VAL A O 1
ATOM 2653 N N . CYS A 1 328 ? 19.991 8.149 -15.625 1.00 61.97 328 CYS A N 1
ATOM 2654 C CA . CYS A 1 328 ? 21.134 7.383 -16.121 1.00 61.97 328 CYS A CA 1
ATOM 2655 C C . CYS A 1 328 ? 20.957 6.938 -17.586 1.00 61.97 328 CYS A C 1
ATOM 2657 O O . CYS A 1 328 ? 21.914 6.986 -18.359 1.00 61.97 328 CYS A O 1
ATOM 2659 N N . GLY A 1 329 ? 19.743 6.563 -18.003 1.00 56.06 329 GLY A N 1
ATOM 2660 C CA . GLY A 1 329 ? 19.446 6.123 -19.372 1.00 56.06 329 GLY A CA 1
ATOM 2661 C C . GLY A 1 329 ? 19.547 7.230 -20.433 1.00 56.06 329 GLY A C 1
ATOM 2662 O O . GLY A 1 329 ? 19.927 6.959 -21.574 1.00 56.06 329 GLY A O 1
ATOM 2663 N N . VAL A 1 330 ? 19.267 8.491 -20.079 1.00 46.78 330 VAL A N 1
ATOM 2664 C CA . VAL A 1 330 ? 19.412 9.644 -20.995 1.00 46.78 330 VAL A CA 1
ATOM 2665 C C . VAL A 1 330 ? 20.876 9.872 -21.397 1.00 46.78 330 VAL A C 1
ATOM 2667 O O . VAL A 1 330 ? 21.144 10.212 -22.550 1.00 46.78 330 VAL A O 1
ATOM 2670 N N . HIS A 1 331 ? 21.832 9.609 -20.501 1.00 45.94 331 HIS A N 1
ATOM 2671 C CA . HIS A 1 331 ? 23.262 9.780 -20.783 1.00 45.94 331 HIS A CA 1
ATOM 2672 C C . HIS A 1 331 ? 23.818 8.722 -21.756 1.00 45.94 331 HIS A C 1
ATOM 2674 O O . HIS A 1 331 ? 24.758 8.990 -22.502 1.00 45.94 331 HIS A O 1
ATOM 2680 N N . MET A 1 332 ? 23.195 7.540 -21.813 1.00 43.09 332 MET A N 1
ATOM 2681 C CA . MET A 1 332 ? 23.617 6.441 -22.692 1.00 43.09 332 MET A CA 1
ATOM 2682 C C . MET A 1 332 ? 23.365 6.721 -24.180 1.00 43.09 332 MET A C 1
ATOM 2684 O O . MET A 1 332 ? 24.113 6.246 -25.031 1.00 43.09 332 MET A O 1
ATOM 2688 N N . LYS A 1 333 ? 22.325 7.494 -24.522 1.00 40.81 333 LYS A N 1
ATOM 2689 C CA . LYS A 1 333 ? 21.969 7.773 -25.928 1.00 40.81 333 LYS A CA 1
ATOM 2690 C C . LYS A 1 333 ? 22.738 8.949 -26.535 1.00 40.81 333 LYS A C 1
ATOM 2692 O O . LYS A 1 333 ? 22.850 9.017 -27.755 1.00 40.81 333 LYS A O 1
ATOM 2697 N N . SER A 1 334 ? 23.254 9.868 -25.719 1.00 38.97 334 SER A N 1
ATOM 2698 C CA . SER A 1 334 ? 23.917 11.090 -26.194 1.00 38.97 334 SER A CA 1
ATOM 2699 C C . SER A 1 334 ? 25.405 10.927 -26.499 1.00 38.97 334 SER A C 1
ATOM 2701 O O . SER A 1 334 ? 25.942 11.726 -27.261 1.00 38.97 334 SER A O 1
ATOM 2703 N N . SER A 1 335 ? 26.076 9.935 -25.908 1.00 41.66 335 SER A N 1
ATOM 2704 C CA . SER A 1 335 ? 27.544 9.919 -25.884 1.00 41.66 335 SER A CA 1
ATOM 2705 C C . SER A 1 335 ? 28.202 9.098 -26.992 1.00 41.66 335 SER A C 1
ATOM 2707 O O . SER A 1 335 ? 29.380 9.311 -27.235 1.00 41.66 335 SER A O 1
ATOM 2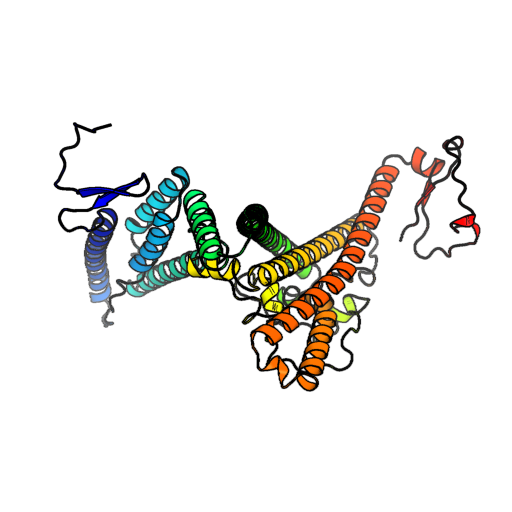709 N N . GLY A 1 336 ? 27.500 8.195 -27.692 1.00 39.62 336 GLY A N 1
ATOM 2710 C CA . GLY A 1 336 ? 28.068 7.380 -28.789 1.00 39.62 336 GLY A CA 1
ATOM 2711 C C . GLY A 1 336 ? 29.195 6.407 -28.389 1.00 39.62 336 GLY A C 1
ATOM 2712 O O . GLY A 1 336 ? 29.439 5.432 -29.094 1.00 39.62 336 GLY A O 1
ATOM 2713 N N . ASP A 1 337 ? 29.824 6.632 -27.241 1.00 33.94 337 ASP A N 1
ATOM 2714 C CA . ASP A 1 337 ? 30.818 5.790 -26.611 1.00 33.94 337 ASP A CA 1
ATOM 2715 C C . ASP A 1 337 ? 30.138 4.754 -25.717 1.00 33.94 337 ASP A C 1
ATOM 2717 O O . ASP A 1 337 ? 29.250 5.063 -24.916 1.00 33.94 337 ASP A O 1
ATOM 2721 N N . ALA A 1 338 ? 30.592 3.508 -25.849 1.00 33.59 338 ALA A N 1
ATOM 2722 C CA . ALA A 1 338 ? 30.266 2.403 -24.962 1.00 33.59 338 ALA A CA 1
ATOM 2723 C C . ALA A 1 338 ? 30.876 2.660 -23.574 1.00 33.59 338 ALA A C 1
ATOM 2725 O O . ALA A 1 338 ? 31.887 2.070 -23.200 1.00 33.59 338 ALA A O 1
ATOM 2726 N N . PHE A 1 339 ? 30.290 3.576 -22.808 1.00 36.62 339 PHE A N 1
ATOM 2727 C CA . PHE A 1 339 ? 30.575 3.666 -21.385 1.00 36.62 339 PHE A CA 1
ATOM 2728 C C . PHE A 1 339 ? 29.997 2.414 -20.724 1.00 36.62 339 PHE A C 1
ATOM 2730 O O . PHE A 1 339 ? 28.783 2.201 -20.727 1.00 36.62 339 PHE A O 1
ATOM 2737 N N . ASN A 1 340 ? 30.891 1.562 -20.220 1.00 35.00 340 ASN A N 1
ATOM 2738 C CA . ASN A 1 340 ? 30.561 0.318 -19.539 1.00 35.00 340 ASN A CA 1
ATOM 2739 C C . ASN A 1 340 ? 29.456 0.549 -18.502 1.00 35.00 340 ASN A C 1
ATOM 2741 O O . ASN A 1 340 ? 29.594 1.356 -17.583 1.00 35.00 340 ASN A O 1
ATOM 2745 N N . MET A 1 341 ? 28.391 -0.240 -18.624 1.00 40.22 341 MET A N 1
ATOM 2746 C CA . MET A 1 341 ? 27.222 -0.326 -17.740 1.00 40.22 341 MET A CA 1
ATOM 2747 C C . MET A 1 341 ? 27.570 -0.775 -16.299 1.00 40.22 341 MET A C 1
ATOM 2749 O O . MET A 1 341 ? 26.695 -1.120 -15.514 1.00 40.22 341 MET A O 1
ATOM 2753 N N . GLU A 1 342 ? 28.853 -0.796 -15.937 1.00 38.56 342 GLU A N 1
ATOM 2754 C CA . GLU A 1 342 ? 29.392 -1.453 -14.746 1.00 38.56 342 GLU A CA 1
ATOM 2755 C C . GLU A 1 342 ? 29.253 -0.611 -13.466 1.00 38.56 342 GLU A C 1
ATOM 2757 O O . GLU A 1 342 ? 29.470 -1.134 -12.381 1.00 38.56 342 GLU A O 1
ATOM 2762 N N . GLY A 1 343 ? 28.894 0.678 -13.549 1.00 40.69 343 GLY A N 1
ATOM 2763 C CA . GLY A 1 343 ? 29.195 1.618 -12.461 1.00 40.69 343 GLY A CA 1
ATOM 2764 C C . GLY A 1 343 ? 28.067 2.127 -11.555 1.00 40.69 343 GLY A C 1
ATOM 2765 O O . GLY A 1 343 ? 28.341 2.406 -10.389 1.00 40.69 343 GLY A O 1
ATOM 2766 N N . THR A 1 344 ? 26.842 2.387 -12.036 1.00 44.19 344 THR A N 1
ATOM 2767 C CA . THR A 1 344 ? 26.008 3.397 -11.326 1.00 44.19 344 THR A CA 1
ATOM 2768 C C . THR A 1 344 ? 24.498 3.212 -11.437 1.00 44.19 344 THR A C 1
ATOM 2770 O O . THR A 1 344 ? 23.774 4.151 -11.743 1.00 44.19 344 THR A O 1
ATOM 2773 N N . LEU A 1 345 ? 23.985 2.025 -11.130 1.00 50.25 345 LEU A N 1
ATOM 2774 C CA . LEU A 1 345 ? 22.539 1.823 -10.983 1.00 50.25 345 LEU A CA 1
ATOM 2775 C C . LEU A 1 345 ? 22.237 0.934 -9.772 1.00 50.25 345 LEU A C 1
ATOM 2777 O O . LEU A 1 345 ? 21.737 -0.171 -9.886 1.00 50.25 345 LEU A O 1
ATOM 2781 N N . VAL A 1 346 ? 22.575 1.433 -8.582 1.00 52.28 346 VAL A N 1
ATOM 2782 C CA . VAL A 1 346 ? 22.467 0.704 -7.299 1.00 52.28 346 VAL A CA 1
ATOM 2783 C C . VAL A 1 346 ? 21.011 0.445 -6.886 1.00 52.28 346 VAL A C 1
ATOM 2785 O O . VAL A 1 346 ? 20.739 -0.445 -6.091 1.00 52.28 346 VAL A O 1
ATOM 2788 N N . PHE A 1 347 ? 20.055 1.200 -7.430 1.00 55.53 347 PHE A N 1
ATOM 2789 C CA . PHE A 1 347 ? 18.728 1.331 -6.829 1.00 55.53 347 PHE A CA 1
ATOM 2790 C C . PHE A 1 347 ? 17.588 0.595 -7.564 1.00 55.53 347 PHE A C 1
ATOM 2792 O O . PHE A 1 347 ? 16.410 0.799 -7.287 1.00 55.53 347 PHE A O 1
ATOM 2799 N N . LEU A 1 348 ? 17.920 -0.289 -8.503 1.00 56.50 348 LEU A N 1
ATOM 2800 C CA . LEU A 1 348 ? 16.945 -0.990 -9.350 1.00 56.50 348 LEU A CA 1
ATOM 2801 C C . LEU A 1 348 ? 16.515 -2.360 -8.828 1.00 56.50 348 LEU A C 1
ATOM 2803 O O . LEU A 1 348 ? 15.983 -3.164 -9.585 1.00 56.50 348 LEU A O 1
ATOM 2807 N N . VAL A 1 349 ? 16.741 -2.629 -7.541 1.00 62.81 349 VAL A N 1
ATOM 2808 C CA . VAL A 1 349 ? 16.292 -3.866 -6.899 1.00 62.81 349 VAL A CA 1
ATOM 2809 C C . VAL A 1 349 ? 15.685 -3.537 -5.536 1.00 62.81 349 VAL A C 1
ATOM 2811 O O . VAL A 1 349 ? 16.312 -3.714 -4.491 1.00 62.81 349 VAL A O 1
ATOM 2814 N N . ASP A 1 350 ? 14.447 -3.038 -5.544 1.00 69.56 350 ASP A N 1
ATOM 2815 C CA . ASP A 1 350 ? 13.696 -2.643 -4.338 1.00 69.56 350 ASP A CA 1
ATOM 2816 C C . ASP A 1 350 ? 13.725 -3.707 -3.203 1.00 69.56 350 ASP A C 1
ATOM 2818 O O . ASP A 1 350 ? 13.958 -3.348 -2.042 1.00 69.56 350 ASP A O 1
ATOM 2822 N N . PRO A 1 351 ? 13.625 -5.027 -3.484 1.00 69.44 351 PRO A N 1
ATOM 2823 C CA . PRO A 1 351 ? 13.786 -6.072 -2.473 1.00 69.44 351 PRO A CA 1
ATOM 2824 C C . PRO A 1 351 ? 15.155 -6.086 -1.782 1.00 69.44 351 PRO A C 1
ATOM 2826 O O . PRO A 1 351 ? 15.217 -6.348 -0.579 1.00 69.44 351 PRO A O 1
ATOM 2829 N N . LEU A 1 352 ? 16.249 -5.793 -2.497 1.00 75.88 352 LEU A N 1
ATOM 2830 C CA . LEU A 1 352 ? 17.602 -5.770 -1.923 1.00 75.88 352 LEU A CA 1
ATOM 2831 C C . LEU A 1 352 ? 17.816 -4.569 -1.002 1.00 75.88 352 LEU A C 1
ATOM 2833 O O . LEU A 1 352 ? 18.585 -4.658 -0.048 1.00 75.88 352 LEU A O 1
ATOM 2837 N N . GLU A 1 353 ? 17.109 -3.470 -1.244 1.00 82.00 353 GLU A N 1
ATOM 2838 C CA . GLU A 1 353 ? 17.149 -2.283 -0.386 1.00 82.00 353 GLU A CA 1
ATOM 2839 C C . GLU A 1 353 ? 16.293 -2.460 0.871 1.00 82.00 353 GLU A C 1
ATOM 2841 O O . GLU A 1 353 ? 16.672 -2.031 1.963 1.00 82.00 353 GLU A O 1
ATOM 2846 N N . LYS A 1 354 ? 15.151 -3.146 0.762 1.00 87.00 354 LYS A N 1
ATOM 2847 C CA . LYS A 1 354 ? 14.268 -3.419 1.905 1.00 87.00 354 LYS A CA 1
ATOM 2848 C C . LYS A 1 354 ? 14.756 -4.572 2.790 1.00 87.00 354 LYS A C 1
ATOM 2850 O O . LYS A 1 354 ? 14.599 -4.512 4.016 1.00 87.00 354 LYS A O 1
ATOM 2855 N N . ALA A 1 355 ? 15.341 -5.625 2.214 1.00 86.25 355 ALA A N 1
ATOM 2856 C CA . ALA A 1 355 ? 15.696 -6.849 2.939 1.00 86.25 355 ALA A CA 1
ATOM 2857 C C . ALA A 1 355 ? 16.620 -6.625 4.156 1.00 86.25 355 ALA A C 1
ATOM 2859 O O . ALA A 1 355 ? 16.306 -7.173 5.217 1.00 86.25 355 ALA A O 1
ATOM 2860 N N . PRO A 1 356 ? 17.685 -5.798 4.093 1.00 88.25 356 PRO A N 1
ATOM 2861 C CA . PRO A 1 356 ? 18.552 -5.540 5.242 1.00 88.25 356 PRO A CA 1
ATOM 2862 C C . PRO A 1 356 ? 17.793 -4.944 6.428 1.00 88.25 356 PRO A C 1
ATOM 2864 O O . PRO A 1 356 ? 17.987 -5.371 7.567 1.00 88.25 356 PRO A O 1
ATOM 2867 N N . PHE A 1 357 ? 16.890 -3.993 6.173 1.00 91.12 357 PHE A N 1
ATOM 2868 C CA . PHE A 1 357 ? 16.088 -3.363 7.221 1.00 91.12 357 PHE A CA 1
ATOM 2869 C C . PHE A 1 357 ? 15.048 -4.323 7.793 1.00 91.12 357 PHE A C 1
ATOM 2871 O O . PHE A 1 357 ? 14.838 -4.338 9.008 1.00 91.12 357 PHE A O 1
ATOM 2878 N N . ARG A 1 358 ? 14.432 -5.154 6.941 1.00 90.12 358 ARG A N 1
ATOM 2879 C CA . ARG A 1 358 ? 13.493 -6.200 7.367 1.00 90.12 358 ARG A CA 1
ATOM 2880 C C . ARG A 1 358 ? 14.190 -7.211 8.270 1.00 90.12 358 ARG A C 1
ATOM 2882 O O . ARG A 1 358 ? 13.657 -7.583 9.310 1.00 90.12 358 ARG A O 1
ATOM 2889 N N . ASP A 1 359 ? 15.389 -7.636 7.899 1.00 90.31 359 ASP A N 1
ATOM 2890 C CA . ASP A 1 359 ? 16.139 -8.630 8.657 1.00 90.31 359 ASP A CA 1
ATOM 2891 C C . ASP A 1 359 ? 16.574 -8.069 10.028 1.00 90.31 359 ASP A C 1
ATOM 2893 O O . ASP A 1 359 ? 16.499 -8.783 11.030 1.00 90.31 359 ASP A O 1
ATOM 2897 N N . ILE A 1 360 ? 16.921 -6.772 10.123 1.00 93.12 360 ILE A N 1
ATOM 2898 C CA . ILE A 1 360 ? 17.144 -6.122 11.429 1.00 93.12 360 ILE A CA 1
ATOM 2899 C C . ILE A 1 360 ? 15.846 -6.090 12.246 1.00 93.12 360 ILE A C 1
ATOM 2901 O O . ILE A 1 360 ? 15.853 -6.467 13.416 1.00 93.12 360 ILE A O 1
ATOM 2905 N N . MET A 1 361 ? 14.732 -5.673 11.636 1.00 94.69 361 MET A N 1
ATOM 2906 C CA . MET A 1 361 ? 13.416 -5.617 12.286 1.00 94.69 361 MET A CA 1
ATOM 2907 C C . MET A 1 361 ? 13.025 -6.977 12.890 1.00 94.69 361 MET A C 1
ATOM 2909 O O . MET A 1 361 ? 12.556 -7.050 14.027 1.00 94.69 361 MET A O 1
ATOM 2913 N N . LEU A 1 362 ? 13.251 -8.062 12.147 1.00 92.62 362 LEU A N 1
ATOM 2914 C CA . LEU A 1 362 ? 12.963 -9.425 12.589 1.00 92.62 362 LEU A CA 1
ATOM 2915 C C . LEU A 1 362 ? 13.901 -9.905 13.696 1.00 92.62 362 LEU A C 1
ATOM 2917 O O . LEU A 1 362 ? 13.445 -10.533 14.652 1.00 92.62 362 LEU A O 1
ATOM 2921 N N . ASN A 1 363 ? 15.191 -9.591 13.608 1.00 94.50 363 ASN A N 1
ATOM 2922 C CA . ASN A 1 363 ? 16.138 -9.916 14.670 1.00 94.50 363 ASN A CA 1
ATOM 2923 C C . ASN A 1 363 ? 15.783 -9.186 15.978 1.00 94.50 363 ASN A C 1
ATOM 2925 O O . ASN A 1 363 ? 15.740 -9.825 17.031 1.00 94.50 363 ASN A O 1
ATOM 2929 N N . GLU A 1 364 ? 15.447 -7.892 15.906 1.00 94.62 364 GLU A N 1
ATOM 2930 C CA . GLU A 1 364 ? 14.972 -7.102 17.053 1.00 94.62 364 GLU A CA 1
ATOM 2931 C C . GLU A 1 364 ? 13.682 -7.700 17.650 1.00 94.62 364 GLU A C 1
ATOM 2933 O O . GLU A 1 364 ? 13.533 -7.781 18.875 1.00 94.62 364 GLU A O 1
ATOM 2938 N N . PHE A 1 365 ? 12.755 -8.174 16.807 1.00 93.69 365 PHE A N 1
ATOM 2939 C CA . PHE A 1 365 ? 11.553 -8.873 17.269 1.00 93.69 365 PHE A CA 1
ATOM 2940 C C . PHE A 1 365 ? 11.887 -10.157 18.027 1.00 93.69 365 PHE A C 1
ATOM 2942 O O . PHE A 1 365 ? 11.355 -10.379 19.113 1.00 93.69 365 PHE A O 1
ATOM 2949 N N . LEU A 1 366 ? 12.758 -11.007 17.479 1.00 93.31 366 LEU A N 1
ATOM 2950 C CA . LEU A 1 366 ? 13.134 -12.279 18.100 1.00 93.31 366 LEU A CA 1
ATOM 2951 C C . LEU A 1 366 ? 13.841 -12.072 19.442 1.00 93.31 366 LEU A C 1
ATOM 2953 O O . LEU A 1 366 ? 13.588 -12.818 20.391 1.00 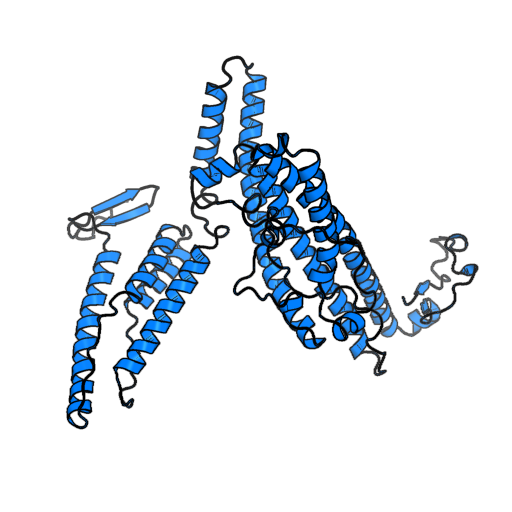93.31 366 LEU A O 1
ATOM 2957 N N . GLU A 1 367 ? 14.686 -11.050 19.547 1.00 93.00 367 GLU A N 1
ATOM 2958 C CA . GLU A 1 367 ? 15.342 -10.678 20.800 1.00 93.00 367 GLU A CA 1
ATOM 2959 C C . GLU A 1 367 ? 14.321 -10.232 21.853 1.00 93.00 367 GLU A C 1
ATOM 2961 O O . GLU A 1 367 ? 14.294 -10.772 22.964 1.00 93.00 367 GLU A O 1
ATOM 2966 N N . LYS A 1 368 ? 13.407 -9.324 21.491 1.00 92.62 368 LYS A N 1
ATOM 2967 C CA . LYS A 1 368 ? 12.329 -8.882 22.387 1.00 92.62 368 LYS A CA 1
ATOM 2968 C C . LYS A 1 368 ? 11.348 -10.002 22.730 1.00 92.62 368 LYS A C 1
ATOM 2970 O O . LYS A 1 368 ? 10.873 -10.069 23.861 1.00 92.62 368 LYS A O 1
ATOM 2975 N N . LYS A 1 369 ? 11.093 -10.937 21.809 1.00 90.00 369 LYS A N 1
ATOM 2976 C CA . LYS A 1 369 ? 10.276 -12.136 22.057 1.00 90.00 369 LYS A CA 1
ATOM 2977 C C . LYS A 1 369 ? 10.899 -13.036 23.120 1.00 90.00 369 LYS A C 1
ATOM 2979 O O . LYS A 1 369 ? 10.170 -13.601 23.932 1.00 90.00 369 LYS A O 1
ATOM 2984 N N . ARG A 1 370 ? 12.232 -13.131 23.160 1.00 89.12 370 ARG A N 1
ATOM 2985 C CA . ARG A 1 370 ? 12.970 -13.876 24.193 1.00 89.12 370 ARG A CA 1
ATOM 2986 C C . ARG A 1 370 ? 12.972 -13.149 25.538 1.00 89.12 370 ARG A C 1
ATOM 2988 O O . ARG A 1 370 ? 12.707 -13.782 26.555 1.00 89.12 370 ARG A O 1
ATOM 2995 N N . THR A 1 371 ? 13.240 -11.844 25.557 1.00 91.94 371 THR A N 1
ATOM 2996 C CA . THR A 1 371 ? 13.367 -11.069 26.808 1.00 91.94 371 THR A CA 1
ATOM 2997 C C . THR A 1 371 ? 12.022 -10.720 27.448 1.00 91.94 371 THR A C 1
ATOM 2999 O O . THR A 1 371 ? 11.917 -10.682 28.671 1.00 91.94 371 THR A O 1
ATOM 3002 N N . MET A 1 372 ? 10.971 -10.521 26.648 1.00 90.94 372 MET A N 1
ATOM 3003 C CA . MET A 1 372 ? 9.636 -10.098 27.093 1.00 90.94 372 MET A CA 1
ATOM 3004 C C . MET A 1 372 ? 8.569 -11.190 26.901 1.00 90.94 372 MET A C 1
ATOM 3006 O O . MET A 1 372 ? 7.382 -10.888 26.774 1.00 90.94 372 MET A O 1
ATOM 3010 N N . ALA A 1 373 ? 8.964 -12.468 26.904 1.00 87.00 373 ALA A N 1
ATOM 3011 C CA . ALA A 1 373 ? 8.095 -13.603 26.567 1.00 87.00 373 ALA A CA 1
ATOM 3012 C C . ALA A 1 373 ? 6.771 -13.650 27.355 1.00 87.00 373 ALA A C 1
ATOM 3014 O O . ALA A 1 373 ? 5.744 -14.060 26.821 1.00 87.00 373 ALA A O 1
ATOM 3015 N N . MET A 1 374 ? 6.775 -13.232 28.627 1.00 85.75 374 MET A N 1
ATOM 3016 C CA . MET A 1 374 ? 5.573 -13.229 29.469 1.00 85.75 374 MET A CA 1
ATOM 3017 C C . MET A 1 374 ? 4.614 -12.076 29.136 1.00 85.75 374 MET A C 1
ATOM 3019 O O . MET A 1 374 ? 3.403 -12.272 29.189 1.00 85.75 374 MET A O 1
ATOM 3023 N N . ILE A 1 375 ? 5.144 -10.908 28.755 1.00 85.88 375 ILE A N 1
ATOM 3024 C CA . ILE A 1 375 ? 4.364 -9.713 28.389 1.00 85.88 375 ILE A CA 1
ATOM 3025 C C . ILE A 1 375 ? 3.713 -9.913 27.017 1.00 85.88 375 ILE A C 1
ATOM 3027 O O . ILE A 1 375 ? 2.527 -9.645 26.843 1.00 85.88 375 ILE A O 1
ATOM 3031 N N . LEU A 1 376 ? 4.460 -10.472 26.063 1.00 87.25 376 LEU A N 1
ATOM 3032 C CA . LEU A 1 376 ? 4.009 -10.679 24.682 1.00 87.25 376 LEU A CA 1
ATOM 3033 C C . LEU A 1 376 ? 2.999 -11.825 24.514 1.00 87.25 376 LEU A C 1
ATOM 3035 O O . LEU A 1 376 ? 2.555 -12.090 23.402 1.00 87.25 376 LEU A O 1
ATOM 3039 N N . LYS A 1 377 ? 2.596 -12.488 25.607 1.00 86.38 377 LYS A N 1
ATOM 3040 C CA . LYS A 1 377 ? 1.385 -13.324 25.614 1.00 86.38 377 LYS A CA 1
ATOM 3041 C C . LYS A 1 377 ? 0.116 -12.489 25.431 1.00 86.38 377 LYS A C 1
ATOM 3043 O O . LYS A 1 377 ? -0.898 -13.029 25.001 1.00 86.38 377 LYS A O 1
ATOM 3048 N N . ASN A 1 378 ? 0.157 -11.197 25.770 1.00 88.88 378 ASN A N 1
ATOM 3049 C CA . ASN A 1 378 ? -0.918 -10.264 25.464 1.00 88.88 378 ASN A CA 1
ATOM 3050 C C . ASN A 1 378 ? -0.809 -9.808 24.001 1.00 88.88 378 ASN A C 1
ATOM 3052 O O . ASN A 1 378 ? 0.193 -9.212 23.605 1.00 88.88 378 ASN A O 1
ATOM 3056 N N . VAL A 1 379 ? -1.868 -10.056 23.229 1.00 85.81 379 VAL A N 1
ATOM 3057 C CA . VAL A 1 379 ? -1.963 -9.699 21.807 1.00 85.81 379 VAL A CA 1
ATOM 3058 C C . VAL A 1 379 ? -1.788 -8.193 21.589 1.00 85.81 379 VAL A C 1
ATOM 3060 O O . VAL A 1 379 ? -1.067 -7.798 20.680 1.00 85.81 379 VAL A O 1
ATOM 3063 N N . GLU A 1 380 ? -2.344 -7.339 22.455 1.00 86.56 380 GLU A N 1
ATOM 3064 C CA . GLU A 1 380 ? -2.221 -5.882 22.296 1.00 86.56 380 GLU A CA 1
ATOM 3065 C C . GLU A 1 380 ? -0.780 -5.385 22.474 1.00 86.56 380 GLU A C 1
ATOM 3067 O O . GLU A 1 380 ? -0.341 -4.474 21.772 1.00 86.56 380 GLU A O 1
ATOM 3072 N N . GLU A 1 381 ? -0.030 -5.977 23.406 1.00 89.75 381 GLU A N 1
ATOM 3073 C CA . GLU A 1 381 ? 1.381 -5.636 23.625 1.00 89.75 381 GLU A CA 1
ATOM 3074 C C . GLU A 1 381 ? 2.267 -6.182 22.500 1.00 89.75 381 GLU A C 1
ATOM 3076 O O . GLU A 1 381 ? 3.206 -5.510 22.065 1.00 89.75 381 GLU A O 1
ATOM 3081 N N . ALA A 1 382 ? 1.933 -7.362 21.968 1.00 88.94 382 ALA A N 1
ATOM 3082 C CA . ALA A 1 382 ? 2.580 -7.899 20.778 1.00 88.94 382 ALA A CA 1
ATOM 3083 C C . ALA A 1 382 ? 2.355 -6.995 19.554 1.00 88.94 382 ALA A C 1
ATOM 3085 O O . ALA A 1 382 ? 3.319 -6.665 18.862 1.00 88.94 382 ALA A O 1
ATOM 3086 N N . ASP A 1 383 ? 1.130 -6.523 19.327 1.00 88.94 383 ASP A N 1
ATOM 3087 C CA . ASP A 1 383 ? 0.809 -5.617 18.220 1.00 88.94 383 ASP A CA 1
ATOM 3088 C C . ASP A 1 383 ? 1.455 -4.238 18.400 1.00 88.94 383 ASP A C 1
ATOM 3090 O O . ASP A 1 383 ? 1.981 -3.671 17.440 1.00 88.94 383 ASP A O 1
ATOM 3094 N N . LYS A 1 384 ? 1.515 -3.704 19.629 1.00 91.56 384 LYS A N 1
ATOM 3095 C CA . LYS A 1 384 ? 2.279 -2.478 19.926 1.00 91.56 384 LYS A CA 1
ATOM 3096 C C . LYS A 1 384 ? 3.747 -2.625 19.546 1.00 91.56 384 LYS A C 1
ATOM 3098 O O . LYS A 1 384 ? 4.299 -1.721 18.917 1.00 91.56 384 LYS A O 1
ATOM 3103 N N . LEU A 1 385 ? 4.361 -3.753 19.901 1.00 92.88 385 LEU A N 1
ATOM 3104 C CA . LEU A 1 385 ? 5.745 -4.028 19.549 1.00 92.88 385 LEU A CA 1
ATOM 3105 C C . LEU A 1 385 ? 5.927 -4.143 18.029 1.00 92.88 385 LEU A C 1
ATOM 3107 O O . LEU A 1 385 ? 6.802 -3.475 17.479 1.00 92.88 385 LEU A O 1
ATOM 3111 N N . LYS A 1 386 ? 5.099 -4.943 17.345 1.00 92.69 386 LYS A N 1
ATOM 3112 C CA . LYS A 1 386 ? 5.154 -5.096 15.880 1.00 92.69 386 LYS A CA 1
ATOM 3113 C C . LYS A 1 386 ? 5.016 -3.748 15.178 1.00 92.69 386 LYS A C 1
ATOM 3115 O O . LYS A 1 386 ? 5.857 -3.403 14.353 1.00 92.69 386 LYS A O 1
ATOM 3120 N N . ARG A 1 387 ? 4.026 -2.941 15.569 1.00 93.94 387 ARG A N 1
ATOM 3121 C CA . ARG A 1 387 ? 3.817 -1.583 15.047 1.00 93.94 387 ARG A CA 1
ATOM 3122 C C . ARG A 1 387 ? 5.059 -0.706 15.219 1.00 93.94 387 ARG A C 1
ATOM 3124 O O . ARG A 1 387 ? 5.464 -0.043 14.269 1.00 93.94 387 ARG A O 1
ATOM 3131 N N . GLN A 1 388 ? 5.681 -0.717 16.400 1.00 95.44 388 GLN A N 1
ATOM 3132 C CA . GLN A 1 388 ? 6.908 0.047 16.655 1.00 95.44 388 GLN A CA 1
ATOM 3133 C C . GLN A 1 388 ? 8.068 -0.408 15.754 1.00 95.44 388 GLN A C 1
ATOM 3135 O O . GLN A 1 388 ? 8.806 0.418 15.224 1.00 95.44 388 GLN A O 1
ATOM 3140 N N . LEU A 1 389 ? 8.227 -1.716 15.563 1.00 95.62 389 LEU A N 1
ATOM 3141 C CA . LEU A 1 389 ? 9.274 -2.275 14.709 1.00 95.62 389 LEU A CA 1
ATOM 3142 C C . LEU A 1 389 ? 9.061 -1.921 13.229 1.00 95.62 389 LEU A C 1
ATOM 3144 O O . LEU A 1 389 ? 10.013 -1.531 12.556 1.00 95.62 389 LEU A O 1
ATOM 3148 N N . ILE A 1 390 ? 7.816 -1.968 12.746 1.00 95.19 390 ILE A N 1
ATOM 3149 C CA . ILE A 1 390 ? 7.457 -1.558 11.380 1.00 95.19 390 ILE A CA 1
ATOM 3150 C C . ILE A 1 390 ? 7.686 -0.050 11.179 1.00 95.19 390 ILE A C 1
ATOM 3152 O O . ILE A 1 390 ? 8.173 0.368 10.130 1.00 95.19 390 ILE A O 1
ATOM 3156 N N . LEU A 1 391 ? 7.402 0.783 12.186 1.00 95.88 391 LEU A N 1
ATOM 3157 C CA . LEU A 1 391 ? 7.734 2.214 12.148 1.00 95.88 391 LEU A CA 1
ATOM 3158 C C . LEU A 1 391 ? 9.242 2.444 11.995 1.00 95.88 391 LEU A C 1
ATOM 3160 O O . LEU A 1 391 ? 9.653 3.217 11.131 1.00 95.88 391 LEU A O 1
ATOM 3164 N N . ASN A 1 392 ? 10.061 1.740 12.778 1.00 96.00 392 ASN A N 1
ATOM 3165 C CA . ASN A 1 392 ? 11.519 1.835 12.687 1.00 96.00 392 ASN A CA 1
ATOM 3166 C C . ASN A 1 392 ? 12.039 1.366 11.320 1.00 96.00 392 ASN A C 1
ATOM 3168 O O . ASN A 1 392 ? 12.921 2.007 10.748 1.00 96.00 392 ASN A O 1
ATOM 3172 N N . PHE A 1 393 ? 11.486 0.272 10.784 1.00 94.94 393 PHE A N 1
ATOM 3173 C CA . PHE A 1 393 ? 11.774 -0.192 9.425 1.00 94.94 393 PHE A CA 1
ATOM 3174 C C . PHE A 1 393 ? 11.500 0.918 8.405 1.00 94.94 393 PHE A C 1
ATOM 3176 O O . PHE A 1 393 ? 12.384 1.290 7.634 1.00 94.94 393 PHE A O 1
ATOM 3183 N N . ASN A 1 394 ? 10.295 1.487 8.450 1.00 95.06 394 ASN A N 1
ATOM 3184 C CA . ASN A 1 394 ? 9.863 2.539 7.541 1.00 95.06 394 ASN A CA 1
ATOM 3185 C C . ASN A 1 394 ? 10.749 3.784 7.629 1.00 95.06 394 ASN A C 1
ATOM 3187 O O . ASN A 1 394 ? 11.057 4.380 6.601 1.00 95.06 394 ASN A O 1
ATOM 3191 N N . GLN A 1 395 ? 11.174 4.178 8.829 1.00 94.94 395 GLN A N 1
ATOM 3192 C CA . GLN A 1 395 ? 12.068 5.318 9.000 1.00 94.94 395 GLN A CA 1
ATOM 3193 C C . GLN A 1 395 ? 13.435 5.063 8.352 1.00 94.94 395 GLN A C 1
ATOM 3195 O O . GLN A 1 395 ? 13.880 5.863 7.532 1.00 94.94 395 GLN A O 1
ATOM 3200 N N . ARG A 1 396 ? 14.072 3.925 8.658 1.00 93.00 396 ARG A N 1
ATOM 3201 C CA . ARG A 1 396 ? 15.393 3.571 8.107 1.00 93.00 396 ARG A CA 1
ATOM 3202 C C . ARG A 1 396 ? 15.366 3.446 6.584 1.00 93.00 396 ARG A C 1
ATOM 3204 O O . ARG A 1 396 ? 16.272 3.924 5.907 1.00 93.00 396 ARG A O 1
ATOM 3211 N N . TYR A 1 397 ? 14.317 2.825 6.049 1.00 91.44 397 TYR A N 1
ATOM 3212 C CA . TYR A 1 397 ? 14.139 2.701 4.608 1.00 91.44 397 TYR A CA 1
ATOM 3213 C C . TYR A 1 397 ? 13.895 4.072 3.960 1.00 91.44 397 TYR A C 1
ATOM 3215 O O . TYR A 1 397 ? 14.566 4.410 2.994 1.00 91.44 397 TYR A O 1
ATOM 3223 N N . SER A 1 398 ? 13.029 4.914 4.532 1.00 92.00 398 SER A N 1
ATOM 3224 C CA . SER A 1 398 ? 12.776 6.271 4.022 1.00 92.00 398 SER A CA 1
ATOM 3225 C C . SER A 1 398 ? 14.047 7.130 3.974 1.00 92.00 398 SER A C 1
ATOM 3227 O O . SER A 1 398 ? 14.323 7.762 2.956 1.00 92.00 398 SER A O 1
ATOM 3229 N N . GLU A 1 399 ? 14.883 7.088 5.017 1.00 90.81 399 GLU A N 1
ATOM 3230 C CA . GLU A 1 399 ? 16.182 7.779 5.041 1.00 90.81 399 GLU A CA 1
ATOM 3231 C C . GLU A 1 399 ? 17.105 7.325 3.899 1.00 90.81 399 GLU A C 1
ATOM 3233 O O . GLU A 1 399 ? 17.770 8.152 3.269 1.00 90.81 399 GLU A O 1
ATOM 3238 N N . ARG A 1 400 ? 17.113 6.024 3.585 1.00 86.62 400 ARG A N 1
ATOM 3239 C CA . ARG A 1 400 ? 17.856 5.467 2.446 1.00 86.62 400 ARG A CA 1
ATOM 3240 C C . ARG A 1 400 ? 17.287 5.957 1.111 1.00 86.62 400 ARG A C 1
ATOM 3242 O O . ARG A 1 400 ? 18.049 6.425 0.267 1.00 86.62 400 ARG A O 1
ATOM 3249 N N . ILE A 1 401 ? 15.967 5.906 0.937 1.00 86.38 401 ILE A N 1
ATOM 3250 C CA . ILE A 1 401 ? 15.292 6.349 -0.291 1.00 86.38 401 ILE A CA 1
ATOM 3251 C C . ILE A 1 401 ? 15.516 7.838 -0.554 1.00 86.38 401 ILE A C 1
ATOM 3253 O O . ILE A 1 401 ? 15.781 8.227 -1.690 1.00 86.38 401 ILE A O 1
ATOM 3257 N N . LEU A 1 402 ? 15.498 8.675 0.483 1.00 86.62 402 LEU A N 1
ATOM 3258 C CA . LEU A 1 402 ? 15.767 10.109 0.356 1.00 86.62 402 LEU A CA 1
ATOM 3259 C C . LEU A 1 402 ? 17.152 10.391 -0.237 1.00 86.62 402 LEU A C 1
ATOM 3261 O O . LEU A 1 402 ? 17.287 11.278 -1.078 1.00 86.62 402 LEU A O 1
ATOM 3265 N N . GLN A 1 403 ? 18.173 9.621 0.148 1.00 84.19 403 GLN A N 1
ATOM 3266 C CA . GLN A 1 403 ? 19.514 9.764 -0.427 1.00 84.19 403 GLN A CA 1
ATOM 3267 C C . GLN A 1 403 ? 19.524 9.424 -1.920 1.00 84.19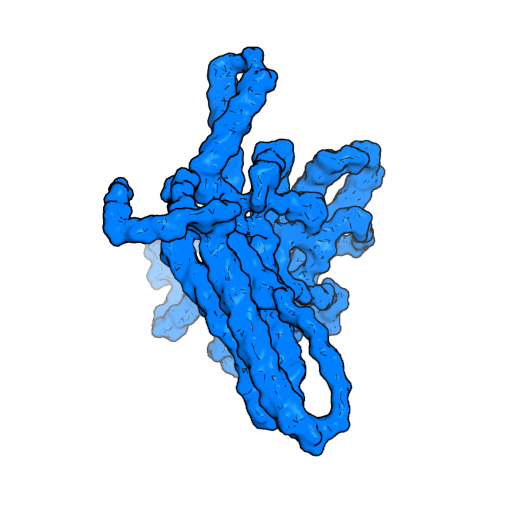 403 GLN A C 1
ATOM 3269 O O . GLN A 1 403 ? 20.167 10.121 -2.705 1.00 84.19 403 GLN A O 1
ATOM 3274 N N . TYR A 1 404 ? 18.796 8.382 -2.322 1.00 80.00 404 TYR A N 1
ATOM 3275 C CA . TYR A 1 404 ? 18.676 7.995 -3.723 1.00 80.00 404 TYR A CA 1
ATOM 3276 C C . TYR A 1 404 ? 17.891 9.021 -4.543 1.00 80.00 404 TYR A C 1
ATOM 3278 O O . TYR A 1 404 ? 18.373 9.448 -5.594 1.00 80.00 404 TYR A O 1
ATOM 3286 N N . SER A 1 405 ? 16.749 9.485 -4.041 1.00 83.25 405 SER A N 1
ATOM 3287 C CA . SER A 1 405 ? 15.975 10.558 -4.669 1.00 83.25 405 SER A CA 1
ATOM 3288 C C . SER A 1 405 ? 16.824 11.815 -4.861 1.00 83.25 405 SER A C 1
ATOM 3290 O O . SER A 1 405 ? 16.859 12.375 -5.955 1.00 83.25 405 SER A O 1
ATOM 3292 N N . LEU A 1 406 ? 17.547 12.248 -3.821 1.00 83.88 406 LEU A N 1
ATOM 3293 C CA . LEU A 1 406 ? 18.388 13.444 -3.880 1.00 83.88 406 LEU A CA 1
ATOM 3294 C C . LEU A 1 406 ? 19.507 13.295 -4.915 1.00 83.88 406 LEU A C 1
ATOM 3296 O O . LEU A 1 406 ? 19.728 14.203 -5.711 1.00 83.88 406 LEU A O 1
ATOM 3300 N N . ARG A 1 407 ? 20.183 12.140 -4.950 1.00 78.12 407 ARG A N 1
ATOM 3301 C CA . ARG A 1 407 ? 21.197 11.847 -5.975 1.00 78.12 407 ARG A CA 1
ATOM 3302 C C . ARG A 1 407 ? 20.608 11.921 -7.383 1.00 78.12 407 ARG A C 1
ATOM 3304 O O . ARG A 1 407 ? 21.198 12.568 -8.238 1.00 78.12 407 ARG A O 1
ATOM 3311 N N . GLY A 1 408 ? 19.440 11.317 -7.608 1.00 75.94 408 GLY A N 1
ATOM 3312 C CA . GLY A 1 408 ? 18.761 11.358 -8.906 1.00 75.94 408 GLY A CA 1
ATOM 3313 C C . GLY A 1 408 ? 18.398 12.780 -9.346 1.00 75.94 408 GLY A C 1
ATOM 3314 O O . GLY A 1 408 ? 18.617 13.134 -10.501 1.00 75.94 408 GLY A O 1
ATOM 3315 N N . GLN A 1 409 ? 17.902 13.614 -8.426 1.00 80.69 409 GLN A N 1
ATOM 3316 C CA . GLN A 1 409 ? 17.583 15.024 -8.698 1.00 80.69 409 GLN A CA 1
ATOM 3317 C C . GLN A 1 409 ? 18.833 15.835 -9.038 1.00 80.69 409 GLN A C 1
ATOM 3319 O O . GLN A 1 409 ? 18.850 16.522 -10.053 1.00 80.69 409 GLN A O 1
ATOM 3324 N N . ILE A 1 410 ? 19.902 15.685 -8.250 1.00 80.38 410 ILE A N 1
ATOM 3325 C CA . ILE A 1 410 ? 21.176 16.370 -8.493 1.00 80.38 410 ILE A CA 1
ATOM 3326 C C . ILE A 1 410 ? 21.721 16.019 -9.883 1.00 80.38 410 ILE A C 1
ATOM 3328 O O . ILE A 1 410 ? 22.075 16.918 -10.643 1.00 80.38 410 ILE A O 1
ATOM 3332 N N . ILE A 1 411 ? 21.762 14.731 -10.244 1.00 74.19 411 ILE A N 1
ATOM 3333 C CA . ILE A 1 411 ? 22.253 14.302 -11.564 1.00 74.19 411 ILE A CA 1
ATOM 3334 C C . ILE A 1 411 ? 21.360 14.870 -12.680 1.00 74.19 411 ILE A C 1
ATOM 3336 O O . ILE A 1 411 ? 21.872 15.343 -13.692 1.00 74.19 411 ILE A O 1
ATOM 3340 N N . ASN A 1 412 ? 20.037 14.877 -12.494 1.00 75.25 412 ASN A N 1
ATOM 3341 C CA . ASN A 1 412 ? 19.109 15.447 -13.469 1.00 75.25 412 ASN A CA 1
ATOM 3342 C C . ASN A 1 412 ? 19.346 16.947 -13.693 1.00 75.25 412 ASN A C 1
ATOM 3344 O O . ASN A 1 412 ? 19.383 17.396 -14.838 1.00 75.25 412 ASN A O 1
ATOM 3348 N N . ASP A 1 413 ? 19.541 17.710 -12.618 1.00 80.06 413 ASP A N 1
ATOM 3349 C CA . ASP A 1 413 ? 19.806 19.146 -12.695 1.00 80.06 413 ASP A CA 1
ATOM 3350 C C . ASP A 1 413 ? 21.135 19.422 -13.407 1.00 80.06 413 ASP A C 1
ATOM 3352 O O . ASP A 1 413 ? 21.194 20.271 -14.301 1.00 80.06 413 ASP A O 1
ATOM 3356 N N . TYR A 1 414 ? 22.186 18.655 -13.092 1.00 76.12 414 TYR A N 1
ATOM 3357 C CA . TYR A 1 414 ? 23.461 18.735 -13.809 1.00 76.12 414 TYR A CA 1
ATOM 3358 C C . TYR A 1 414 ? 23.300 18.425 -15.298 1.00 76.12 414 TYR A C 1
ATOM 3360 O O . TYR A 1 414 ? 23.781 19.192 -16.132 1.00 76.12 414 TYR A O 1
ATOM 3368 N N . ASN A 1 415 ? 22.576 17.360 -15.646 1.00 73.75 415 ASN A N 1
ATOM 3369 C CA . ASN A 1 415 ? 22.305 16.998 -17.036 1.00 73.75 415 ASN A CA 1
ATOM 3370 C C . ASN A 1 415 ? 21.513 18.089 -17.770 1.00 73.75 415 ASN A C 1
ATOM 3372 O O . ASN A 1 415 ? 21.826 18.407 -18.918 1.00 73.75 415 ASN A O 1
ATOM 3376 N N . GLY A 1 416 ? 20.533 18.708 -17.108 1.00 79.06 416 GLY A N 1
ATOM 3377 C CA . GLY A 1 416 ? 19.772 19.831 -17.653 1.00 79.06 416 GLY A CA 1
ATOM 3378 C C . GLY A 1 416 ? 20.650 21.052 -17.930 1.00 79.06 416 GLY A C 1
ATOM 3379 O O . GLY A 1 416 ? 20.580 21.632 -19.016 1.00 79.06 416 GLY A O 1
ATOM 3380 N N . ILE A 1 417 ? 21.529 21.411 -16.989 1.00 80.31 417 ILE A N 1
ATOM 3381 C CA . ILE A 1 417 ? 22.491 22.508 -17.167 1.00 80.31 417 ILE A CA 1
ATOM 3382 C C . ILE A 1 417 ? 23.459 22.191 -18.313 1.00 80.31 417 ILE A C 1
ATOM 3384 O O . ILE A 1 417 ? 23.674 23.039 -19.177 1.00 80.31 417 ILE A O 1
ATOM 3388 N N . LEU A 1 418 ? 24.010 20.975 -18.369 1.00 74.81 418 LEU A N 1
ATOM 3389 C CA . LEU A 1 418 ? 24.912 20.546 -19.443 1.00 74.81 418 LEU A CA 1
ATOM 3390 C C . LEU A 1 418 ? 24.239 20.626 -20.817 1.00 74.81 418 LEU A C 1
ATOM 3392 O O . LEU A 1 418 ? 24.825 21.182 -21.748 1.00 74.81 418 LEU A O 1
ATOM 3396 N N . ALA A 1 419 ? 23.005 20.133 -20.940 1.00 77.25 419 ALA A N 1
ATOM 3397 C CA . ALA A 1 419 ? 22.240 20.185 -22.184 1.00 77.25 419 ALA A CA 1
ATOM 3398 C C . ALA A 1 419 ? 21.972 21.629 -22.641 1.00 77.25 419 ALA A C 1
ATOM 3400 O O . ALA A 1 419 ? 22.072 21.929 -23.832 1.00 77.25 419 ALA A O 1
ATOM 3401 N N . LEU A 1 420 ? 21.683 22.544 -21.709 1.00 81.81 420 LEU A N 1
ATOM 3402 C CA . LEU A 1 420 ? 21.540 23.970 -22.014 1.00 81.81 420 LEU A CA 1
ATOM 3403 C C . LEU A 1 420 ? 22.871 24.584 -22.459 1.00 81.81 420 LEU A C 1
ATOM 3405 O O . LEU A 1 420 ? 22.921 25.274 -23.474 1.00 81.81 420 LEU A O 1
ATOM 3409 N N . LEU A 1 421 ? 23.967 24.307 -21.752 1.00 78.50 421 LEU A N 1
ATOM 3410 C CA . LEU A 1 421 ? 25.288 24.837 -22.099 1.00 78.50 421 LEU A CA 1
ATOM 3411 C C . LEU A 1 421 ? 25.783 24.352 -23.463 1.00 78.50 421 LEU A C 1
ATOM 3413 O O . LEU A 1 421 ? 26.437 25.111 -24.177 1.00 78.50 421 LEU A O 1
ATOM 3417 N N . GLN A 1 422 ? 25.448 23.124 -23.860 1.00 78.56 422 GLN A N 1
ATOM 3418 C CA . GLN A 1 422 ? 25.744 22.615 -25.201 1.00 78.56 422 GLN A CA 1
ATOM 3419 C C . GLN A 1 422 ? 25.057 23.430 -26.309 1.00 78.56 422 GLN A C 1
ATOM 3421 O O . GLN A 1 422 ? 25.629 23.584 -27.385 1.00 78.56 422 GLN A O 1
ATOM 3426 N N . GLN A 1 423 ? 23.876 24.001 -26.050 1.00 85.06 423 GLN A N 1
ATOM 3427 C CA . GLN A 1 423 ? 23.173 24.868 -27.008 1.00 85.06 423 GLN A CA 1
ATOM 3428 C C . GLN A 1 423 ? 23.791 26.275 -27.110 1.00 85.06 423 GLN A C 1
ATOM 3430 O O . GLN A 1 423 ? 23.552 26.978 -28.091 1.00 85.06 423 GLN A O 1
ATOM 3435 N N . PHE A 1 424 ? 24.616 26.681 -26.136 1.00 85.38 424 PHE A N 1
ATOM 3436 C CA . PHE A 1 424 ? 25.262 27.997 -26.078 1.00 85.38 424 PHE A CA 1
ATOM 3437 C C . PHE A 1 424 ? 26.787 27.876 -25.882 1.00 85.38 424 PHE A C 1
ATOM 3439 O O . PHE A 1 424 ? 27.312 28.279 -24.838 1.00 85.38 424 PHE A O 1
ATOM 3446 N N . PRO A 1 425 ? 27.534 27.375 -26.888 1.00 81.25 425 PRO A N 1
ATOM 3447 C CA . PRO A 1 425 ? 28.957 27.045 -26.754 1.00 81.25 425 PRO A CA 1
ATOM 3448 C C . PRO A 1 425 ? 29.823 28.244 -26.344 1.00 81.25 425 PRO A C 1
ATOM 3450 O O . PRO A 1 425 ? 30.697 28.100 -25.496 1.00 81.25 425 PRO A O 1
ATOM 3453 N N . ASN A 1 426 ? 29.514 29.447 -26.844 1.00 80.50 426 ASN A N 1
ATOM 3454 C CA . ASN A 1 426 ? 30.231 30.673 -26.475 1.00 80.50 426 ASN A CA 1
ATOM 3455 C C . ASN A 1 426 ? 30.093 31.007 -24.980 1.00 80.50 426 ASN A C 1
ATOM 3457 O O . ASN A 1 426 ? 31.060 31.429 -24.354 1.00 80.50 426 ASN A O 1
ATOM 3461 N N . ILE A 1 427 ? 28.904 30.817 -24.394 1.00 78.81 427 ILE A N 1
ATOM 3462 C CA . ILE A 1 427 ? 28.676 31.054 -22.961 1.00 78.81 427 ILE A CA 1
ATOM 3463 C C . ILE A 1 427 ? 29.379 29.966 -22.147 1.00 78.81 427 ILE A C 1
ATOM 3465 O O . ILE A 1 427 ? 30.070 30.279 -21.180 1.00 78.81 427 ILE A O 1
ATOM 3469 N N . ARG A 1 428 ? 29.245 28.703 -22.571 1.00 76.88 428 ARG A N 1
ATOM 3470 C CA . ARG A 1 428 ? 29.903 27.550 -21.949 1.00 76.88 428 ARG A CA 1
ATOM 3471 C C . ARG A 1 428 ? 31.415 27.749 -21.850 1.00 76.88 428 ARG A C 1
ATOM 3473 O O . ARG A 1 428 ? 31.957 27.637 -20.764 1.00 76.88 428 ARG A O 1
ATOM 3480 N N . GLU A 1 429 ? 32.080 28.076 -22.952 1.00 75.56 429 GLU A N 1
ATOM 3481 C CA . GLU A 1 429 ? 33.546 28.188 -23.008 1.00 75.56 429 GLU A CA 1
ATOM 3482 C C . GLU A 1 429 ? 34.085 29.445 -22.314 1.00 75.56 429 GLU A C 1
ATOM 3484 O O . GLU A 1 429 ? 35.219 29.445 -21.843 1.00 75.56 429 GLU A O 1
ATOM 3489 N N . THR A 1 430 ? 33.277 30.506 -22.218 1.00 73.31 430 THR A N 1
ATOM 3490 C CA . THR A 1 430 ? 33.688 31.762 -21.568 1.00 73.31 430 THR A CA 1
ATOM 3491 C C . THR A 1 430 ? 33.485 31.730 -20.051 1.00 73.31 430 THR A C 1
ATOM 3493 O O . THR A 1 430 ? 34.295 32.293 -19.316 1.00 73.31 430 THR A O 1
ATOM 3496 N N . TYR A 1 431 ? 32.408 31.098 -19.570 1.00 72.25 431 TYR A N 1
ATOM 3497 C CA . TYR A 1 431 ? 31.955 31.232 -18.179 1.00 72.25 431 TYR A CA 1
ATOM 3498 C C . TYR A 1 431 ? 31.877 29.915 -17.398 1.00 72.25 431 TYR A C 1
ATOM 3500 O O . TYR A 1 431 ? 31.607 29.956 -16.198 1.00 72.25 431 TYR A O 1
ATOM 3508 N N . PHE A 1 432 ? 32.106 28.753 -18.020 1.00 67.38 432 PHE A N 1
ATOM 3509 C CA . PHE A 1 432 ? 32.003 27.452 -17.351 1.00 67.38 432 PHE A CA 1
ATOM 3510 C C . PHE A 1 432 ? 33.256 26.591 -17.571 1.00 67.38 432 PHE A C 1
ATOM 3512 O O . PHE A 1 432 ? 33.809 26.536 -18.666 1.00 67.38 432 PHE A O 1
ATOM 3519 N N . ILE A 1 433 ? 33.684 25.878 -16.526 1.00 66.25 433 ILE A N 1
ATOM 3520 C CA . ILE A 1 433 ? 34.676 24.792 -16.612 1.00 66.25 433 ILE A CA 1
ATOM 3521 C C . ILE A 1 433 ? 33.934 23.487 -16.353 1.00 66.25 433 ILE A C 1
ATOM 3523 O O . ILE A 1 433 ? 33.304 23.332 -15.310 1.00 66.25 433 ILE A O 1
ATOM 3527 N N . LEU A 1 434 ? 34.006 22.542 -17.283 1.00 64.31 434 LEU A N 1
ATOM 3528 C CA . LEU A 1 434 ? 33.520 21.183 -17.054 1.00 64.31 434 LEU A CA 1
ATOM 3529 C C . LEU A 1 434 ? 34.671 20.371 -16.448 1.00 64.31 434 LEU A C 1
ATOM 3531 O O . LEU A 1 434 ? 35.767 20.372 -17.004 1.00 64.31 434 LEU A O 1
ATOM 3535 N N . GLY A 1 435 ? 34.451 19.759 -15.284 1.00 61.88 435 GLY A N 1
ATOM 3536 C CA . GLY A 1 435 ? 35.417 18.830 -14.689 1.00 61.88 435 GLY A CA 1
ATOM 3537 C C . GLY A 1 435 ? 35.414 17.483 -15.412 1.00 61.88 435 GLY A C 1
ATOM 3538 O O . GLY A 1 435 ? 34.400 17.112 -15.996 1.00 61.88 435 GLY A O 1
ATOM 3539 N N . GLU A 1 436 ? 36.522 16.750 -15.357 1.00 55.75 436 GLU A N 1
ATOM 3540 C CA . GLU A 1 436 ? 36.644 15.422 -15.983 1.00 55.75 436 GLU A CA 1
ATOM 3541 C C . GLU A 1 436 ? 36.250 14.292 -15.005 1.00 55.75 436 GLU A C 1
ATOM 3543 O O . GLU A 1 436 ? 36.469 14.422 -13.792 1.00 55.75 436 GLU A O 1
ATOM 3548 N N . PRO A 1 437 ? 35.721 13.147 -15.487 1.00 51.22 437 PRO A N 1
ATOM 3549 C CA . PRO A 1 437 ? 35.471 11.983 -14.639 1.00 51.22 437 PRO A CA 1
ATOM 3550 C C . PRO A 1 437 ? 36.751 11.545 -13.909 1.00 51.22 437 PRO A C 1
ATOM 3552 O O . PRO A 1 437 ? 37.797 11.344 -14.527 1.00 51.22 437 PRO A O 1
ATOM 3555 N N . ASN A 1 438 ? 36.673 11.355 -12.587 1.00 53.22 438 ASN A N 1
ATOM 3556 C CA . ASN A 1 438 ? 37.806 11.011 -11.709 1.00 53.22 438 ASN A CA 1
ATOM 3557 C C . ASN A 1 438 ? 38.925 12.073 -11.606 1.00 53.22 438 ASN A C 1
ATOM 3559 O O . ASN A 1 438 ? 40.045 11.751 -11.191 1.00 53.22 438 ASN A O 1
ATOM 3563 N N . GLU A 1 439 ? 38.650 13.339 -11.935 1.00 61.56 439 GLU A N 1
ATOM 3564 C CA . GLU A 1 439 ? 39.592 14.439 -11.709 1.00 61.56 439 GLU A CA 1
ATOM 3565 C C . GLU A 1 439 ? 39.959 14.536 -10.213 1.00 61.56 439 GLU A C 1
ATOM 3567 O O . GLU A 1 439 ? 39.101 14.649 -9.329 1.00 61.56 439 GLU A O 1
ATOM 3572 N N . LYS A 1 440 ? 41.260 14.472 -9.896 1.00 59.28 440 LYS A N 1
ATOM 3573 C CA . LYS A 1 440 ? 41.735 14.616 -8.515 1.00 59.28 440 LYS A CA 1
ATOM 3574 C C . LYS A 1 440 ? 41.462 16.037 -8.036 1.00 59.28 440 LYS A C 1
ATOM 3576 O O . LYS A 1 440 ? 42.112 16.970 -8.495 1.00 59.28 440 LYS A O 1
ATOM 3581 N N . LYS A 1 441 ? 40.561 16.175 -7.062 1.00 60.69 441 LYS A N 1
ATOM 3582 C CA . LYS A 1 441 ? 40.305 17.456 -6.397 1.00 60.69 441 LYS A CA 1
ATOM 3583 C C . LYS A 1 441 ? 41.590 17.976 -5.754 1.00 60.69 441 LYS A C 1
ATOM 3585 O O . LYS A 1 441 ? 42.231 17.274 -4.970 1.00 60.69 441 LYS A O 1
ATOM 3590 N N . THR A 1 442 ? 41.953 19.198 -6.106 1.00 63.91 442 THR A N 1
ATOM 3591 C CA . THR A 1 442 ? 43.106 19.929 -5.573 1.00 63.91 442 THR A CA 1
ATOM 3592 C C . THR A 1 442 ? 42.653 20.903 -4.477 1.00 63.91 442 THR A C 1
ATOM 3594 O O . THR A 1 442 ? 41.457 21.135 -4.315 1.00 63.91 442 THR A O 1
ATOM 3597 N N . GLU A 1 443 ? 43.574 21.478 -3.690 1.00 56.75 443 GLU A N 1
ATOM 3598 C CA . GLU A 1 443 ? 43.229 22.458 -2.634 1.00 56.75 443 GLU A CA 1
ATOM 3599 C C . GLU A 1 443 ? 42.315 23.623 -3.103 1.00 56.75 443 GLU A C 1
ATOM 3601 O O . GLU A 1 443 ? 41.417 23.991 -2.344 1.00 56.75 443 GLU A O 1
ATOM 3606 N N . PRO A 1 444 ? 42.443 24.162 -4.336 1.00 57.09 444 PRO A N 1
ATOM 3607 C CA . PRO A 1 444 ? 41.525 25.165 -4.889 1.00 57.09 444 PRO A CA 1
ATOM 3608 C C . PRO A 1 444 ? 40.074 24.704 -5.099 1.00 57.09 444 PRO A C 1
ATOM 3610 O O . PRO A 1 444 ? 39.189 25.556 -5.157 1.00 57.09 444 PRO A O 1
ATOM 3613 N N . ASP A 1 445 ? 39.808 23.398 -5.199 1.00 53.25 445 ASP A N 1
ATOM 3614 C CA . ASP A 1 445 ? 38.456 22.832 -5.353 1.00 53.25 445 ASP A CA 1
ATOM 3615 C C . ASP A 1 445 ? 37.728 22.670 -3.995 1.00 53.25 445 ASP A C 1
ATOM 3617 O O . ASP A 1 445 ? 36.608 22.152 -3.929 1.00 53.25 445 ASP A O 1
ATOM 3621 N N . GLY A 1 446 ? 38.371 23.064 -2.888 1.00 55.12 446 GLY A N 1
ATOM 3622 C CA . GLY A 1 446 ? 37.819 22.997 -1.537 1.00 55.12 446 GLY A CA 1
ATOM 3623 C C . GLY A 1 446 ? 36.782 24.087 -1.243 1.00 55.12 446 GLY A C 1
ATOM 3624 O O . GLY A 1 446 ? 36.832 25.198 -1.755 1.00 55.12 446 GLY A O 1
ATOM 3625 N N . VAL A 1 447 ? 35.849 23.813 -0.326 1.00 53.25 447 VAL A N 1
ATOM 3626 C CA . VAL A 1 447 ? 34.799 24.778 0.079 1.00 53.25 447 VAL A CA 1
ATOM 3627 C C . VAL A 1 447 ? 35.387 26.083 0.651 1.00 53.25 447 VAL A C 1
ATOM 3629 O O . VAL A 1 447 ? 34.747 27.127 0.612 1.00 53.25 447 VAL A O 1
ATOM 3632 N N . GLN A 1 448 ? 36.622 26.037 1.160 1.00 52.34 448 GLN A N 1
ATOM 3633 C CA . GLN A 1 448 ? 37.316 27.168 1.785 1.00 52.34 448 GLN A CA 1
ATOM 3634 C C . GLN A 1 448 ? 37.890 28.185 0.781 1.00 52.34 448 GLN A C 1
ATOM 3636 O O . GLN A 1 448 ? 38.115 29.332 1.160 1.00 52.34 448 GLN A O 1
ATOM 3641 N N . SER A 1 449 ? 38.114 27.795 -0.478 1.00 52.47 449 SER A N 1
ATOM 3642 C CA . SER A 1 449 ? 38.621 28.668 -1.551 1.00 52.47 449 SER A CA 1
ATOM 3643 C C . SER A 1 449 ? 37.509 29.326 -2.377 1.00 52.47 449 SER A C 1
ATOM 3645 O O . SER A 1 449 ? 37.792 30.195 -3.201 1.00 52.47 449 SER A O 1
ATOM 3647 N N . LEU A 1 450 ? 36.241 28.968 -2.145 1.00 51.88 450 LEU A N 1
ATOM 3648 C CA . LEU A 1 450 ? 35.085 29.569 -2.810 1.00 51.88 450 LEU A CA 1
ATOM 3649 C C . LEU A 1 450 ? 34.691 30.888 -2.118 1.00 51.88 450 LEU A C 1
ATOM 3651 O O . LEU A 1 450 ? 34.108 30.884 -1.034 1.00 51.88 450 LEU A O 1
ATOM 3655 N N . GLN A 1 451 ? 34.979 32.032 -2.747 1.00 50.31 451 GLN A N 1
ATOM 3656 C CA . GLN A 1 451 ? 34.461 33.339 -2.319 1.00 50.31 451 GLN A CA 1
ATOM 3657 C C . GLN A 1 451 ? 33.189 33.706 -3.093 1.00 50.31 451 GLN A C 1
ATOM 3659 O O . GLN A 1 451 ? 33.206 33.836 -4.314 1.00 50.31 451 GLN A O 1
ATOM 3664 N N . ALA A 1 452 ? 32.086 33.925 -2.375 1.00 46.09 452 ALA A N 1
ATOM 3665 C CA . ALA A 1 452 ? 30.841 34.420 -2.954 1.00 46.09 452 ALA A CA 1
ATOM 3666 C C . ALA A 1 452 ? 30.875 35.957 -3.066 1.00 46.09 452 ALA A C 1
ATOM 3668 O O . ALA A 1 452 ? 30.522 36.653 -2.115 1.00 46.09 452 ALA A O 1
ATOM 3669 N N . ASP A 1 453 ? 31.288 36.491 -4.221 1.00 50.66 453 ASP A N 1
ATOM 3670 C CA . ASP A 1 453 ? 31.135 37.917 -4.548 1.00 50.66 453 ASP A CA 1
ATOM 3671 C C . ASP A 1 453 ? 30.051 38.122 -5.629 1.00 50.66 453 ASP A C 1
ATOM 3673 O O . ASP A 1 453 ? 30.295 37.884 -6.816 1.00 50.66 453 ASP A O 1
ATOM 3677 N N . PRO A 1 454 ? 28.851 38.605 -5.257 1.00 46.75 454 PRO A N 1
ATOM 3678 C CA . PRO A 1 454 ? 27.750 38.832 -6.191 1.00 46.75 454 PRO A CA 1
ATOM 3679 C C . PRO A 1 454 ? 27.974 40.006 -7.164 1.00 46.75 454 PRO A C 1
ATOM 3681 O O . PRO A 1 454 ? 27.123 40.237 -8.021 1.00 46.75 454 PRO A O 1
ATOM 3684 N N . ARG A 1 455 ? 29.082 40.761 -7.073 1.00 46.00 455 ARG A N 1
ATOM 3685 C CA . ARG A 1 455 ? 29.424 41.844 -8.023 1.00 46.00 455 ARG A CA 1
ATOM 3686 C C . ARG A 1 455 ? 30.427 41.423 -9.100 1.00 46.00 455 ARG A C 1
ATOM 3688 O O . ARG A 1 455 ? 30.578 42.139 -10.086 1.00 46.00 455 ARG A O 1
ATOM 3695 N N . CYS A 1 456 ? 31.063 40.261 -8.952 1.00 47.62 456 CYS A N 1
ATOM 3696 C CA . CYS A 1 456 ? 32.065 39.740 -9.886 1.00 47.62 456 CYS A CA 1
ATOM 3697 C C . CYS A 1 456 ? 31.516 38.691 -10.869 1.00 47.62 456 CYS A C 1
ATOM 3699 O O . CYS A 1 456 ? 32.297 38.009 -11.522 1.00 47.62 456 CYS A O 1
ATOM 3701 N N . VAL A 1 457 ? 30.190 38.576 -11.028 1.00 44.38 457 VAL A N 1
ATOM 3702 C CA . VAL A 1 457 ? 29.520 37.552 -11.865 1.00 44.38 457 VAL A CA 1
ATOM 3703 C C . VAL A 1 457 ? 30.036 37.514 -13.316 1.00 44.38 457 VAL A C 1
ATOM 3705 O O . VAL A 1 457 ? 30.003 36.467 -13.949 1.00 44.38 457 VAL A O 1
ATOM 3708 N N . LEU A 1 458 ? 30.580 38.625 -13.827 1.00 40.09 458 LEU A N 1
ATOM 3709 C CA . LEU A 1 458 ? 31.170 38.720 -15.170 1.00 40.09 458 LEU A CA 1
ATOM 3710 C C . LEU A 1 458 ? 32.508 37.974 -15.343 1.00 40.09 458 LEU A C 1
ATOM 3712 O O . LEU A 1 458 ? 32.905 37.759 -16.480 1.00 40.09 458 LEU A O 1
ATOM 3716 N N . ASN A 1 459 ? 33.188 37.579 -14.261 1.00 39.16 459 ASN A N 1
ATOM 3717 C CA . ASN A 1 459 ? 34.487 36.889 -14.299 1.00 39.16 459 ASN A CA 1
ATOM 3718 C C . ASN A 1 459 ? 34.501 35.577 -13.489 1.00 39.16 459 ASN A C 1
ATOM 3720 O O . ASN A 1 459 ? 35.569 35.010 -13.258 1.00 39.16 459 ASN A O 1
ATOM 3724 N N . VAL A 1 460 ? 33.343 35.097 -13.022 1.00 43.97 460 VAL A N 1
ATOM 3725 C CA . VAL A 1 460 ? 33.261 33.823 -12.297 1.00 43.97 460 VAL A CA 1
ATOM 3726 C C . VAL A 1 460 ? 33.147 32.700 -13.312 1.00 43.97 460 VAL A C 1
ATOM 3728 O O . VAL A 1 460 ? 32.141 32.584 -14.011 1.00 43.97 460 VAL A O 1
ATOM 3731 N N . VAL A 1 461 ? 34.183 31.871 -13.371 1.00 44.25 461 VAL A N 1
ATOM 3732 C CA . VAL A 1 461 ? 34.130 30.617 -14.108 1.00 44.25 461 VAL A CA 1
ATOM 3733 C C . VAL A 1 461 ? 33.491 29.565 -13.207 1.00 44.25 461 VAL A C 1
ATOM 3735 O O . VAL A 1 461 ? 34.039 29.204 -12.165 1.00 44.25 461 VAL A O 1
ATOM 3738 N N . TRP A 1 462 ? 32.303 29.101 -13.574 1.00 46.16 462 TRP A N 1
ATOM 3739 C CA . TRP A 1 462 ? 31.555 28.117 -12.803 1.00 46.16 462 TRP A CA 1
ATOM 3740 C C . TRP A 1 462 ? 32.058 26.716 -13.142 1.00 46.16 462 TRP A C 1
ATOM 3742 O O . TRP A 1 462 ? 31.866 26.237 -14.261 1.00 46.16 462 TRP A O 1
ATOM 3752 N N . LYS A 1 463 ? 32.715 26.051 -12.183 1.00 47.72 463 LYS A N 1
ATOM 3753 C CA . LYS A 1 463 ? 33.132 24.655 -12.350 1.00 47.72 463 LYS A CA 1
ATOM 3754 C C . LYS A 1 463 ? 31.929 23.735 -12.138 1.00 47.72 463 LYS A C 1
ATOM 3756 O O . LYS A 1 463 ? 31.425 23.610 -11.022 1.00 47.72 463 LYS A O 1
ATOM 3761 N N . ILE A 1 464 ? 31.463 23.101 -13.207 1.00 49.84 464 ILE A N 1
ATOM 3762 C CA . ILE A 1 464 ? 30.489 22.012 -13.147 1.00 49.84 464 ILE A CA 1
ATOM 3763 C C . ILE A 1 464 ? 31.286 20.731 -12.930 1.00 49.84 464 ILE A C 1
ATOM 3765 O O . ILE A 1 464 ? 31.988 20.263 -13.824 1.00 49.84 464 ILE A O 1
ATOM 3769 N N . LEU A 1 465 ? 31.211 20.192 -11.716 1.00 49.25 465 LEU A N 1
ATOM 3770 C CA . LEU A 1 465 ? 31.790 18.894 -11.394 1.00 49.25 465 LEU A CA 1
ATOM 3771 C C . LEU A 1 465 ? 30.900 17.808 -12.006 1.00 49.25 465 LEU A C 1
ATOM 3773 O O . LEU A 1 465 ? 29.752 17.659 -11.591 1.00 49.25 465 LEU A O 1
ATOM 3777 N N . LEU A 1 466 ? 31.424 17.075 -12.989 1.00 44.06 466 LEU A N 1
ATOM 3778 C CA . LEU A 1 466 ? 30.827 15.815 -13.427 1.00 44.06 466 LEU A CA 1
ATOM 3779 C C . LEU A 1 466 ? 31.045 14.787 -12.304 1.00 44.06 466 LEU A C 1
ATOM 3781 O O . LEU A 1 466 ? 32.157 14.675 -11.784 1.00 44.06 466 LEU A O 1
ATOM 3785 N N . LEU A 1 467 ? 29.961 14.143 -11.858 1.00 41.31 467 LEU A N 1
ATOM 3786 C CA . LEU A 1 467 ? 29.973 13.165 -10.762 1.00 41.31 467 LEU A CA 1
ATOM 3787 C C . LEU A 1 467 ? 30.607 11.839 -11.179 1.00 41.31 467 LEU A C 1
ATOM 3789 O O . LEU A 1 467 ? 30.308 11.382 -12.304 1.00 41.31 467 LEU A O 1
#

Secondary structure (DSSP, 8-state):
---TTS---S-EEEEETTEEEEE-TTS-BHHHHHHHHHHHHHHHHHHHHHHHHHHHHTTS---------TTHHHHHHHHHHHHHHH---HHHHHHHHHHHHHHHHPPPP--SSSS-HHHHHHHHHHHHHHHHHHHHHHHH-TTT-TTTTT-HHHHHHHHHHHHHHHHHH-TTS-HHHHHHHHHHHHHHHHHHHHHHHHHHHHHHHHHHHHHHHHHHHHHTT--GGGG-PPP--GGG----TTTTPPPPSSTHHHHH--TTS-----SS---GGGGT-TTTTT---SSSHHHHHHHHSTTHHHHHHHHHHHHHHHHHHHHHHHHHHHHHHHHHHHS-S---TTSS-TTS-HHHHHHHHHHHHHHHHHHHHHHTTTGGGSHHHHHHHHHHHHHHHHHHHHHHHHHHHHHHHHHHHHHHHHHHHHH-HHHHHHHEEEPPTT----GGGSGGG----TT-GGG--EEE---

Foldseek 3Di:
DDPPPDPCPQWDWDQDPNDTFTAHVVRHGPLVVVLVVLLVVLVVVVVVVVVVLVVVCVVPDDDDDDDDPSDLLVLQLVLLVVVLVQDDDPVVNVVSVVVSVCSSPDHQDDDPVDNDRVVSVVVVSVVSNVNSVVSVVVCVPQLPRCRALVDPVNLVVLLVVVLVVVCVVCVPDDPVVSVVVSVVLNVLSVLVSVLSVLLVVLVVLLVVLLVLLQVLCVVVVHHSLLLDADFDALVPFDADDPQQPAFDQWVVVCVVPVPLGDSDDDPDDDQLCRNQHCPFLVDAGPNDSVRSVVCSDDCNVVSSVLSSLSSNLSSLLSVLLSLQSVLVVVVVVPPPDPPDSTHDRSRSRSCSLLRSLSSVLSNVSVVCCVVVVVVVVDVSVVSVSSSVSSVSSSVVSSVVSVVSNVVSVVSNVLVVVVVVCVVVVVCCVQAEDEDDVPPDDDPCNDPVVDDDDPVVSNRHHHYRYDD

InterPro domains:
  IPR040401 Coiled-coil domain-containing protein 162 [PTHR33331] (1-143)

pLDDT: mean 72.44, std 15.35, range [33.59, 96.0]

Organism: Bugula neritina (NCBI:txid10212)

Radius of gyration: 31.48 Å; chains: 1; bounding box: 94×83×75 Å

Sequence (467 aa):
MEFADIENHDDFYSVDEGRVHVQDQRGYYIMYEKALQDLKDLEADLLLIASHFIEKDIKVRNSTKVNRTNSAKSRLLDCYMEAYQHVFDSKERAELSQIMYSVMKQRPRFDFEADYFLQTYRLESICLRMQASLVKGVMDTQMFSGVFIEDPAYLCEVALSLVERQEQTDQRKTKKERQALSVATIGSVMELVTLRHRMLEACWETEVLSNIYKQLAVEMGFDECHLFMRFLQFDYAVYKEGAGKPPPLFITAVQDDDSAVDRLVPKDMPLAIHELDETGIGRFSFRSREGVMNLLKSSGLENFKVIVMSQVNHKNGLMSAVQQSHVCGVHMKSSGDAFNMEGTLVFLVDPLEKAPFRDIMLNEFLEKKRTMAMILKNVEEADKLKRQLILNFNQRYSERILQYSLRGQIINDYNGILALLQQFPNIRETYFILGEPNEKKTEPDGVQSLQADPRCVLNVVWKILLL